Protein AF-0000000068978456 (afdb_homodimer)

Nearest PDB structures (foldseek):
  7ux2-assembly1_I  TM=9.824E-01  e=3.134E-48  Homo sapiens
  7t3c-assembly1_D  TM=9.641E-01  e=1.550E-40  Homo sapiens
  6ulg-assembly1_F  TM=7.900E-01  e=8.674E-38  Homo sapiens
  6wj3-assembly1_F  TM=8.159E-01  e=2.502E-35  Homo sapiens
  8dhb-assembly1_B  TM=8.372E-01  e=2.326E-34  Homo sapiens

Foldseek 3Di:
DPPLEAEEEEEFAWPLCRVVLCCVQAVLDANVRCVVDDFDDAWDWDWDAAFLRRIYTYTYGGRYPVNLVCCLPPVLLPRQARHQEYEYGAELPDPPVVVRVVSVLSSLVSNCVHPNPHAYEYEHEPLVVPDPVCSVVSQVVVVVVVQVSNPPHDYHYFYYYSNALRSLVRVLVVVLVSDPPLVVVQVLQVVLCVVLVFQKKWKAFDNRRRTNYMDGPDDDPDPCVSSRVSVVVSNVQSVCVVVVNHDAWDWDDDQQKIKIWHDQEPTMIMITMHRDPPRDPVVSVVSSNVCSVVVVVVRHVSPPPPPPDPD/DPPLEAEEEEEFAWPLCRVVLCCVQAVVDANVRCVVPDFDDAWDWDWDAAFLRRIYTYTYGGRYPVNLVCCLPPVLLVRQARHQEYEYGAELPDPPVVVRVVSVLSSLVSNCVHPNPHAYEYEHEPLVVPDPVCSVVSQVVVVVVVQVSNPPHDYHYFYYYSNALRSLVRVLVVVLVSDPPLVVVQVLLVVLCVVLVFQKKWKAFDNRRRTNYMDGPDDDPDPCVSSRVSVVVSNVQSVCVVVVNHDAWDWDDDQQKIWIWHDQEPTMIMITMHRDPPDDPVVSVVSSNVCSVVVVVVRHVSPDPPPPPVD

Solvent-accessible surface area (backbone atoms only — not comparable to full-atom values): 33122 Å² total; per-residue (Å²): 127,87,73,44,67,39,32,33,39,38,41,38,51,59,86,34,45,67,68,48,51,48,32,39,49,74,62,76,42,52,62,78,62,42,72,76,59,71,83,59,74,56,72,44,78,45,80,43,79,52,64,42,62,30,27,40,38,35,36,43,39,24,26,43,68,70,49,45,51,39,40,66,69,76,34,33,69,73,69,26,40,67,32,46,30,39,38,38,35,39,41,67,79,58,86,51,59,68,60,53,49,52,52,49,50,52,50,48,52,45,30,54,72,48,16,69,85,41,44,39,34,36,33,38,18,55,47,80,79,45,56,78,86,51,41,62,58,55,47,52,55,51,47,52,53,50,52,61,69,45,53,90,53,74,68,49,74,39,68,21,25,77,87,52,34,40,40,47,45,49,50,19,53,55,48,45,75,66,42,77,65,52,66,58,51,38,52,52,46,43,52,49,28,58,76,65,66,36,45,31,33,37,33,23,35,52,88,53,29,35,52,64,41,65,41,62,77,59,92,62,90,64,84,58,51,62,29,40,47,28,46,50,51,45,50,47,50,51,56,29,41,76,72,72,53,60,63,56,30,40,37,37,30,41,99,62,36,36,37,38,36,33,69,42,44,101,47,26,29,34,36,41,32,30,60,59,85,81,60,51,68,67,57,52,53,50,51,48,60,66,45,20,62,60,54,46,47,65,34,48,76,52,45,78,80,77,85,61,76,88,109,126,86,74,44,68,38,32,32,39,39,41,37,52,60,86,33,47,67,67,47,51,49,32,38,49,74,62,77,41,52,63,79,62,42,72,77,59,72,84,60,75,55,72,44,80,45,79,43,80,50,66,42,62,30,28,38,38,36,35,44,39,22,25,44,67,72,48,45,52,39,38,66,72,76,35,33,67,72,71,25,41,67,32,47,30,40,39,38,34,40,42,67,78,58,87,52,59,68,60,54,50,51,52,49,50,50,50,48,50,46,30,54,72,49,16,70,85,40,43,40,36,36,33,40,18,55,47,81,80,45,54,77,86,49,40,62,58,55,46,52,54,51,47,51,54,49,51,60,69,47,54,90,53,74,69,49,76,36,68,21,24,78,86,54,33,40,39,46,43,48,52,20,54,55,48,42,75,66,42,77,65,51,65,58,52,37,52,51,46,42,51,50,28,59,75,67,66,36,46,30,33,37,35,23,34,51,90,54,31,35,52,64,42,67,41,60,77,61,91,62,90,62,83,57,50,63,28,42,48,28,46,51,50,45,51,47,50,52,56,30,41,75,73,72,52,61,60,56,31,40,35,38,30,42,99,61,36,37,38,38,34,35,67,41,44,100,47,25,29,34,38,41,33,29,60,59,81,80,60,51,68,66,57,54,54,50,51,47,60,65,45,20,63,60,53,46,48,64,33,48,77,53,45,79,81,74,78,59,80,82,106

Structure (mmCIF, N/CA/C/O backbone):
data_AF-0000000068978456-model_v1
#
loop_
_entity.id
_entity.type
_entity.pdbx_description
1 polymer 'Small GTP-binding protein domain'
#
loop_
_atom_site.group_PDB
_atom_site.id
_atom_site.type_symbol
_atom_site.label_atom_id
_atom_site.label_alt_id
_atom_site.label_comp_id
_atom_site.label_asym_id
_atom_site.label_entity_id
_atom_site.label_seq_id
_atom_site.pdbx_PDB_ins_code
_atom_site.Cartn_x
_atom_site.Cartn_y
_atom_site.Cartn_z
_atom_site.occupancy
_atom_site.B_iso_or_equiv
_atom_site.auth_seq_id
_atom_site.auth_comp_id
_atom_site.auth_asym_id
_atom_site.auth_atom_id
_atom_site.pdbx_PDB_model_num
ATOM 1 N N . MET A 1 1 ? -9.422 35.125 22.172 1 39.12 1 MET A N 1
ATOM 2 C CA . MET A 1 1 ? -10.039 33.812 21.953 1 39.12 1 MET A CA 1
ATOM 3 C C . MET A 1 1 ? -9.398 33.094 20.766 1 39.12 1 MET A C 1
ATOM 5 O O . MET A 1 1 ? -9.312 33.656 19.672 1 39.12 1 MET A O 1
ATOM 9 N N . THR A 1 2 ? -8.516 32.188 21.094 1 55.5 2 THR A N 1
ATOM 10 C CA . THR A 1 2 ? -7.605 31.688 20.078 1 55.5 2 THR A CA 1
ATOM 11 C C . THR A 1 2 ? -8.383 31.125 18.891 1 55.5 2 THR A C 1
ATOM 13 O O . THR A 1 2 ? -9.32 30.344 19.062 1 55.5 2 THR A O 1
ATOM 16 N N . ASN A 1 3 ? -8.453 31.781 17.797 1 64.81 3 ASN A N 1
ATOM 17 C CA . ASN A 1 3 ? -9.094 31.406 16.531 1 64.81 3 ASN A CA 1
ATOM 18 C C . ASN A 1 3 ? -8.688 30 16.094 1 64.81 3 ASN A C 1
ATOM 20 O O . ASN A 1 3 ? -7.512 29.75 15.805 1 64.81 3 ASN A O 1
ATOM 24 N N . MET A 1 4 ? -9.773 29.125 16.281 1 81.56 4 MET A N 1
ATOM 25 C CA . MET A 1 4 ? -9.461 27.734 16 1 81.56 4 MET A CA 1
ATOM 26 C C . MET A 1 4 ? -9.688 27.406 14.523 1 81.56 4 MET A C 1
ATOM 28 O O . MET A 1 4 ? -9.477 26.266 14.102 1 81.56 4 MET A O 1
ATOM 32 N N . ARG A 1 5 ? -10.078 28.469 13.773 1 88.44 5 ARG A N 1
ATOM 33 C CA . ARG A 1 5 ? -10.172 28.312 12.328 1 88.44 5 ARG A CA 1
ATOM 34 C C . ARG A 1 5 ? -9 28.984 11.617 1 88.44 5 ARG A C 1
ATOM 36 O O . ARG A 1 5 ? -8.844 30.203 11.695 1 88.44 5 ARG A O 1
ATOM 43 N N . LYS A 1 6 ? -8.188 28.219 11 1 93.88 6 LYS A N 1
ATOM 44 C CA . LYS A 1 6 ? -6.965 28.719 10.383 1 93.88 6 LYS A CA 1
ATOM 45 C C . LYS A 1 6 ? -7.027 28.594 8.859 1 93.88 6 LYS A C 1
ATOM 47 O O . LYS A 1 6 ? -7.238 27.5 8.328 1 93.88 6 LYS A O 1
ATOM 52 N N . LYS A 1 7 ? -6.887 29.703 8.242 1 96.38 7 LYS A N 1
ATOM 53 C CA . LYS A 1 7 ? -6.855 29.719 6.781 1 96.38 7 LYS A CA 1
ATOM 54 C C . LYS A 1 7 ? -5.488 29.281 6.258 1 96.38 7 LYS A C 1
ATOM 56 O O . LYS A 1 7 ? -4.465 29.859 6.613 1 96.38 7 LYS A O 1
ATOM 61 N N . VAL A 1 8 ? -5.496 28.203 5.441 1 97.19 8 VAL A N 1
ATOM 62 C CA . VAL A 1 8 ? -4.289 27.688 4.816 1 97.19 8 VAL A CA 1
ATOM 63 C C . VAL A 1 8 ? -4.387 27.828 3.299 1 97.19 8 VAL A C 1
ATOM 65 O O . VAL A 1 8 ? -5.301 27.281 2.676 1 97.19 8 VAL A O 1
ATOM 68 N N . LEU A 1 9 ? -3.455 28.578 2.758 1 97.69 9 LEU A N 1
ATOM 69 C CA . LEU A 1 9 ? -3.441 28.812 1.318 1 97.69 9 LEU A CA 1
ATOM 70 C C . LEU A 1 9 ? -2.502 27.844 0.615 1 97.69 9 LEU A C 1
ATOM 72 O O . LEU A 1 9 ? -1.326 27.734 0.97 1 97.69 9 LEU A O 1
ATOM 76 N N . LEU A 1 10 ? -3.029 27.094 -0.324 1 97.62 10 LEU A N 1
ATOM 77 C CA . LEU A 1 10 ? -2.248 26.188 -1.162 1 97.62 10 LEU A CA 1
ATOM 78 C C . LEU A 1 10 ? -2.059 26.766 -2.559 1 97.62 10 LEU A C 1
ATOM 80 O O . LEU A 1 10 ? -3.004 26.812 -3.35 1 97.62 10 LEU A O 1
ATOM 84 N N . MET A 1 11 ? -0.801 27.188 -2.863 1 97.94 11 MET A N 1
ATOM 85 C CA . MET A 1 11 ? -0.515 27.906 -4.109 1 97.94 11 MET A CA 1
ATOM 86 C C . MET A 1 11 ? 0.637 27.234 -4.859 1 97.94 11 MET A C 1
ATOM 88 O O . MET A 1 11 ? 1.43 26.5 -4.266 1 97.94 11 MET A O 1
ATOM 92 N N . GLY A 1 12 ? 0.731 27.484 -6.055 1 97.12 12 GLY A N 1
ATOM 93 C CA . GLY A 1 12 ? 1.724 26.938 -6.973 1 97.12 12 GLY A CA 1
ATOM 94 C C . GLY A 1 12 ? 1.214 26.812 -8.398 1 97.12 12 GLY A C 1
ATOM 95 O O . GLY A 1 12 ? 0.013 26.953 -8.641 1 97.12 12 GLY A O 1
ATOM 96 N N . LYS A 1 13 ? 2.104 26.578 -9.227 1 96.25 13 LYS A N 1
ATOM 97 C CA . LYS A 1 13 ? 1.735 26.516 -10.641 1 96.25 13 LYS A CA 1
ATOM 98 C C . LYS A 1 13 ? 0.809 25.328 -10.914 1 96.25 13 LYS A C 1
ATOM 100 O O . LYS A 1 13 ? 0.756 24.391 -10.133 1 96.25 13 LYS A O 1
ATOM 105 N N . SER A 1 14 ? 0.11 25.422 -12.055 1 94.75 14 SER A N 1
ATOM 106 C CA . SER A 1 14 ? -0.749 24.312 -12.469 1 94.75 14 SER A CA 1
ATOM 107 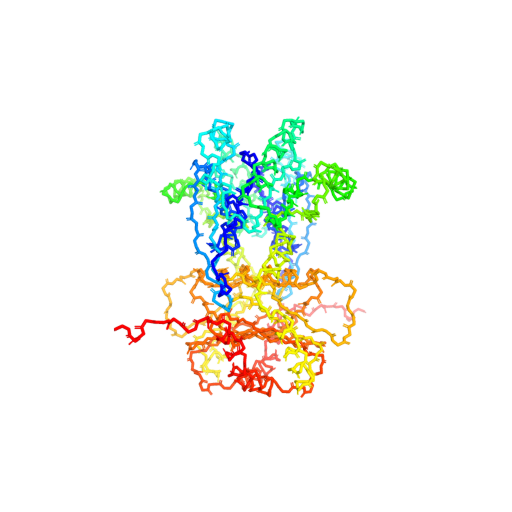C C . SER A 1 14 ? 0.052 23.031 -12.664 1 94.75 14 SER A C 1
ATOM 109 O O . SER A 1 14 ? 1.15 23.062 -13.219 1 94.75 14 SER A O 1
ATOM 111 N N . GLY A 1 15 ? -0.458 21.984 -12.117 1 94.44 15 GLY A N 1
ATOM 112 C CA . GLY A 1 15 ? 0.182 20.703 -12.297 1 94.44 15 GLY A CA 1
ATOM 113 C C . GLY A 1 15 ? 1.272 20.422 -11.281 1 94.44 15 GLY A C 1
ATOM 114 O O . GLY A 1 15 ? 1.943 19.391 -11.344 1 94.44 15 GLY A O 1
ATOM 115 N N . SER A 1 16 ? 1.42 21.328 -10.32 1 96.38 16 SER A N 1
ATOM 116 C CA . SER A 1 16 ? 2.496 21.156 -9.352 1 96.38 16 SER A CA 1
ATOM 117 C C . SER A 1 16 ? 2.164 20.047 -8.352 1 96.38 16 SER A C 1
ATOM 119 O O . SER A 1 16 ? 3.057 19.516 -7.691 1 96.38 16 SER A O 1
ATOM 121 N N . GLY A 1 17 ? 0.857 19.75 -8.102 1 96.88 17 GLY A N 1
ATOM 122 C CA . GLY A 1 17 ? 0.474 18.641 -7.238 1 96.88 17 GLY A CA 1
ATOM 123 C C . GLY A 1 17 ? -0.331 19.078 -6.027 1 96.88 17 GLY A C 1
ATOM 124 O O . GLY A 1 17 ? -0.547 18.297 -5.102 1 96.88 17 GLY A O 1
ATOM 125 N N . LYS A 1 18 ? -0.822 20.25 -5.98 1 97.62 18 LYS A N 1
ATOM 126 C CA . LYS A 1 18 ? -1.546 20.812 -4.844 1 97.62 18 LYS A CA 1
ATOM 127 C C . LYS A 1 18 ? -2.77 19.969 -4.5 1 97.62 18 LYS A C 1
ATOM 129 O O . LYS A 1 18 ? -2.9 19.484 -3.375 1 97.62 18 LYS A O 1
ATOM 134 N N . THR A 1 19 ? -3.549 19.766 -5.504 1 96.44 19 THR A N 1
ATOM 135 C CA . THR A 1 19 ? -4.793 19.031 -5.289 1 96.44 19 THR A CA 1
ATOM 136 C C . THR A 1 19 ? -4.508 17.578 -4.941 1 96.44 19 THR A C 1
ATOM 138 O O . THR A 1 19 ? -5.164 17 -4.07 1 96.44 19 THR A O 1
ATOM 141 N N . SER A 1 20 ? -3.521 16.969 -5.562 1 95.38 20 SER A N 1
ATOM 142 C CA . SER A 1 20 ? -3.158 15.578 -5.277 1 95.38 20 SER A CA 1
ATOM 143 C C . SER A 1 20 ? -2.711 15.406 -3.83 1 95.38 20 SER A C 1
ATOM 145 O O . SER A 1 20 ? -3.121 14.461 -3.154 1 95.38 20 SER A O 1
ATOM 147 N N . MET A 1 21 ? -1.926 16.312 -3.359 1 96.19 21 MET A N 1
ATOM 148 C CA . MET A 1 21 ? -1.409 16.203 -1.998 1 96.19 21 MET A CA 1
ATOM 149 C C . MET A 1 21 ? -2.531 16.359 -0.976 1 96.19 21 MET A C 1
ATOM 151 O O . MET A 1 21 ? -2.607 15.586 -0.013 1 96.19 21 MET A O 1
ATOM 155 N N . ARG A 1 22 ? -3.365 17.344 -1.229 1 94.69 22 ARG A N 1
ATOM 156 C CA . ARG A 1 22 ? -4.488 17.578 -0.324 1 94.69 22 ARG A CA 1
ATOM 157 C C . ARG A 1 22 ? -5.41 16.359 -0.278 1 94.69 22 ARG A C 1
ATOM 159 O O . ARG A 1 22 ? -5.848 15.945 0.798 1 94.69 22 ARG A O 1
ATOM 166 N N . SER A 1 23 ? -5.68 15.812 -1.4 1 94.56 23 SER A N 1
ATOM 167 C CA . SER A 1 23 ? -6.586 14.664 -1.476 1 94.56 23 SER A CA 1
ATOM 168 C C . SER A 1 23 ? -6 13.453 -0.769 1 94.56 23 SER A C 1
ATOM 170 O O . SER A 1 23 ? -6.727 12.695 -0.12 1 94.56 23 SER A O 1
ATOM 172 N N . MET A 1 24 ? -4.738 13.266 -0.906 1 93.12 24 MET A N 1
ATOM 173 C CA . MET A 1 24 ? -4.074 12.141 -0.251 1 93.12 24 MET A CA 1
ATOM 174 C C . MET A 1 24 ? -4.121 12.289 1.266 1 93.12 24 MET A C 1
ATOM 176 O O . MET A 1 24 ? -4.367 11.312 1.982 1 93.12 24 MET A O 1
ATOM 180 N N . ILE A 1 25 ? -3.879 13.492 1.724 1 93.75 25 ILE A N 1
ATOM 181 C CA . ILE A 1 25 ? -3.766 13.719 3.16 1 93.75 25 ILE A CA 1
ATOM 182 C C . ILE A 1 25 ? -5.16 13.773 3.783 1 93.75 25 ILE A C 1
ATOM 184 O O . ILE A 1 25 ? -5.395 13.172 4.84 1 93.75 25 ILE A O 1
ATOM 188 N N . PHE A 1 26 ? -6.152 14.383 3.059 1 93.38 26 PHE A N 1
ATOM 189 C CA . PHE A 1 26 ? -7.371 14.734 3.779 1 93.38 26 PHE A CA 1
ATOM 190 C C . PHE A 1 26 ? -8.586 14.047 3.162 1 93.38 26 PHE A C 1
ATOM 192 O O . PHE A 1 26 ? -9.672 14.078 3.732 1 93.38 26 PHE A O 1
ATOM 199 N N . ALA A 1 27 ? -8.445 13.422 1.996 1 91.62 27 ALA A N 1
ATOM 200 C CA . ALA A 1 27 ? -9.617 12.844 1.355 1 91.62 27 ALA A CA 1
ATOM 201 C C . ALA A 1 27 ? -9.406 11.359 1.058 1 91.62 27 ALA A C 1
ATOM 203 O O . ALA A 1 27 ? -10.062 10.797 0.181 1 91.62 27 ALA A O 1
ATOM 204 N N . ASN A 1 28 ? -8.367 10.695 1.602 1 89.31 28 ASN A N 1
ATOM 205 C CA . ASN A 1 28 ? -8.141 9.258 1.597 1 89.31 28 ASN A CA 1
ATOM 206 C C . ASN A 1 28 ? -7.887 8.734 0.186 1 89.31 28 ASN A C 1
ATOM 208 O O . ASN A 1 28 ? -8.289 7.617 -0.15 1 89.31 28 ASN A O 1
ATOM 212 N N . TYR A 1 29 ? -7.324 9.609 -0.648 1 88.75 29 TYR A N 1
ATOM 213 C CA . TYR A 1 29 ? -6.836 9.148 -1.94 1 88.75 29 TYR A CA 1
ATOM 214 C C . TYR A 1 29 ? -5.523 8.391 -1.787 1 88.75 29 TYR A C 1
ATOM 216 O O . TYR A 1 29 ? -4.688 8.742 -0.951 1 88.75 29 TYR A O 1
ATOM 224 N N . ILE A 1 30 ? -5.457 7.379 -2.619 1 84.62 30 ILE A N 1
ATOM 225 C CA . ILE A 1 30 ? -4.129 6.793 -2.768 1 84.62 30 ILE A CA 1
ATOM 226 C C . ILE A 1 30 ? -3.426 7.41 -3.973 1 84.62 30 ILE A C 1
ATOM 228 O O . ILE A 1 30 ? -4.07 7.996 -4.844 1 84.62 30 ILE A O 1
ATOM 232 N N . ALA A 1 31 ? -2.139 7.305 -4.004 1 84.25 31 ALA A N 1
ATOM 233 C CA . ALA A 1 31 ? -1.326 7.988 -5.008 1 84.25 31 ALA A CA 1
ATOM 234 C C . ALA A 1 31 ? -1.815 7.676 -6.418 1 84.25 31 ALA A C 1
ATOM 236 O O . ALA A 1 31 ? -2.012 8.586 -7.23 1 84.25 31 ALA A O 1
ATOM 237 N N . ARG A 1 32 ? -2.082 6.473 -6.723 1 79.69 32 ARG A N 1
ATOM 238 C CA . ARG A 1 32 ? -2.496 6.039 -8.055 1 79.69 32 ARG A CA 1
ATOM 239 C C . ARG A 1 32 ? -3.809 6.699 -8.461 1 79.69 32 ARG A C 1
ATOM 241 O O . ARG A 1 32 ? -3.998 7.047 -9.633 1 79.69 32 ARG A O 1
ATOM 248 N N . ASP A 1 33 ? -4.648 6.887 -7.539 1 84.81 33 ASP A N 1
ATOM 249 C CA . ASP A 1 33 ? -5.984 7.402 -7.816 1 84.81 33 ASP A CA 1
ATOM 250 C C . ASP A 1 33 ? -5.949 8.906 -8.086 1 84.81 33 ASP A C 1
ATOM 252 O O . ASP A 1 33 ? -6.898 9.469 -8.641 1 84.81 33 ASP A O 1
ATOM 256 N N . THR A 1 34 ? -4.895 9.547 -7.715 1 89.75 34 THR A N 1
ATOM 257 C CA . THR A 1 34 ? -4.816 10.992 -7.91 1 89.75 34 THR A CA 1
ATOM 258 C C . THR A 1 34 ? -4.641 11.328 -9.391 1 89.75 34 THR A C 1
ATOM 260 O O . THR A 1 34 ? -4.828 12.477 -9.789 1 89.75 34 THR A O 1
ATOM 263 N N . ARG A 1 35 ? -4.293 10.383 -10.18 1 83.19 35 ARG A N 1
ATOM 264 C CA . ARG A 1 35 ? -4.102 10.602 -11.609 1 83.19 35 ARG A CA 1
ATOM 265 C C . ARG A 1 35 ? -5.414 10.969 -12.289 1 83.19 35 ARG A C 1
ATOM 267 O O . ARG A 1 35 ? -5.418 11.539 -13.383 1 83.19 35 ARG A O 1
ATOM 274 N N . THR A 1 36 ? -6.465 10.625 -11.656 1 86 36 THR A N 1
ATOM 275 C CA . THR A 1 36 ? -7.777 10.891 -12.227 1 86 36 THR A CA 1
ATOM 276 C C . THR A 1 36 ? -8.211 12.328 -11.945 1 86 36 THR A C 1
ATOM 278 O O . THR A 1 36 ? -9.156 12.828 -12.547 1 86 36 THR A O 1
ATOM 281 N N . LEU A 1 37 ? -7.441 13 -11.086 1 89.44 37 LEU A N 1
ATOM 282 C CA . LEU A 1 37 ? -7.809 14.359 -10.695 1 89.44 37 LEU A CA 1
ATOM 283 C C . LEU A 1 37 ? -7.418 15.359 -11.773 1 89.44 37 LEU A C 1
ATOM 285 O O . LEU A 1 37 ? -6.297 15.328 -12.281 1 89.44 37 LEU A O 1
ATOM 289 N N . GLY A 1 38 ? -8.312 16.203 -12.117 1 87.81 38 GLY A N 1
ATOM 290 C CA . GLY A 1 38 ? -8.039 17.266 -13.078 1 87.81 38 GLY A CA 1
ATOM 291 C C . GLY A 1 38 ? -7.477 18.531 -12.445 1 87.81 38 GLY A C 1
ATOM 292 O O . GLY A 1 38 ? -7.414 18.625 -11.219 1 87.81 38 GLY A O 1
ATOM 293 N N . PRO A 1 39 ? -7.082 19.453 -13.289 1 90.31 39 PRO A N 1
ATOM 294 C CA . PRO A 1 39 ? -6.59 20.719 -12.766 1 90.31 39 PRO A CA 1
ATOM 295 C C . PRO A 1 39 ? -7.645 21.484 -11.961 1 90.31 39 PRO A C 1
ATOM 297 O O . PRO A 1 39 ? -8.836 21.391 -12.273 1 90.31 39 PRO A O 1
ATOM 300 N N . THR A 1 40 ? -7.227 22.047 -10.891 1 88.12 40 THR A N 1
ATOM 301 C CA . THR A 1 40 ? -8.117 22.859 -10.078 1 88.12 40 THR A CA 1
ATOM 302 C C . THR A 1 40 ? -8.453 24.172 -10.789 1 88.12 40 THR A C 1
ATOM 304 O O . THR A 1 40 ? -7.555 24.922 -11.188 1 88.12 40 THR A O 1
ATOM 307 N N . MET A 1 41 ? -9.742 24.234 -10.906 1 87.75 41 MET A N 1
ATOM 308 C CA . MET A 1 41 ? -10.211 25.469 -11.523 1 87.75 41 MET A CA 1
ATOM 309 C C . MET A 1 41 ? -10.609 26.484 -10.461 1 87.75 41 MET A C 1
ATOM 311 O O . MET A 1 41 ? -11.398 26.188 -9.562 1 87.75 41 MET A O 1
ATOM 315 N N . GLU A 1 42 ? -10.023 27.719 -10.469 1 88.44 42 GLU A N 1
ATOM 316 C CA . GLU A 1 42 ? -10.273 28.766 -9.492 1 88.44 42 GLU A CA 1
ATOM 317 C C . GLU A 1 42 ? -9.789 28.359 -8.102 1 88.44 42 GLU A C 1
ATOM 319 O O . GLU A 1 42 ? -8.625 27.969 -7.93 1 88.44 42 GLU A O 1
ATOM 324 N N . VAL A 1 43 ? -10.633 28.641 -7.051 1 93.38 43 VAL A N 1
ATOM 325 C CA . VAL A 1 43 ? -10.25 28.297 -5.684 1 93.38 43 VAL A CA 1
ATOM 326 C C . VAL A 1 43 ? -11.227 27.281 -5.117 1 93.38 43 VAL A C 1
ATOM 328 O O . VAL A 1 43 ? -12.438 27.484 -5.129 1 93.38 43 VAL A O 1
ATOM 331 N N . GLU A 1 44 ? -10.68 26.125 -4.684 1 94.25 44 GLU A N 1
ATOM 332 C CA . GLU A 1 44 ? -11.484 25.109 -4.008 1 94.25 44 GLU A CA 1
ATOM 333 C C . GLU A 1 44 ? -11.289 25.172 -2.496 1 94.25 44 GLU A C 1
ATOM 335 O O . GLU A 1 44 ? -10.156 25.188 -2.012 1 94.25 44 GLU A O 1
ATOM 340 N N . HIS A 1 45 ? -12.453 25.156 -1.767 1 92.88 45 HIS A N 1
ATOM 341 C CA . HIS A 1 45 ? -12.414 25.266 -0.313 1 92.88 45 HIS A CA 1
ATOM 342 C C . HIS A 1 45 ? -12.719 23.938 0.349 1 92.88 45 HIS A C 1
ATOM 344 O O . HIS A 1 45 ? -13.641 23.219 -0.068 1 92.88 45 HIS A O 1
ATOM 350 N N . THR A 1 46 ? -11.859 23.578 1.288 1 92.75 46 THR A N 1
ATOM 351 C CA . THR A 1 46 ? -12.102 22.391 2.094 1 92.75 46 THR A CA 1
ATOM 352 C C . THR A 1 46 ? -11.852 22.672 3.572 1 92.75 46 THR A C 1
ATOM 354 O O . THR A 1 46 ? -10.898 23.359 3.926 1 92.75 46 THR A O 1
ATOM 357 N N . HIS A 1 47 ? -12.789 22.203 4.406 1 92.88 47 HIS A N 1
ATOM 358 C CA . HIS A 1 47 ? -12.633 22.328 5.855 1 92.88 47 HIS A CA 1
ATOM 359 C C . HIS A 1 47 ? -12.234 20.984 6.473 1 92.88 47 HIS A C 1
ATOM 361 O O . HIS A 1 47 ? -12.883 19.969 6.23 1 92.88 47 HIS A O 1
ATOM 367 N N . VAL A 1 48 ? -11.172 21.078 7.211 1 91.19 48 VAL A N 1
ATOM 368 C CA . VAL A 1 48 ? -10.664 19.859 7.852 1 91.19 48 VAL A CA 1
ATOM 369 C C . VAL A 1 48 ? -10.617 20.062 9.359 1 91.19 48 VAL A C 1
ATOM 371 O O . VAL A 1 48 ? -9.961 20.984 9.852 1 91.19 48 VAL A O 1
ATOM 374 N N . ARG A 1 49 ? -11.312 19.219 10.031 1 88.38 49 ARG A N 1
ATOM 375 C CA . ARG A 1 49 ? -11.297 19.266 11.492 1 88.38 49 ARG A CA 1
ATOM 376 C C . ARG A 1 49 ? -10.195 18.375 12.055 1 88.38 49 ARG A C 1
ATOM 378 O O . ARG A 1 49 ? -10.086 17.203 11.672 1 88.38 49 ARG A O 1
ATOM 385 N N . LEU A 1 50 ? -9.43 18.969 12.836 1 86.25 50 LEU A N 1
ATOM 386 C CA . LEU A 1 50 ? -8.328 18.234 13.461 1 86.25 50 LEU A CA 1
ATOM 387 C C . LEU A 1 50 ? -8.469 18.234 14.977 1 86.25 50 LEU A C 1
ATOM 389 O O . LEU A 1 50 ? -9.531 18.578 15.5 1 86.25 50 LEU A O 1
ATOM 393 N N . LEU A 1 51 ? -7.516 17.844 15.648 1 80 51 LEU A N 1
ATOM 394 C CA . LEU A 1 51 ? -7.512 17.719 17.094 1 80 51 LEU A CA 1
ATOM 395 C C . LEU A 1 51 ? -7.582 19.094 17.766 1 80 51 LEU A C 1
ATOM 397 O O . LEU A 1 51 ? -7.113 20.078 17.203 1 80 51 LEU A O 1
ATOM 401 N N . GLY A 1 52 ? -8.211 19.188 18.953 1 73.44 52 GLY A N 1
ATOM 402 C CA . GLY A 1 52 ? -8.242 20.406 19.75 1 73.44 52 GLY A CA 1
ATOM 403 C C . GLY A 1 52 ? -9.18 21.453 19.203 1 73.44 52 GLY A C 1
ATOM 404 O O . GLY A 1 52 ? -8.977 22.656 19.422 1 73.44 52 GLY A O 1
ATOM 405 N N . GLY A 1 53 ? -10.016 21 18.312 1 78.62 53 GLY A N 1
ATOM 406 C CA . GLY A 1 53 ? -10.961 21.953 17.734 1 78.62 53 GLY A CA 1
ATOM 407 C C . GLY A 1 53 ? -10.383 22.719 16.562 1 78.62 53 GLY A C 1
ATOM 408 O O . GLY A 1 53 ? -11.062 23.578 15.984 1 78.62 53 GLY A O 1
ATOM 409 N N . LEU A 1 54 ? -9.211 22.391 16.281 1 85.94 54 LEU A N 1
ATOM 410 C CA . LEU A 1 54 ? -8.562 23.047 15.148 1 85.94 54 LEU A CA 1
ATOM 411 C C . LEU A 1 54 ? -9.273 22.719 13.844 1 85.94 54 LEU A C 1
ATOM 413 O O . LEU A 1 54 ? -9.562 21.547 13.57 1 85.94 54 LEU A O 1
ATOM 417 N N . VAL A 1 55 ? -9.609 23.766 13.156 1 91.94 55 VAL A N 1
ATOM 418 C CA . VAL A 1 55 ? -10.195 23.594 11.828 1 91.94 55 VAL A CA 1
ATOM 419 C C . VAL A 1 55 ? -9.312 24.281 10.781 1 91.94 55 VAL A C 1
ATOM 421 O O . VAL A 1 55 ? -9.062 25.484 10.867 1 91.94 55 VAL A O 1
ATOM 424 N N . LEU A 1 56 ? -8.898 23.5 9.859 1 93.38 56 LEU A N 1
ATOM 425 C CA . LEU A 1 56 ? -8.148 24.062 8.742 1 93.38 56 LEU A CA 1
ATOM 426 C C . LEU A 1 56 ? -9.07 24.391 7.574 1 93.38 56 LEU A C 1
ATOM 428 O O . LEU A 1 56 ? -9.797 23.516 7.082 1 93.38 56 LEU A O 1
ATOM 432 N N . ASN A 1 57 ? -9.023 25.656 7.281 1 95.88 57 ASN A N 1
ATOM 433 C CA . ASN A 1 57 ? -9.672 26.078 6.047 1 95.88 57 ASN A CA 1
ATOM 434 C C . ASN A 1 57 ? -8.695 26.094 4.875 1 95.88 57 ASN A C 1
ATOM 436 O O . ASN A 1 57 ? -7.961 27.062 4.676 1 95.88 57 ASN A O 1
ATOM 440 N N . LEU A 1 58 ? -8.789 25.062 4.074 1 96.12 58 LEU A N 1
ATOM 441 C CA . LEU A 1 58 ? -7.836 24.906 2.982 1 96.12 58 LEU A CA 1
ATOM 442 C C . LEU A 1 58 ? -8.352 25.578 1.711 1 96.12 58 LEU A C 1
ATOM 444 O O . LEU A 1 58 ? -9.445 25.266 1.243 1 96.12 58 LEU A O 1
ATOM 448 N N . TRP A 1 59 ? -7.531 26.484 1.272 1 97.12 59 TRP A N 1
ATOM 449 C CA . TRP A 1 59 ? -7.801 27.125 -0.011 1 97.12 59 TRP A CA 1
ATOM 450 C C . TRP A 1 59 ? -6.895 26.562 -1.101 1 97.12 59 TRP A C 1
ATOM 452 O O . TRP A 1 59 ? -5.727 26.938 -1.207 1 97.12 59 TRP A O 1
ATOM 462 N N . ASP A 1 60 ? -7.406 25.672 -1.858 1 96.81 60 ASP A N 1
ATOM 463 C CA . ASP A 1 60 ? -6.676 25.094 -2.988 1 96.81 60 ASP A CA 1
ATOM 464 C C . ASP A 1 60 ? -6.828 25.969 -4.234 1 96.81 60 ASP A C 1
ATOM 466 O O . ASP A 1 60 ? -7.844 25.891 -4.93 1 96.81 60 ASP A O 1
ATOM 470 N N . CYS A 1 61 ? -5.816 26.703 -4.562 1 96.19 61 CYS A N 1
ATOM 471 C CA . CYS A 1 61 ? -5.906 27.719 -5.613 1 96.19 61 CYS A CA 1
ATOM 472 C C . CYS A 1 61 ? -5.402 27.156 -6.941 1 96.19 61 CYS A C 1
ATOM 474 O O . CYS A 1 61 ? -4.297 26.625 -7.016 1 96.19 61 CYS A O 1
ATOM 476 N N . GLY A 1 62 ? -6.195 27.359 -7.934 1 93.81 62 GLY A N 1
ATOM 477 C CA . GLY A 1 62 ? -5.727 26.984 -9.258 1 93.81 62 GLY A CA 1
ATOM 478 C C . GLY A 1 62 ? -4.441 27.688 -9.656 1 93.81 62 GLY A C 1
ATOM 479 O O . GLY A 1 62 ? -4.242 28.859 -9.328 1 93.81 62 GLY A O 1
ATOM 480 N N . GLY A 1 63 ? -3.609 27.016 -10.383 1 92.19 63 GLY A N 1
ATOM 481 C CA . GLY A 1 63 ? -2.285 27.531 -10.672 1 92.19 63 GLY A CA 1
ATOM 482 C C . GLY A 1 63 ? -2.123 27.984 -12.117 1 92.19 63 GLY A C 1
ATOM 483 O O . GLY A 1 63 ? -1.012 28.281 -12.555 1 92.19 63 GLY A O 1
ATOM 484 N N . GLN A 1 64 ? -3.229 27.953 -12.836 1 90.56 64 GLN A N 1
ATOM 485 C CA . GLN A 1 64 ? -3.152 28.438 -14.211 1 90.56 64 GLN A CA 1
ATOM 486 C C . GLN A 1 64 ? -2.859 29.938 -14.25 1 90.56 64 GLN A C 1
ATOM 488 O O . GLN A 1 64 ? -3.342 30.688 -13.406 1 90.56 64 GLN A O 1
ATOM 493 N N . GLU A 1 65 ? -2.221 30.312 -15.25 1 90.12 65 GLU A N 1
ATOM 494 C CA . GLU A 1 65 ? -1.716 31.688 -15.336 1 90.12 65 GLU A CA 1
ATOM 495 C C . GLU A 1 65 ? -2.852 32.688 -15.227 1 90.12 65 GLU A C 1
ATOM 497 O O . GLU A 1 65 ? -2.742 33.688 -14.5 1 90.12 65 GLU A O 1
ATOM 502 N N . GLY A 1 66 ? -3.875 32.438 -15.898 1 88.31 66 GLY A N 1
ATOM 503 C CA . GLY A 1 66 ? -5.008 33.344 -15.844 1 88.31 66 GLY A CA 1
ATOM 504 C C . GLY A 1 66 ? -5.586 33.5 -14.453 1 88.31 66 GLY A C 1
ATOM 505 O O . GLY A 1 66 ? -5.918 34.625 -14.031 1 88.31 66 GLY A O 1
ATOM 506 N N . PHE A 1 67 ? -5.688 32.469 -13.789 1 87.25 67 PHE A N 1
ATOM 507 C CA . PHE A 1 67 ? -6.207 32.531 -12.43 1 87.25 67 PHE A CA 1
ATOM 508 C C . PHE A 1 67 ? -5.215 33.219 -11.492 1 87.25 67 PHE A C 1
ATOM 510 O O . PHE A 1 67 ? -5.605 34.062 -10.672 1 87.25 67 PHE A O 1
ATOM 517 N N . MET A 1 68 ? -4.023 32.906 -11.609 1 89.88 68 MET A N 1
ATOM 518 C CA . MET A 1 68 ? -3 33.531 -10.758 1 89.88 68 MET A CA 1
ATOM 519 C C . MET A 1 68 ? -2.998 35.031 -10.891 1 89.88 68 MET A C 1
ATOM 521 O O . MET A 1 68 ? -2.949 35.75 -9.883 1 89.88 68 MET A O 1
ATOM 525 N N . GLU A 1 69 ? -3.129 35.406 -12.109 1 89.88 69 GLU A N 1
ATOM 526 C CA . GLU A 1 69 ? -3.191 36.875 -12.344 1 89.88 69 GLU A CA 1
ATOM 527 C C . GLU A 1 69 ? -4.434 37.469 -11.703 1 89.88 69 GLU A C 1
ATOM 529 O O . GLU A 1 69 ? -4.363 38.562 -11.117 1 89.88 69 GLU A O 1
ATOM 534 N N . SER A 1 70 ? -5.426 36.781 -11.844 1 91.25 70 SER A N 1
ATOM 535 C CA . SER A 1 70 ? -6.676 37.281 -11.258 1 91.25 70 SER A CA 1
ATOM 536 C C . SER A 1 70 ? -6.586 37.344 -9.742 1 91.25 70 SER A C 1
ATOM 538 O O . SER A 1 70 ? -7.152 38.25 -9.125 1 91.25 70 SER A O 1
ATOM 540 N N . TYR A 1 71 ? -5.918 36.406 -9.109 1 91.75 71 TYR A N 1
ATOM 541 C CA . TYR A 1 71 ? -5.738 36.406 -7.66 1 91.75 71 TYR A CA 1
ATOM 542 C C . TYR A 1 71 ? -5.012 37.656 -7.207 1 91.75 71 TYR A C 1
ATOM 544 O O . TYR A 1 71 ? -5.406 38.281 -6.223 1 91.75 71 TYR A O 1
ATOM 552 N N . PHE A 1 72 ? -4.066 38.094 -7.945 1 90.44 72 PHE A N 1
ATOM 553 C CA . PHE A 1 72 ? -3.176 39.156 -7.531 1 90.44 72 PHE A CA 1
ATOM 554 C C . PHE A 1 72 ? -3.779 40.531 -7.859 1 90.44 72 PHE A C 1
ATOM 556 O O . PHE A 1 72 ? -3.488 41.5 -7.188 1 90.44 72 PHE A O 1
ATOM 563 N N . VAL A 1 73 ? -4.617 40.5 -8.859 1 89.94 73 VAL A N 1
ATOM 564 C CA . VAL A 1 73 ? -5.102 41.781 -9.344 1 89.94 73 VAL A CA 1
ATOM 565 C C . VAL A 1 73 ? -6.52 42.031 -8.828 1 89.94 73 VAL A C 1
ATOM 567 O O . VAL A 1 73 ? -6.793 43.062 -8.227 1 89.94 73 VAL A O 1
ATOM 570 N N . ASN A 1 74 ? -7.379 41.062 -8.992 1 90.44 74 ASN A N 1
ATOM 571 C CA . ASN A 1 74 ? -8.797 41.281 -8.75 1 90.44 74 ASN A CA 1
ATOM 572 C C . ASN A 1 74 ? -9.227 40.75 -7.391 1 90.44 74 ASN A C 1
ATOM 574 O O . ASN A 1 74 ? -10.18 41.25 -6.785 1 90.44 74 ASN A O 1
ATOM 578 N N . GLN A 1 75 ? -8.547 39.719 -6.906 1 91.31 75 GLN A N 1
ATOM 579 C CA . GLN A 1 75 ? -9.039 39.031 -5.719 1 91.31 75 GLN A CA 1
ATOM 580 C C . GLN A 1 75 ? -7.992 39.062 -4.605 1 91.31 75 GLN A C 1
ATOM 582 O O . GLN A 1 75 ? -8.031 38.219 -3.705 1 91.31 75 GLN A O 1
ATOM 587 N N . ARG A 1 76 ? -7.121 39.938 -4.68 1 91.69 76 ARG A N 1
ATOM 588 C CA . ARG A 1 76 ? -5.941 39.938 -3.818 1 91.69 76 ARG A CA 1
ATOM 589 C C . ARG A 1 76 ? -6.34 40 -2.348 1 91.69 76 ARG A C 1
ATOM 591 O O . ARG A 1 76 ? -5.895 39.188 -1.542 1 91.69 76 ARG A O 1
ATOM 598 N N . GLU A 1 77 ? -7.156 40.938 -2.01 1 90.44 77 GLU A N 1
ATOM 599 C CA . GLU A 1 77 ? -7.547 41.094 -0.612 1 90.44 77 GLU A CA 1
ATOM 600 C C . GLU A 1 77 ? -8.32 39.875 -0.106 1 90.44 77 GLU A C 1
ATOM 602 O O . GLU A 1 77 ? -8.094 39.406 1.015 1 90.44 77 GLU A O 1
ATOM 607 N N . SER A 1 78 ? -9.148 39.406 -0.923 1 93.06 78 SER A N 1
ATOM 608 C CA . SER A 1 78 ? -9.977 38.25 -0.524 1 93.06 78 SER A CA 1
ATOM 609 C C . SER A 1 78 ? -9.133 37 -0.322 1 93.06 78 SER A C 1
ATOM 611 O O . SER A 1 78 ? -9.273 36.312 0.688 1 93.06 78 SER A O 1
ATOM 613 N N . ILE A 1 79 ? -8.266 36.719 -1.175 1 95.44 79 ILE A N 1
ATOM 614 C CA . ILE A 1 79 ? -7.496 35.469 -1.187 1 95.44 79 ILE A CA 1
ATOM 615 C C . ILE A 1 79 ? -6.438 35.531 -0.086 1 95.44 79 ILE A C 1
ATOM 617 O O . ILE A 1 79 ? -6.25 34.562 0.643 1 95.44 79 ILE A O 1
ATOM 621 N N . PHE A 1 80 ? -5.824 36.656 0.114 1 97.38 80 PHE A N 1
ATOM 622 C CA . PHE A 1 80 ? -4.613 36.688 0.929 1 97.38 80 PHE A CA 1
ATOM 623 C C . PHE A 1 80 ? -4.898 37.312 2.297 1 97.38 80 PHE A C 1
ATOM 625 O O . PHE A 1 80 ? -3.977 37.5 3.09 1 97.38 80 PHE A O 1
ATOM 632 N N . ARG A 1 81 ? -6.164 37.531 2.6 1 95.81 81 ARG A N 1
ATOM 633 C CA . ARG A 1 81 ? -6.527 38.062 3.916 1 95.81 81 ARG A CA 1
ATOM 634 C C . ARG A 1 81 ? -6.637 36.938 4.938 1 95.81 81 ARG A C 1
ATOM 636 O O . ARG A 1 81 ? -7.137 35.844 4.621 1 95.81 81 ARG A O 1
ATOM 643 N N . ASN A 1 82 ? -6.133 37.188 6.152 1 95.5 82 ASN A N 1
ATOM 644 C CA . ASN A 1 82 ? -6.246 36.312 7.312 1 95.5 82 ASN A CA 1
ATOM 645 C C . ASN A 1 82 ? -5.617 34.938 7.043 1 95.5 82 ASN A C 1
ATOM 647 O O . ASN A 1 82 ? -6.152 33.906 7.461 1 95.5 82 ASN A O 1
ATOM 651 N N . VAL A 1 83 ? -4.594 34.969 6.273 1 97.06 83 VAL A N 1
ATOM 652 C CA . VAL A 1 83 ? -3.859 33.719 6 1 97.06 83 VAL A CA 1
ATOM 653 C C . VAL A 1 83 ? -2.963 33.375 7.191 1 97.06 83 VAL A C 1
ATOM 655 O O . VAL A 1 83 ? -2.166 34.219 7.633 1 97.06 83 VAL A O 1
ATOM 658 N N . GLU A 1 84 ? -3.15 32.188 7.715 1 96.25 84 GLU A N 1
ATOM 659 C CA . GLU A 1 84 ? -2.285 31.703 8.789 1 96.25 84 GLU A CA 1
ATOM 660 C C . GLU A 1 84 ? -1.048 31 8.242 1 96.25 84 GLU A C 1
ATOM 662 O O . GLU A 1 84 ? 0.039 31.109 8.812 1 96.25 84 GLU A O 1
ATOM 667 N N . VAL A 1 85 ? -1.262 30.25 7.211 1 97.31 85 VAL A N 1
ATOM 668 C CA . VAL A 1 85 ? -0.175 29.484 6.609 1 97.31 85 VAL A CA 1
ATOM 669 C C . VAL A 1 85 ? -0.261 29.562 5.09 1 97.31 85 VAL A C 1
ATOM 671 O O . VAL A 1 85 ? -1.34 29.406 4.512 1 97.31 85 VAL A O 1
ATOM 674 N N . LEU A 1 86 ? 0.817 29.875 4.492 1 98.38 86 LEU A N 1
ATOM 675 C CA . LEU A 1 86 ? 0.977 29.719 3.051 1 98.38 86 LEU A CA 1
ATOM 676 C C . LEU A 1 86 ? 1.821 28.5 2.723 1 98.38 86 LEU A C 1
ATOM 678 O O . LEU A 1 86 ? 2.953 28.375 3.195 1 98.38 86 LEU A O 1
ATOM 682 N N . ILE A 1 87 ? 1.248 27.578 2.008 1 98.5 87 ILE A N 1
ATOM 683 C CA . ILE A 1 87 ? 1.997 26.469 1.438 1 98.5 87 ILE A CA 1
ATOM 684 C C . ILE A 1 87 ? 2.168 26.672 -0.066 1 98.5 87 ILE A C 1
ATOM 686 O O . ILE A 1 87 ? 1.193 26.625 -0.82 1 98.5 87 ILE A O 1
ATOM 690 N N . TYR A 1 88 ? 3.371 26.984 -0.481 1 98.75 88 TYR A N 1
ATOM 691 C CA . TYR A 1 88 ? 3.645 27.141 -1.904 1 98.75 88 TYR A CA 1
ATOM 692 C C . TYR A 1 88 ? 4.34 25.906 -2.471 1 98.75 88 TYR A C 1
ATOM 694 O O . TYR A 1 88 ? 5.359 25.469 -1.936 1 98.75 88 TYR A O 1
ATOM 702 N N . VAL A 1 89 ? 3.828 25.359 -3.531 1 98.62 89 VAL A N 1
ATOM 703 C CA . VAL A 1 89 ? 4.32 24.109 -4.09 1 98.62 89 VAL A CA 1
ATOM 704 C C . VAL A 1 89 ? 5.098 24.375 -5.375 1 98.62 89 VAL A C 1
ATOM 706 O O . VAL A 1 89 ? 4.547 24.922 -6.336 1 98.62 89 VAL A O 1
ATOM 709 N N . PHE A 1 90 ? 6.355 24.047 -5.379 1 98.44 90 PHE A 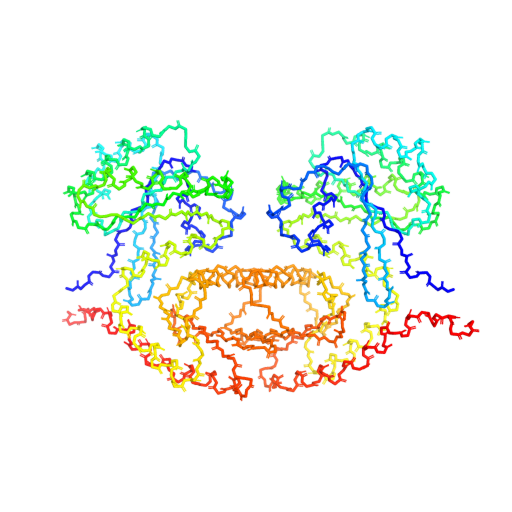N 1
ATOM 710 C CA . PHE A 1 90 ? 7.211 24.094 -6.559 1 98.44 90 PHE A CA 1
ATOM 711 C C . PHE A 1 90 ? 7.312 22.719 -7.219 1 98.44 90 PHE A C 1
ATOM 713 O O . PHE A 1 90 ? 7.453 21.703 -6.531 1 98.44 90 PHE A O 1
ATOM 720 N N . ASP A 1 91 ? 7.215 22.719 -8.492 1 97.62 91 ASP A N 1
ATOM 721 C CA . ASP A 1 91 ? 7.465 21.516 -9.266 1 97.62 91 ASP A CA 1
ATOM 722 C C . ASP A 1 91 ? 8.961 21.344 -9.547 1 97.62 91 ASP A C 1
ATOM 724 O O . ASP A 1 91 ? 9.57 22.172 -10.219 1 97.62 91 ASP A O 1
ATOM 728 N N . ILE A 1 92 ? 9.445 20.266 -9.094 1 96.88 92 ILE A N 1
ATOM 729 C CA . ILE A 1 92 ? 10.891 20.094 -9.18 1 96.88 92 ILE A CA 1
ATOM 730 C C . ILE A 1 92 ? 11.312 19.969 -10.641 1 96.88 92 ILE A C 1
ATOM 732 O O . ILE A 1 92 ? 12.469 20.219 -10.984 1 96.88 92 ILE A O 1
ATOM 736 N N . GLU A 1 93 ? 10.375 19.594 -11.469 1 93.75 93 GLU A N 1
ATOM 737 C CA . GLU A 1 93 ? 10.672 19.375 -12.883 1 93.75 93 GLU A CA 1
ATOM 738 C C . GLU A 1 93 ? 10.398 20.641 -13.703 1 93.75 93 GLU A C 1
ATOM 740 O O . GLU A 1 93 ? 10.523 20.641 -14.93 1 93.75 93 GLU A O 1
ATOM 745 N N . SER A 1 94 ? 10.016 21.688 -13.047 1 93.75 94 SER A N 1
ATOM 746 C CA . SER A 1 94 ? 9.656 22.906 -13.773 1 93.75 94 SER A CA 1
ATOM 747 C C . SER A 1 94 ? 10.797 23.359 -14.68 1 93.75 94 SER A C 1
ATOM 749 O O . SER A 1 94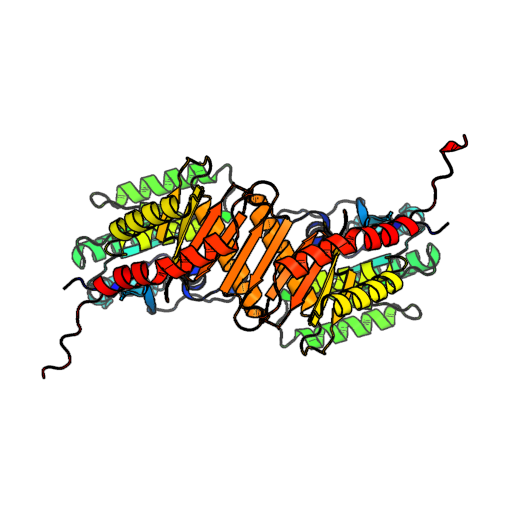 ? 11.961 23.328 -14.281 1 93.75 94 SER A O 1
ATOM 751 N N . ARG A 1 95 ? 10.469 23.781 -15.867 1 92.38 95 ARG A N 1
ATOM 752 C CA . ARG A 1 95 ? 11.422 24.312 -16.828 1 92.38 95 ARG A CA 1
ATOM 753 C C . ARG A 1 95 ? 11.344 25.828 -16.906 1 92.38 95 ARG A C 1
ATOM 755 O O . ARG A 1 95 ? 12.117 26.469 -17.625 1 92.38 95 ARG A O 1
ATOM 762 N N . GLU A 1 96 ? 10.469 26.391 -16.219 1 93.88 96 GLU A N 1
ATOM 763 C CA . GLU A 1 96 ? 10.281 27.828 -16.172 1 93.88 96 GLU A CA 1
ATOM 764 C C . GLU A 1 96 ? 10.523 28.375 -14.773 1 93.88 96 GLU A C 1
ATOM 766 O O . GLU A 1 96 ? 9.672 29.062 -14.211 1 93.88 96 GLU A O 1
ATOM 771 N N . ILE A 1 97 ? 11.68 28.297 -14.32 1 93.88 97 ILE A N 1
ATOM 772 C CA . ILE A 1 97 ? 12.031 28.562 -12.93 1 93.88 97 ILE A CA 1
ATOM 773 C C . ILE A 1 97 ? 11.852 30.047 -12.617 1 93.88 97 ILE A C 1
ATOM 775 O O . ILE A 1 97 ? 11.305 30.406 -11.578 1 93.88 97 ILE A O 1
ATOM 779 N N . GLU A 1 98 ? 12.266 30.844 -13.516 1 94.38 98 GLU A N 1
ATOM 780 C CA . GLU A 1 98 ? 12.164 32.281 -13.297 1 94.38 98 GLU A CA 1
ATOM 781 C C . GLU A 1 98 ? 10.703 32.719 -13.156 1 94.38 98 GLU A C 1
ATOM 783 O O . GLU A 1 98 ? 10.375 33.531 -12.281 1 94.38 98 GLU A O 1
ATOM 788 N N . LYS A 1 99 ? 9.938 32.219 -14 1 94.25 99 LYS A N 1
ATOM 789 C CA . LYS A 1 99 ? 8.516 32.5 -13.93 1 94.25 99 LYS A CA 1
ATOM 790 C C . LYS A 1 99 ? 7.895 31.984 -12.641 1 94.25 99 LYS A C 1
ATOM 792 O O . LYS A 1 99 ? 7.066 32.656 -12.023 1 94.25 99 LYS A O 1
ATOM 797 N N . ASP A 1 100 ? 8.258 30.828 -12.266 1 95.25 100 ASP A N 1
ATOM 798 C CA . ASP A 1 100 ? 7.773 30.234 -11.023 1 95.25 100 ASP A CA 1
ATOM 799 C C . ASP A 1 100 ? 8.117 31.125 -9.828 1 95.25 100 ASP A C 1
ATOM 801 O O . ASP A 1 100 ? 7.277 31.359 -8.953 1 95.25 100 ASP A O 1
ATOM 805 N N . PHE A 1 101 ? 9.305 31.641 -9.836 1 96.81 101 PHE A N 1
ATOM 806 C CA . PHE A 1 101 ? 9.734 32.438 -8.703 1 96.81 101 PHE A CA 1
ATOM 807 C C . PHE A 1 101 ? 9.07 33.812 -8.734 1 96.81 101 PHE A C 1
ATOM 809 O O . PHE A 1 101 ? 8.805 34.406 -7.688 1 96.81 101 PHE A O 1
ATOM 816 N N . ALA A 1 102 ? 8.789 34.281 -9.922 1 95.44 102 ALA A N 1
ATOM 817 C CA . ALA A 1 102 ? 8.062 35.562 -10.016 1 95.44 102 ALA A CA 1
ATOM 818 C C . ALA A 1 102 ? 6.688 35.438 -9.375 1 95.44 102 ALA A C 1
ATOM 820 O O . ALA A 1 102 ? 6.266 36.344 -8.633 1 95.44 102 ALA A O 1
ATOM 821 N N . TYR A 1 103 ? 6.027 34.375 -9.664 1 95.38 103 TYR A N 1
ATOM 822 C CA . TYR A 1 103 ? 4.719 34.156 -9.055 1 95.38 103 TYR A CA 1
ATOM 823 C C . TYR A 1 103 ? 4.844 33.969 -7.543 1 95.38 103 TYR A C 1
ATOM 825 O O . TYR A 1 103 ? 4.023 34.5 -6.789 1 95.38 103 TYR A O 1
ATOM 833 N N . TYR A 1 104 ? 5.844 33.281 -7.125 1 97.81 104 TYR A N 1
ATOM 834 C CA . TYR A 1 104 ? 6.098 33.062 -5.703 1 97.81 104 TYR A CA 1
ATOM 835 C C . TYR A 1 104 ? 6.32 34.406 -4.996 1 97.81 104 TYR A C 1
ATOM 837 O O . TYR A 1 104 ? 5.742 34.656 -3.939 1 97.81 104 TYR A O 1
ATOM 845 N N . GLU A 1 105 ? 7.062 35.25 -5.605 1 97.06 105 GLU A N 1
ATOM 846 C CA . GLU A 1 105 ? 7.336 36.562 -5.035 1 97.06 105 GLU A CA 1
ATOM 847 C C . GLU A 1 105 ? 6.062 37.375 -4.926 1 97.06 105 GLU A C 1
ATOM 849 O O . GLU A 1 105 ? 5.855 38.094 -3.934 1 97.06 105 GLU A O 1
ATOM 854 N N . SER A 1 106 ? 5.281 37.281 -5.957 1 95.44 106 SER A N 1
ATOM 855 C CA . SER A 1 106 ? 4.004 38 -5.922 1 95.44 106 SER A CA 1
ATOM 856 C C . SER A 1 106 ? 3.125 37.5 -4.785 1 95.44 106 SER A C 1
ATOM 858 O O . SER A 1 106 ? 2.459 38.281 -4.113 1 95.44 106 SER A O 1
ATOM 860 N N . CYS A 1 107 ? 3.158 36.188 -4.602 1 96.38 107 CYS A N 1
ATOM 861 C CA . CYS A 1 107 ? 2.402 35.562 -3.51 1 96.38 107 CYS A CA 1
ATOM 862 C C . CYS A 1 107 ? 2.9 36.062 -2.16 1 96.38 107 CYS A C 1
ATOM 864 O O . CYS A 1 107 ? 2.102 36.438 -1.291 1 96.38 107 CYS A O 1
ATOM 866 N N . LEU A 1 108 ? 4.172 36.094 -2.014 1 97.31 108 LEU A N 1
ATOM 867 C CA . LEU A 1 108 ? 4.781 36.562 -0.77 1 97.31 108 LEU A CA 1
ATOM 868 C C . LEU A 1 108 ? 4.41 38 -0.474 1 97.31 108 LEU A C 1
ATOM 870 O O . LEU A 1 108 ? 4.074 38.344 0.663 1 97.31 108 LEU A O 1
ATOM 874 N N . GLU A 1 109 ? 4.48 38.781 -1.491 1 95.94 109 GLU A N 1
ATOM 875 C CA . GLU A 1 109 ? 4.129 40.188 -1.332 1 95.94 109 GLU A CA 1
ATOM 876 C C . GLU A 1 109 ? 2.682 40.344 -0.878 1 95.94 109 GLU A C 1
ATOM 878 O O . GLU A 1 109 ? 2.393 41.125 0.028 1 95.94 109 GLU A O 1
ATOM 883 N N . ALA A 1 110 ? 1.843 39.656 -1.509 1 96.38 110 ALA A N 1
ATOM 884 C CA . ALA A 1 110 ? 0.422 39.719 -1.182 1 96.38 110 ALA A CA 1
ATOM 885 C C . ALA A 1 110 ? 0.16 39.25 0.242 1 96.38 110 ALA A C 1
ATOM 887 O O . ALA A 1 110 ? -0.595 39.875 0.989 1 96.38 110 ALA A O 1
ATOM 888 N N . VAL A 1 111 ? 0.786 38.156 0.667 1 96.81 111 VAL A N 1
ATOM 889 C CA . VAL A 1 111 ? 0.602 37.594 2 1 96.81 111 VAL A CA 1
ATOM 890 C C . VAL A 1 111 ? 1.176 38.531 3.047 1 96.81 111 VAL A C 1
ATOM 892 O O . VAL A 1 111 ? 0.554 38.781 4.086 1 96.81 111 VAL A O 1
ATOM 895 N N . ASN A 1 112 ? 2.359 39.062 2.732 1 95.38 112 ASN A N 1
ATOM 896 C CA . ASN A 1 112 ? 2.994 40 3.674 1 95.38 112 ASN A CA 1
ATOM 897 C C . ASN A 1 112 ? 2.152 41.25 3.883 1 95.38 112 ASN A C 1
ATOM 899 O O . ASN A 1 112 ? 2.115 41.812 4.984 1 95.38 112 ASN A O 1
ATOM 903 N N . GLN A 1 113 ? 1.503 41.656 2.871 1 95.25 113 GLN A N 1
ATOM 904 C CA . GLN A 1 113 ? 0.686 42.875 2.916 1 95.25 113 GLN A CA 1
ATOM 905 C C . GLN A 1 113 ? -0.63 42.625 3.646 1 95.25 113 GLN A C 1
ATOM 907 O O . GLN A 1 113 ? -1.092 43.469 4.418 1 95.25 113 GLN A O 1
ATOM 912 N N . ASN A 1 114 ? -1.214 41.5 3.42 1 96.44 114 ASN A N 1
ATOM 913 C CA . ASN A 1 114 ? -2.588 41.281 3.865 1 96.44 114 ASN A CA 1
ATOM 914 C C . ASN A 1 114 ? -2.652 40.375 5.09 1 96.44 114 ASN A C 1
ATOM 916 O O . ASN A 1 114 ? -3.666 40.344 5.789 1 96.44 114 ASN A O 1
ATOM 920 N N . SER A 1 115 ? -1.635 39.594 5.465 1 96.56 115 SER A N 1
ATOM 921 C CA . SER A 1 115 ? -1.563 38.656 6.59 1 96.56 115 SER A CA 1
ATOM 922 C C . SER A 1 115 ? -0.151 38.594 7.16 1 96.56 115 SER A C 1
ATOM 924 O O . SER A 1 115 ? 0.482 37.531 7.137 1 96.56 115 SER A O 1
ATOM 926 N N . PRO A 1 116 ? 0.208 39.75 7.707 1 94.69 116 PRO A N 1
ATOM 927 C CA . PRO A 1 116 ? 1.557 39.719 8.281 1 94.69 116 PRO A CA 1
ATOM 928 C C . PRO A 1 116 ? 1.714 38.688 9.391 1 94.69 116 PRO A C 1
ATOM 930 O O . PRO A 1 116 ? 0.818 38.531 10.219 1 94.69 116 PRO A O 1
ATOM 933 N N . GLY A 1 117 ? 2.758 37.906 9.391 1 94.38 117 GLY A N 1
ATOM 934 C CA . GLY A 1 117 ? 3.012 36.906 10.414 1 94.38 117 GLY A CA 1
ATOM 935 C C . GLY A 1 117 ? 2.674 35.5 9.961 1 94.38 117 GLY A C 1
ATOM 936 O O . GLY A 1 117 ? 2.918 34.531 10.68 1 94.38 117 GLY A O 1
ATOM 937 N N . ALA A 1 118 ? 2.039 35.406 8.734 1 96.56 118 ALA A N 1
ATOM 938 C CA . ALA A 1 118 ? 1.726 34.094 8.188 1 96.56 118 ALA A CA 1
ATOM 939 C C . ALA A 1 118 ? 2.977 33.219 8.109 1 96.56 118 ALA A C 1
ATOM 941 O O . ALA A 1 118 ? 4.059 33.688 7.766 1 96.56 118 ALA A O 1
ATOM 942 N N . LYS A 1 119 ? 2.814 31.984 8.469 1 97.19 119 LYS A N 1
ATOM 943 C CA . LYS A 1 119 ? 3.914 31.031 8.312 1 97.19 119 LYS A CA 1
ATOM 944 C C . LYS A 1 119 ? 4.031 30.578 6.859 1 97.19 119 LYS A C 1
ATOM 946 O O . LYS A 1 119 ? 3.023 30.344 6.195 1 97.19 119 LYS A O 1
ATOM 951 N N . ILE A 1 120 ? 5.27 30.484 6.406 1 98.38 120 ILE A N 1
ATOM 952 C CA . ILE A 1 120 ? 5.496 30.172 5.004 1 98.38 120 ILE A CA 1
ATOM 953 C C . ILE A 1 120 ? 6.168 28.812 4.883 1 98.38 120 ILE A C 1
ATOM 955 O O . ILE A 1 120 ? 7.234 28.578 5.461 1 98.38 120 ILE A O 1
ATOM 959 N N . PHE A 1 121 ? 5.551 27.906 4.188 1 98.56 121 PHE A N 1
ATOM 960 C CA . PHE A 1 121 ? 6.105 26.594 3.855 1 98.56 121 PHE A CA 1
ATOM 961 C C . PHE A 1 121 ? 6.215 26.422 2.346 1 98.56 121 PHE A C 1
ATOM 963 O O . PHE A 1 121 ? 5.301 26.797 1.604 1 98.56 121 PHE A O 1
ATOM 970 N N . CYS A 1 122 ? 7.336 25.922 1.912 1 98.75 122 CYS A N 1
ATOM 971 C CA . CYS A 1 122 ? 7.543 25.625 0.497 1 98.75 122 CYS A CA 1
ATOM 972 C C . CYS A 1 122 ? 7.801 24.141 0.272 1 98.75 122 CYS A C 1
ATOM 974 O O . CYS A 1 122 ? 8.688 23.562 0.897 1 98.75 122 CYS A O 1
ATOM 976 N N . LEU A 1 123 ? 6.977 23.562 -0.532 1 98.75 123 LEU A N 1
ATOM 977 C CA . LEU A 1 123 ? 7.148 22.156 -0.891 1 98.75 123 LEU A CA 1
ATOM 978 C C . LEU A 1 123 ? 7.719 22.031 -2.299 1 98.75 123 LEU A C 1
ATOM 980 O O . LEU A 1 123 ? 7.082 22.438 -3.273 1 98.75 123 LEU A O 1
ATOM 984 N N . ILE A 1 124 ? 8.93 21.562 -2.365 1 98.69 124 ILE A N 1
ATOM 985 C CA . ILE A 1 124 ? 9.484 21.141 -3.65 1 98.69 124 ILE A CA 1
ATOM 986 C C . ILE A 1 124 ? 9.008 19.734 -3.979 1 98.69 124 ILE A C 1
ATOM 988 O O . ILE A 1 124 ? 9.516 18.75 -3.418 1 98.69 124 ILE A O 1
ATOM 992 N N . HIS A 1 125 ? 8.117 19.625 -4.898 1 98.19 125 HIS A N 1
ATOM 993 C CA . HIS A 1 125 ? 7.281 18.438 -5.031 1 98.19 125 HIS A CA 1
ATOM 994 C C . HIS A 1 125 ? 7.672 17.625 -6.258 1 98.19 125 HIS A C 1
ATOM 996 O O . HIS A 1 125 ? 8.43 18.094 -7.109 1 98.19 125 HIS A O 1
ATOM 1002 N N . LYS A 1 126 ? 7.273 16.359 -6.305 1 96.81 126 LYS A N 1
ATOM 1003 C CA . LYS A 1 126 ? 7.496 15.367 -7.359 1 96.81 126 LYS A CA 1
ATOM 1004 C C . LYS A 1 126 ? 8.961 14.938 -7.406 1 96.81 126 LYS A C 1
ATOM 1006 O O . LYS A 1 126 ? 9.539 14.812 -8.484 1 96.81 126 LYS A O 1
ATOM 1011 N N . THR A 1 127 ? 9.5 14.805 -6.273 1 96.62 127 THR A N 1
ATOM 1012 C CA . THR A 1 127 ? 10.922 14.477 -6.176 1 96.62 127 THR A CA 1
ATOM 1013 C C . THR A 1 127 ? 11.18 13.062 -6.668 1 96.62 127 THR A C 1
ATOM 1015 O O . THR A 1 127 ? 12.328 12.695 -6.938 1 96.62 127 THR A O 1
ATOM 1018 N N . ASP A 1 128 ? 10.156 12.281 -6.75 1 90.62 128 ASP A N 1
ATOM 1019 C CA . ASP A 1 128 ? 10.289 10.922 -7.25 1 90.62 128 ASP A CA 1
ATOM 1020 C C . ASP A 1 128 ? 10.75 10.914 -8.703 1 90.62 128 ASP A C 1
ATOM 1022 O O . ASP A 1 128 ? 11.219 9.883 -9.211 1 90.62 128 ASP A O 1
ATOM 1026 N N . LEU A 1 129 ? 10.641 12.031 -9.336 1 92.38 129 LEU A N 1
ATOM 1027 C CA . LEU A 1 129 ? 10.977 12.109 -10.75 1 92.38 129 LEU A CA 1
ATOM 1028 C C . LEU A 1 129 ? 12.461 12.422 -10.945 1 92.38 129 LEU A C 1
ATOM 1030 O O . LEU A 1 129 ? 12.953 12.453 -12.07 1 92.38 129 LEU A O 1
ATOM 1034 N N . VAL A 1 130 ? 13.133 12.664 -9.852 1 93.56 130 VAL A N 1
ATOM 1035 C CA . VAL A 1 130 ? 14.562 12.969 -9.898 1 93.56 130 VAL A CA 1
ATOM 1036 C C . VAL A 1 130 ? 15.352 11.812 -9.297 1 93.56 130 VAL A C 1
ATOM 1038 O O . VAL A 1 130 ? 14.938 11.219 -8.297 1 93.56 130 VAL A O 1
ATOM 1041 N N . SER A 1 131 ? 16.5 11.508 -9.859 1 91 131 SER A N 1
ATOM 1042 C CA . SER A 1 131 ? 17.328 10.438 -9.328 1 91 131 SER A CA 1
ATOM 1043 C C . SER A 1 131 ? 17.828 10.758 -7.922 1 91 131 SER A C 1
ATOM 1045 O O . SER A 1 131 ? 18.047 11.93 -7.59 1 91 131 SER A O 1
ATOM 1047 N N . GLU A 1 132 ? 18.062 9.742 -7.148 1 87.38 132 GLU A N 1
ATOM 1048 C CA . GLU A 1 132 ? 18.5 9.906 -5.77 1 87.38 132 GLU A CA 1
ATOM 1049 C C . GLU A 1 132 ? 19.844 10.641 -5.707 1 87.38 132 GLU A C 1
ATOM 1051 O O . GLU A 1 132 ? 20.062 11.445 -4.805 1 87.38 132 GLU A O 1
ATOM 1056 N N . LYS A 1 133 ? 20.641 10.336 -6.68 1 90.81 133 LYS A N 1
ATOM 1057 C CA . LYS A 1 133 ? 21.984 10.93 -6.707 1 90.81 133 LYS A CA 1
ATOM 1058 C C . LYS A 1 133 ? 21.906 12.438 -6.887 1 90.81 133 LYS A C 1
ATOM 1060 O O . LYS A 1 133 ? 22.688 13.18 -6.281 1 90.81 133 LYS A O 1
ATOM 1065 N N . ASP A 1 134 ? 20.906 12.883 -7.609 1 94.69 134 ASP A N 1
ATOM 1066 C CA . ASP A 1 134 ? 20.812 14.297 -7.961 1 94.69 134 ASP A CA 1
ATOM 1067 C C . ASP A 1 134 ? 19.875 15.039 -7.004 1 94.69 134 ASP A C 1
ATOM 1069 O O . ASP A 1 134 ? 19.906 16.266 -6.934 1 94.69 134 ASP A O 1
ATOM 1073 N N . LEU A 1 135 ? 19.078 14.312 -6.32 1 95.62 135 LEU A N 1
ATOM 1074 C CA . LEU A 1 135 ? 18 14.914 -5.547 1 95.62 135 LEU A CA 1
ATOM 1075 C C . LEU A 1 135 ? 18.547 15.859 -4.484 1 95.62 135 LEU A C 1
ATOM 1077 O O . LEU A 1 135 ? 18.031 16.969 -4.324 1 95.62 135 LEU A O 1
ATOM 1081 N N . VAL A 1 136 ? 19.594 15.492 -3.777 1 94.75 136 VAL A N 1
ATOM 1082 C CA . VAL A 1 136 ? 20.141 16.297 -2.691 1 94.75 136 VAL A CA 1
ATOM 1083 C C . VAL A 1 136 ? 20.641 17.625 -3.238 1 94.75 136 VAL A C 1
ATOM 1085 O O . VAL A 1 136 ? 20.312 18.688 -2.699 1 94.75 136 VAL A O 1
ATOM 1088 N N . ARG A 1 137 ? 21.312 17.531 -4.324 1 96.25 137 ARG A N 1
ATOM 1089 C CA . ARG A 1 137 ? 21.875 18.734 -4.934 1 96.25 137 ARG A CA 1
ATOM 1090 C C . ARG A 1 137 ? 20.781 19.656 -5.434 1 96.25 137 ARG A C 1
ATOM 1092 O O . ARG A 1 137 ? 20.781 20.859 -5.133 1 96.25 137 ARG A O 1
ATOM 1099 N N . ILE A 1 138 ? 19.891 19.141 -6.176 1 96.56 138 ILE A N 1
ATOM 1100 C CA . ILE A 1 138 ? 18.828 19.938 -6.777 1 96.56 138 ILE A CA 1
ATOM 1101 C C . ILE A 1 138 ? 17.969 20.562 -5.68 1 96.56 138 ILE A C 1
ATOM 1103 O O . ILE A 1 138 ? 17.609 21.734 -5.758 1 96.56 138 ILE A O 1
ATOM 1107 N N . PHE A 1 139 ? 17.703 19.812 -4.66 1 97.38 139 PHE A N 1
ATOM 1108 C CA . PHE A 1 139 ? 16.906 20.312 -3.549 1 97.38 139 PHE A CA 1
ATOM 1109 C C . PHE A 1 139 ? 17.609 21.469 -2.844 1 97.38 139 PHE A C 1
ATOM 1111 O O . PHE A 1 139 ? 17 22.5 -2.574 1 97.38 139 PHE A O 1
ATOM 1118 N N . GLU A 1 140 ? 18.812 21.312 -2.551 1 97.44 140 GLU A N 1
ATOM 1119 C CA . GLU A 1 140 ? 19.547 22.344 -1.83 1 97.44 140 GLU A CA 1
ATOM 1120 C C . GLU A 1 140 ? 19.641 23.641 -2.643 1 97.44 140 GLU A C 1
ATOM 1122 O O . GLU A 1 140 ? 19.5 24.734 -2.092 1 97.44 140 GLU A O 1
ATOM 1127 N N . GLU A 1 141 ? 19.844 23.469 -3.885 1 96.94 141 GLU A N 1
ATOM 1128 C CA . GLU A 1 141 ? 19.891 24.625 -4.766 1 96.94 141 GLU A CA 1
ATOM 1129 C C . GLU A 1 141 ? 18.547 25.375 -4.754 1 96.94 141 GLU A C 1
ATOM 1131 O O . GLU A 1 141 ? 18.531 26.609 -4.633 1 96.94 141 GLU A O 1
ATOM 1136 N N . ARG A 1 142 ? 17.484 24.641 -4.871 1 97.19 142 ARG A N 1
ATOM 1137 C CA . ARG A 1 142 ? 16.156 25.234 -4.879 1 97.19 142 ARG A CA 1
ATOM 1138 C C . ARG A 1 142 ? 15.828 25.859 -3.523 1 97.19 142 ARG A C 1
ATOM 1140 O O . ARG A 1 142 ? 15.297 26.969 -3.455 1 97.19 142 ARG A O 1
ATOM 1147 N N . ARG A 1 143 ? 16.125 25.125 -2.48 1 97.81 143 ARG A N 1
ATOM 1148 C CA . ARG A 1 143 ? 15.883 25.609 -1.124 1 97.81 143 ARG A CA 1
ATOM 1149 C C . ARG A 1 143 ? 16.609 26.938 -0.871 1 97.81 143 ARG A C 1
ATOM 1151 O O . ARG A 1 143 ? 16.016 27.875 -0.336 1 97.81 143 ARG A O 1
ATOM 1158 N N . GLU A 1 144 ? 17.828 27.031 -1.252 1 97.88 144 GLU A N 1
ATOM 1159 C CA . GLU A 1 144 ? 18.609 28.25 -1.058 1 97.88 144 GLU A CA 1
ATOM 1160 C C . GLU A 1 144 ? 17.984 29.422 -1.803 1 97.88 144 GLU A C 1
ATOM 1162 O O . GLU A 1 144 ? 17.906 30.531 -1.272 1 97.88 144 GLU A O 1
ATOM 1167 N N . HIS A 1 145 ? 17.641 29.156 -3.02 1 97.5 145 HIS A N 1
ATOM 1168 C CA . HIS A 1 145 ? 16.984 30.203 -3.811 1 97.5 145 HIS A CA 1
ATOM 1169 C C . HIS A 1 145 ? 15.688 30.672 -3.16 1 97.5 145 HIS A C 1
ATOM 1171 O O . HIS A 1 145 ? 15.438 31.875 -3.055 1 97.5 145 HIS A O 1
ATOM 1177 N N . ILE A 1 146 ? 14.898 29.75 -2.686 1 98.38 146 ILE A N 1
ATOM 1178 C CA . ILE A 1 146 ? 13.625 30.031 -2.045 1 98.38 146 ILE A CA 1
ATOM 1179 C C . ILE A 1 146 ? 13.859 30.859 -0.782 1 98.38 146 ILE A C 1
ATOM 1181 O O . ILE A 1 146 ? 13.188 31.875 -0.558 1 98.38 146 ILE A O 1
ATOM 1185 N N . GLU A 1 147 ? 14.766 30.438 -0.024 1 98.12 147 GLU A N 1
ATOM 1186 C CA . GLU A 1 147 ? 15.062 31.125 1.229 1 98.12 147 GLU A CA 1
ATOM 1187 C C . GLU A 1 147 ? 15.547 32.562 0.974 1 98.12 147 GLU A C 1
ATOM 1189 O O . GLU A 1 147 ? 15.18 33.469 1.702 1 98.12 147 GLU A O 1
ATOM 1194 N N . ARG A 1 148 ? 16.344 32.719 -0.054 1 97.25 148 ARG A N 1
ATOM 1195 C CA . ARG A 1 148 ? 16.844 34.031 -0.408 1 97.25 148 ARG A CA 1
ATOM 1196 C C . ARG A 1 148 ? 15.695 34.969 -0.796 1 97.25 148 ARG A C 1
ATOM 1198 O O . ARG A 1 148 ? 15.641 36.125 -0.345 1 97.25 148 ARG A O 1
ATOM 1205 N N . VAL A 1 149 ? 14.812 34.469 -1.55 1 97.12 149 VAL A N 1
ATOM 1206 C CA . VAL A 1 149 ? 13.695 35.25 -2.047 1 97.12 149 VAL A CA 1
ATOM 1207 C C . VAL A 1 149 ? 12.727 35.562 -0.904 1 97.12 149 VAL A C 1
ATOM 1209 O O . VAL A 1 149 ? 12.086 36.594 -0.893 1 97.12 149 VAL A O 1
ATOM 1212 N N . THR A 1 150 ? 12.609 34.688 0.08 1 97.81 150 THR A N 1
ATOM 1213 C CA . THR A 1 150 ? 11.625 34.781 1.152 1 97.81 150 THR A CA 1
ATOM 1214 C C . THR A 1 150 ? 12.102 35.719 2.244 1 97.81 150 THR A C 1
ATOM 1216 O O . THR A 1 150 ? 11.297 36.25 3.016 1 97.81 150 THR A O 1
ATOM 1219 N N . ARG A 1 151 ? 13.383 36.031 2.316 1 94.81 151 ARG A N 1
ATOM 1220 C CA . ARG A 1 151 ? 13.938 36.906 3.324 1 94.81 151 ARG A CA 1
ATOM 1221 C C . ARG A 1 151 ? 13.266 38.281 3.266 1 94.81 151 ARG A C 1
ATOM 1223 O O . ARG A 1 151 ? 12.922 38.781 2.184 1 94.81 151 ARG A O 1
ATOM 1230 N N . PRO A 1 152 ? 12.953 38.781 4.48 1 93.88 152 PRO A N 1
ATOM 1231 C CA . PRO A 1 152 ? 13.453 38.438 5.82 1 93.88 152 PRO A CA 1
ATOM 1232 C C . PRO A 1 152 ? 12.555 37.469 6.566 1 93.88 152 PRO A C 1
ATOM 1234 O O . PRO A 1 152 ? 12.867 37.062 7.688 1 93.88 152 PRO A O 1
ATOM 1237 N N . VAL A 1 153 ? 11.461 37.188 5.969 1 93.75 153 VAL A N 1
ATOM 1238 C CA . VAL A 1 153 ? 10.57 36.188 6.59 1 93.75 153 VAL A CA 1
ATOM 1239 C C . VAL A 1 153 ? 11.195 34.812 6.52 1 93.75 153 VAL A C 1
ATOM 1241 O O . VAL A 1 153 ? 11.867 34.469 5.543 1 93.75 153 VAL A O 1
ATOM 1244 N N . ALA A 1 154 ? 10.992 34.062 7.57 1 94.19 154 ALA A N 1
ATOM 1245 C CA . ALA A 1 154 ? 11.492 32.688 7.57 1 94.19 154 ALA A CA 1
ATOM 1246 C C . ALA A 1 154 ? 10.516 31.75 6.859 1 94.19 154 ALA A C 1
ATOM 1248 O O . ALA A 1 154 ? 9.305 31.969 6.883 1 94.19 154 ALA A O 1
ATOM 1249 N N . CYS A 1 155 ? 11.094 30.781 6.164 1 96.69 155 CYS A N 1
ATOM 1250 C CA . CYS A 1 155 ? 10.258 29.75 5.547 1 96.69 155 CYS A CA 1
ATOM 1251 C C . CYS A 1 155 ? 10.852 28.359 5.773 1 96.69 155 CYS A C 1
ATOM 1253 O O . CYS A 1 155 ? 12.031 28.234 6.109 1 96.69 155 CYS A O 1
ATOM 1255 N N . SER A 1 156 ? 10.055 27.344 5.754 1 97.56 156 SER A N 1
ATOM 1256 C CA . SER A 1 156 ? 10.477 25.953 5.812 1 97.56 156 SER A CA 1
ATOM 1257 C C . SER A 1 156 ? 10.281 25.266 4.469 1 97.56 156 SER A C 1
ATOM 1259 O O . SER A 1 156 ? 9.211 25.359 3.861 1 97.56 156 SER A O 1
ATOM 1261 N N . CYS A 1 157 ? 11.328 24.578 4.035 1 98.19 157 CYS A N 1
ATOM 1262 C CA . CYS A 1 157 ? 11.281 23.906 2.74 1 98.19 157 CYS A CA 1
ATOM 1263 C C . CYS A 1 157 ? 11.312 22.391 2.908 1 98.19 157 CYS A C 1
ATOM 1265 O O . CYS A 1 157 ? 12.047 21.875 3.742 1 98.19 157 CYS A O 1
ATOM 1267 N N . PHE A 1 158 ? 10.508 21.703 2.115 1 97.94 158 PHE A N 1
ATOM 1268 C CA . PHE A 1 158 ? 10.445 20.25 2.154 1 97.94 158 PHE A CA 1
ATOM 1269 C C . PHE A 1 158 ? 10.508 19.672 0.748 1 97.94 158 PHE A C 1
ATOM 1271 O O . PHE A 1 158 ? 9.938 20.234 -0.189 1 97.94 158 PHE A O 1
ATOM 1278 N N . ALA A 1 159 ? 11.242 18.609 0.646 1 97.81 159 ALA A N 1
ATOM 1279 C CA . ALA A 1 159 ? 11.125 17.766 -0.542 1 97.81 159 ALA A CA 1
ATOM 1280 C C . ALA A 1 159 ? 9.984 16.766 -0.395 1 97.81 159 ALA A C 1
ATOM 1282 O O . ALA A 1 159 ? 9.938 16 0.579 1 97.81 159 ALA A O 1
ATOM 1283 N N . THR A 1 160 ? 9.055 16.734 -1.368 1 97.75 160 THR A N 1
ATOM 1284 C CA . THR A 1 160 ? 7.891 15.883 -1.148 1 97.75 160 THR A CA 1
ATOM 1285 C C . THR A 1 160 ? 7.543 15.102 -2.414 1 97.75 160 THR A C 1
ATOM 1287 O O . THR A 1 160 ? 7.895 15.516 -3.52 1 97.75 160 THR A O 1
ATOM 1290 N N . SER A 1 161 ? 6.918 14.023 -2.209 1 95.75 161 SER A N 1
ATOM 1291 C CA . SER A 1 161 ? 6.316 13.188 -3.246 1 95.75 161 SER A CA 1
ATOM 1292 C C . SER A 1 161 ? 5.086 12.453 -2.723 1 95.75 161 SER A C 1
ATOM 1294 O O . SER A 1 161 ? 5.047 12.047 -1.561 1 95.75 161 SER A O 1
ATOM 1296 N N . ILE A 1 162 ? 4.117 12.242 -3.561 1 93.44 162 ILE A N 1
ATOM 1297 C CA . ILE A 1 162 ? 2.918 11.531 -3.127 1 93.44 162 ILE A CA 1
ATOM 1298 C C . ILE A 1 162 ? 3.197 10.031 -3.088 1 93.44 162 ILE A C 1
ATOM 1300 O O . ILE A 1 162 ? 2.379 9.25 -2.588 1 93.44 162 ILE A O 1
ATOM 1304 N N . TRP A 1 163 ? 4.348 9.656 -3.537 1 88.25 163 TRP A N 1
ATOM 1305 C CA . TRP A 1 163 ? 4.637 8.227 -3.672 1 88.25 163 TRP A CA 1
ATOM 1306 C C . TRP A 1 163 ? 5.395 7.707 -2.455 1 88.25 163 TRP A C 1
ATOM 1308 O O . TRP A 1 163 ? 5.641 6.508 -2.336 1 88.25 163 TRP A O 1
ATOM 1318 N N . ASP A 1 164 ? 5.801 8.68 -1.584 1 88.44 164 ASP A N 1
ATOM 1319 C CA . ASP A 1 164 ? 6.527 8.211 -0.41 1 88.44 164 ASP A CA 1
ATOM 1320 C C . ASP A 1 164 ? 6.137 9 0.835 1 88.44 164 ASP A C 1
ATOM 1322 O O . ASP A 1 164 ? 5.117 9.695 0.84 1 88.44 164 ASP A O 1
ATOM 1326 N N . GLU A 1 165 ? 6.895 8.812 1.944 1 90.75 165 GLU A N 1
ATOM 1327 C CA . GLU A 1 165 ? 6.52 9.32 3.26 1 90.75 165 GLU A CA 1
ATOM 1328 C C . GLU A 1 165 ? 6.844 10.805 3.385 1 90.75 165 GLU A C 1
ATOM 1330 O O . GLU A 1 165 ? 6.457 11.453 4.363 1 90.75 165 GLU A O 1
ATOM 1335 N N . SER A 1 166 ? 7.512 11.359 2.443 1 94.19 166 SER A N 1
ATOM 1336 C CA . SER A 1 166 ? 7.98 12.734 2.557 1 94.19 166 SER A CA 1
ATOM 1337 C C . SER A 1 166 ? 6.812 13.703 2.67 1 94.19 166 SER A C 1
ATOM 1339 O O . SER A 1 166 ? 6.91 14.719 3.361 1 94.19 166 SER A O 1
ATOM 1341 N N . LEU A 1 167 ? 5.754 13.367 1.976 1 95.88 167 LEU A N 1
ATOM 1342 C CA . LEU A 1 167 ? 4.57 14.211 2.057 1 95.88 167 LEU A CA 1
ATOM 1343 C C . LEU A 1 167 ? 4.016 14.242 3.479 1 95.88 167 LEU A C 1
ATOM 1345 O O . LEU A 1 167 ? 3.648 15.305 3.984 1 95.88 167 LEU A O 1
ATOM 1349 N N . PHE A 1 168 ? 3.979 13.141 4.113 1 94 168 PHE A N 1
ATOM 1350 C CA . PHE A 1 168 ? 3.477 13.031 5.477 1 94 168 PHE A CA 1
ATOM 1351 C C . PHE A 1 168 ? 4.387 13.781 6.445 1 94 168 PHE A C 1
ATOM 1353 O O . PHE A 1 168 ? 3.912 14.414 7.391 1 94 168 PHE A O 1
ATOM 1360 N N . LYS A 1 169 ? 5.629 13.703 6.184 1 94.5 169 LYS A N 1
ATOM 1361 C CA . LYS A 1 169 ? 6.578 14.453 7 1 94.5 169 LYS A CA 1
ATOM 1362 C C . LYS A 1 169 ? 6.297 15.953 6.934 1 94.5 169 LYS A C 1
ATOM 1364 O O . LYS A 1 169 ? 6.215 16.625 7.965 1 94.5 169 LYS A O 1
ATOM 1369 N N . ALA A 1 170 ? 6.129 16.422 5.777 1 96.88 170 ALA A N 1
ATOM 1370 C CA . ALA A 1 170 ? 5.898 17.844 5.578 1 96.88 170 ALA A CA 1
ATOM 1371 C C . ALA A 1 170 ? 4.598 18.281 6.246 1 96.88 170 ALA A C 1
ATOM 1373 O O . ALA A 1 170 ? 4.586 19.266 7.008 1 96.88 170 ALA A O 1
ATOM 1374 N N . TRP A 1 171 ? 3.568 17.594 6.035 1 95.75 171 TRP A N 1
ATOM 1375 C CA . TRP A 1 171 ? 2.262 17.984 6.551 1 95.75 171 TRP A CA 1
ATOM 1376 C C . TRP A 1 171 ? 2.195 17.812 8.062 1 95.75 171 TRP A C 1
ATOM 1378 O O . TRP A 1 171 ? 1.519 18.562 8.758 1 95.75 171 TRP A O 1
ATOM 1388 N N . SER A 1 172 ? 2.844 16.797 8.57 1 93.75 172 SER A N 1
ATOM 1389 C CA . SER A 1 172 ? 2.916 16.641 10.023 1 93.75 172 SER A CA 1
ATOM 1390 C C . SER A 1 172 ? 3.576 17.859 10.672 1 93.75 172 SER A C 1
ATOM 1392 O O . SER A 1 172 ? 3.115 18.344 11.711 1 93.75 172 SER A O 1
ATOM 1394 N N . LYS A 1 173 ? 4.609 18.328 10.055 1 93.56 173 LYS A N 1
ATOM 1395 C CA . LYS A 1 173 ? 5.305 19.5 10.578 1 93.56 173 LYS A CA 1
ATOM 1396 C C . LYS A 1 173 ? 4.422 20.75 10.492 1 93.56 173 LYS A C 1
ATOM 1398 O O . LYS A 1 173 ? 4.402 21.578 11.414 1 93.56 173 LYS A O 1
ATOM 1403 N N . ILE A 1 174 ? 3.754 20.891 9.461 1 94.31 174 ILE A N 1
ATOM 1404 C CA . ILE A 1 174 ? 2.873 22.031 9.266 1 94.31 174 ILE A CA 1
ATOM 1405 C C . ILE A 1 174 ? 1.757 22.016 10.305 1 94.31 174 ILE A C 1
ATOM 1407 O O . ILE A 1 174 ? 1.513 23.016 10.984 1 94.31 174 ILE A O 1
ATOM 1411 N N . VAL A 1 175 ? 1.139 20.891 10.461 1 91.56 175 VAL A N 1
ATOM 1412 C CA . VAL A 1 175 ? 0.026 20.766 11.398 1 91.56 175 VAL A CA 1
ATOM 1413 C C . VAL A 1 175 ? 0.533 20.906 12.828 1 91.56 175 VAL A C 1
ATOM 1415 O O . VAL A 1 175 ? -0.14 21.5 13.68 1 91.56 175 VAL A O 1
ATOM 1418 N N . TYR A 1 176 ? 1.715 20.391 13.031 1 89.44 176 TYR A N 1
ATOM 1419 C CA . TYR A 1 176 ? 2.332 20.5 14.352 1 89.44 176 TYR A CA 1
ATOM 1420 C C . TYR A 1 176 ? 2.41 21.953 14.789 1 89.44 176 TYR A C 1
ATOM 1422 O O . TYR A 1 176 ? 2.131 22.281 15.945 1 89.44 176 TYR A O 1
ATOM 1430 N N . GLU A 1 177 ? 2.719 22.812 13.875 1 90.31 177 GLU A N 1
ATOM 1431 C CA . GLU A 1 177 ? 2.889 24.234 14.18 1 90.31 177 GLU A CA 1
ATOM 1432 C C . GLU A 1 177 ? 1.542 24.906 14.414 1 90.31 177 GLU A C 1
ATOM 1434 O O . GLU A 1 177 ? 1.485 26.016 14.961 1 90.31 177 GLU A O 1
ATOM 1439 N N . LEU A 1 178 ? 0.488 24.281 14.016 1 89.38 178 LEU A N 1
ATOM 1440 C CA . LEU A 1 178 ? -0.826 24.906 14.094 1 89.38 178 LEU A CA 1
ATOM 1441 C C . LEU A 1 178 ? -1.611 24.375 15.289 1 89.38 178 LEU A C 1
ATOM 1443 O O . LEU A 1 178 ? -2.598 24.984 15.711 1 89.38 178 LEU A O 1
ATOM 1447 N N . ILE A 1 179 ? -1.254 23.203 15.742 1 85.56 179 ILE A N 1
ATOM 1448 C CA . ILE A 1 179 ? -1.968 22.594 16.859 1 85.56 179 ILE A CA 1
ATOM 1449 C C . ILE A 1 179 ? -1.634 23.328 18.156 1 85.56 179 ILE A C 1
ATOM 1451 O O . ILE A 1 179 ? -0.468 23.406 18.547 1 85.56 179 ILE A O 1
ATOM 1455 N N . PRO A 1 180 ? -2.699 23.75 18.766 1 80.88 180 PRO A N 1
ATOM 1456 C CA . PRO A 1 180 ? -2.449 24.422 20.047 1 80.88 180 PRO A CA 1
ATOM 1457 C C . PRO A 1 180 ? -2.002 23.453 21.141 1 80.88 180 PRO A C 1
ATOM 1459 O O . PRO A 1 180 ? -2.404 22.297 21.156 1 80.88 180 PRO A O 1
ATOM 1462 N N . ASN A 1 181 ? -1.176 23.75 22.047 1 80.81 181 ASN A N 1
ATOM 1463 C CA . ASN A 1 181 ? -0.802 23.031 23.25 1 80.81 181 ASN A CA 1
ATOM 1464 C C . ASN A 1 181 ? -0.108 21.719 22.922 1 80.81 181 ASN A C 1
ATOM 1466 O O . ASN A 1 181 ? -0.306 20.719 23.625 1 80.81 181 ASN A O 1
ATOM 1470 N N . VAL A 1 182 ? 0.52 21.609 21.781 1 87.19 182 VAL A N 1
ATOM 1471 C CA . VAL A 1 182 ? 1.2 20.391 21.359 1 87.19 182 VAL A CA 1
ATOM 1472 C C . VAL A 1 182 ? 2.232 19.984 22.406 1 87.19 182 VAL A C 1
ATOM 1474 O O . VAL A 1 182 ? 2.465 18.797 22.625 1 87.19 182 VAL A O 1
ATOM 1477 N N . LYS A 1 183 ? 2.727 20.938 23.156 1 90.06 183 LYS A N 1
ATOM 1478 C CA . LYS A 1 183 ? 3.727 20.641 24.172 1 90.06 183 LYS A CA 1
ATOM 1479 C C . LYS A 1 183 ? 3.107 19.891 25.359 1 90.06 183 LYS A C 1
ATOM 1481 O O . LYS A 1 183 ? 3.746 19.016 25.938 1 90.06 183 LYS A O 1
ATOM 1486 N N . VAL A 1 184 ? 1.923 20.266 25.656 1 90.69 184 VAL A N 1
ATOM 1487 C CA . VAL A 1 184 ? 1.216 19.578 26.719 1 90.69 184 VAL A CA 1
ATOM 1488 C C . VAL A 1 184 ? 0.943 18.141 26.328 1 90.69 184 VAL A C 1
ATOM 1490 O O . VAL A 1 184 ? 1.09 17.219 27.141 1 90.69 184 VAL A O 1
ATOM 1493 N N . LEU A 1 185 ? 0.573 17.922 25.078 1 90.12 185 LEU A N 1
ATOM 1494 C CA . LEU A 1 185 ? 0.343 16.578 24.578 1 90.12 185 LEU A CA 1
ATOM 1495 C C . LEU A 1 185 ? 1.622 15.75 24.625 1 90.12 185 LEU A C 1
ATOM 1497 O O . LEU A 1 185 ? 1.593 14.586 25.016 1 90.12 185 LEU A O 1
ATOM 1501 N N . GLU A 1 186 ? 2.686 16.375 24.312 1 92.81 186 GLU A N 1
ATOM 1502 C CA . GLU A 1 186 ? 3.98 15.711 24.312 1 92.81 186 GLU A CA 1
ATOM 1503 C C . GLU A 1 186 ? 4.371 15.281 25.719 1 92.81 186 GLU A C 1
ATOM 1505 O O . GLU A 1 186 ? 4.883 14.172 25.922 1 92.81 186 GLU A O 1
ATOM 1510 N N . ARG A 1 187 ? 4.133 16.109 26.641 1 94.88 187 ARG A N 1
ATOM 1511 C CA . ARG A 1 187 ? 4.449 15.789 28.016 1 94.88 187 ARG A CA 1
ATOM 1512 C C . ARG A 1 187 ? 3.59 14.633 28.516 1 94.88 187 ARG A C 1
ATOM 1514 O O . ARG A 1 187 ? 4.09 13.734 29.203 1 94.88 187 ARG A O 1
ATOM 1521 N N . SER A 1 188 ? 2.322 14.711 28.188 1 94.5 188 SER A N 1
ATOM 1522 C CA . SER A 1 188 ? 1.419 13.633 28.578 1 94.5 188 SER A CA 1
ATOM 1523 C C . SER A 1 188 ? 1.812 12.312 27.922 1 94.5 188 SER A C 1
ATOM 1525 O O . SER A 1 188 ? 1.708 11.25 28.531 1 94.5 188 SER A O 1
ATOM 1527 N N . LEU A 1 189 ? 2.24 12.391 26.719 1 95 189 LEU A N 1
ATOM 1528 C CA . LEU A 1 189 ? 2.668 11.203 26 1 95 189 LEU A CA 1
ATOM 1529 C C . LEU A 1 189 ? 3.914 10.602 26.625 1 95 189 LEU A C 1
ATOM 1531 O O . LEU A 1 189 ? 4.047 9.375 26.703 1 95 189 LEU A O 1
ATOM 1535 N N . LYS A 1 190 ? 4.781 11.484 27.016 1 95.88 190 LYS A N 1
ATOM 1536 C CA . LYS A 1 190 ? 5.98 11.023 27.703 1 95.88 190 LYS A CA 1
ATOM 1537 C C . LYS A 1 190 ? 5.621 10.289 29 1 95.88 190 LYS A C 1
ATOM 1539 O O . LYS A 1 190 ? 6.172 9.219 29.281 1 95.88 190 LYS A O 1
ATOM 1544 N N . GLN A 1 191 ? 4.73 10.812 29.75 1 95.88 191 GLN A N 1
ATOM 1545 C CA . GLN A 1 191 ? 4.273 10.18 30.984 1 95.88 191 GLN A CA 1
ATOM 1546 C C . GLN A 1 191 ? 3.633 8.82 30.688 1 95.88 191 GLN A C 1
ATOM 1548 O O . GLN A 1 191 ? 3.881 7.848 31.406 1 95.88 191 GLN A O 1
ATOM 1553 N N . LEU A 1 192 ? 2.857 8.812 29.688 1 95.44 192 LEU A N 1
ATOM 1554 C CA . LEU A 1 192 ? 2.211 7.559 29.312 1 95.44 192 LEU A CA 1
ATOM 1555 C C . LEU A 1 192 ? 3.244 6.516 28.906 1 95.44 192 LEU A C 1
ATOM 1557 O O . LEU A 1 192 ? 3.125 5.34 29.281 1 95.44 192 LEU A O 1
ATOM 1561 N N . CYS A 1 193 ? 4.219 6.914 28.172 1 95.75 193 CYS A N 1
ATOM 1562 C CA . CYS A 1 193 ? 5.293 6.02 27.75 1 95.75 193 CYS A CA 1
ATOM 1563 C C . CYS A 1 193 ? 5.992 5.398 28.953 1 95.75 193 CYS A C 1
ATOM 1565 O O . CYS A 1 193 ? 6.305 4.207 28.938 1 95.75 193 CYS A O 1
ATOM 1567 N N . GLU A 1 194 ? 6.16 6.168 29.953 1 94.44 194 GLU A N 1
ATOM 1568 C CA . GLU A 1 194 ? 6.805 5.703 31.172 1 94.44 194 GLU A CA 1
ATOM 1569 C C . GLU A 1 194 ? 5.91 4.73 31.938 1 94.44 194 GLU A C 1
ATOM 1571 O O . GLU A 1 194 ? 6.367 3.682 32.406 1 94.44 194 GLU A O 1
ATOM 1576 N N . VAL A 1 195 ? 4.68 5.039 32.031 1 92.69 195 VAL A N 1
ATOM 1577 C CA . VAL A 1 195 ? 3.717 4.207 32.75 1 92.69 195 VAL A CA 1
ATOM 1578 C C . VAL A 1 195 ? 3.602 2.848 32.062 1 92.69 195 VAL A C 1
ATOM 1580 O O . VAL A 1 195 ? 3.492 1.815 32.719 1 92.69 195 VAL A O 1
ATOM 1583 N N . LEU A 1 196 ? 3.674 2.885 30.75 1 92.31 196 LEU A N 1
ATOM 1584 C CA . LEU A 1 196 ? 3.529 1.661 29.969 1 92.31 196 LEU A CA 1
ATOM 1585 C C . LEU A 1 196 ? 4.844 0.888 29.922 1 92.31 196 LEU A C 1
ATOM 1587 O O . LEU A 1 196 ? 4.871 -0.268 29.484 1 92.31 196 LEU A O 1
ATOM 1591 N N . GLU A 1 197 ? 5.902 1.487 30.281 1 92.25 197 GLU A N 1
ATOM 1592 C CA . GLU A 1 197 ? 7.246 0.95 30.109 1 92.25 197 GLU A CA 1
ATOM 1593 C C . GLU A 1 197 ? 7.508 0.594 28.641 1 92.25 197 GLU A C 1
ATOM 1595 O O . GLU A 1 197 ? 8.078 -0.459 28.344 1 92.25 197 GLU A O 1
ATOM 1600 N N . ALA A 1 198 ? 6.957 1.457 27.812 1 94.62 198 ALA A N 1
ATOM 1601 C CA . ALA A 1 198 ? 7.125 1.267 26.375 1 94.62 198 ALA A CA 1
ATOM 1602 C C . ALA A 1 198 ? 8.422 1.902 25.891 1 94.62 198 ALA A C 1
ATOM 1604 O O . ALA A 1 198 ? 9.008 2.74 26.578 1 94.62 198 ALA A O 1
ATOM 1605 N N . ASP A 1 199 ? 8.891 1.457 24.75 1 94.12 199 ASP A N 1
ATOM 1606 C CA . ASP A 1 199 ? 10.078 2.053 24.141 1 94.12 199 ASP A CA 1
ATOM 1607 C C . ASP A 1 199 ? 9.734 3.359 23.438 1 94.12 199 ASP A C 1
ATOM 1609 O O . ASP A 1 199 ? 10.508 4.312 23.469 1 94.12 199 ASP A O 1
ATOM 1613 N N . GLU A 1 200 ? 8.531 3.33 22.766 1 93.75 200 GLU A N 1
ATOM 1614 C CA . GLU A 1 200 ? 8.109 4.492 21.984 1 93.75 200 GLU A CA 1
ATOM 1615 C C . GLU A 1 200 ? 6.59 4.609 21.953 1 93.75 200 GLU A C 1
ATOM 1617 O O . GLU A 1 200 ? 5.883 3.6 21.984 1 93.75 200 GLU A O 1
ATOM 1622 N N . VAL A 1 201 ? 6.164 5.832 21.938 1 95.56 201 VAL A N 1
ATOM 1623 C CA . VAL A 1 201 ? 4.75 6.125 21.734 1 95.56 201 VAL A CA 1
ATOM 1624 C C . VAL A 1 201 ? 4.59 7.238 20.703 1 95.56 201 VAL A C 1
ATOM 1626 O O . VAL A 1 201 ? 5.387 8.18 20.672 1 95.56 201 VAL A O 1
ATOM 1629 N N . ILE A 1 202 ? 3.602 7.062 19.875 1 95.19 202 ILE A N 1
ATOM 1630 C CA . ILE A 1 202 ? 3.336 8.047 18.828 1 95.19 202 ILE A CA 1
ATOM 1631 C C . ILE A 1 202 ? 1.842 8.359 18.781 1 95.19 202 ILE A C 1
ATOM 1633 O O . ILE A 1 202 ? 1.01 7.453 18.828 1 95.19 202 ILE A O 1
ATOM 1637 N N . LEU A 1 203 ? 1.566 9.609 18.703 1 94.88 203 LEU A N 1
ATOM 1638 C CA . LEU A 1 203 ? 0.192 10.086 18.578 1 94.88 203 LEU A CA 1
ATOM 1639 C C . LEU A 1 203 ? -0.111 10.539 17.156 1 94.88 203 LEU A C 1
ATOM 1641 O O . LEU A 1 203 ? 0.606 11.367 16.594 1 94.88 203 LEU A O 1
ATOM 1645 N N . PHE A 1 204 ? -1.159 9.93 16.594 1 94.44 204 PHE A N 1
ATOM 1646 C CA . PHE A 1 204 ? -1.561 10.266 15.234 1 94.44 204 PHE A CA 1
ATOM 1647 C C . PHE A 1 204 ? -2.936 10.922 15.219 1 94.44 204 PHE A C 1
ATOM 1649 O O . PHE A 1 204 ? -3.801 10.578 16.031 1 94.44 204 PHE A O 1
ATOM 1656 N N . GLU A 1 205 ? -3.123 11.836 14.297 1 92.81 205 GLU A N 1
ATOM 1657 C CA . GLU A 1 205 ? -4.477 12.305 14 1 92.81 205 GLU A CA 1
ATOM 1658 C C . GLU A 1 205 ? -5.309 11.203 13.352 1 92.81 205 GLU A C 1
ATOM 1660 O O . GLU A 1 205 ? -4.84 10.508 12.445 1 92.81 205 GLU A O 1
ATOM 1665 N N . ARG A 1 206 ? -6.473 11.031 13.766 1 92.06 206 ARG A N 1
ATOM 1666 C CA . ARG A 1 206 ? -7.262 9.844 13.469 1 92.06 206 ARG A CA 1
ATOM 1667 C C . ARG A 1 206 ? -7.531 9.719 11.977 1 92.06 206 ARG A C 1
ATOM 1669 O O . ARG A 1 206 ? -7.312 8.656 11.383 1 92.06 206 ARG A O 1
ATOM 1676 N N . ASP A 1 207 ? -7.941 10.727 11.328 1 90 207 ASP A N 1
ATOM 1677 C CA . ASP A 1 207 ? -8.43 10.617 9.961 1 90 207 ASP A CA 1
ATOM 1678 C C . ASP A 1 207 ? -7.281 10.695 8.961 1 90 207 ASP A C 1
ATOM 1680 O O . ASP A 1 207 ? -7.312 10.023 7.922 1 90 207 ASP A O 1
ATOM 1684 N N . THR A 1 208 ? -6.25 11.422 9.281 1 91.31 208 THR A N 1
ATOM 1685 C CA . THR A 1 208 ? -5.168 11.664 8.336 1 91.31 208 THR A CA 1
ATOM 1686 C C . THR A 1 208 ? -3.961 10.789 8.656 1 91.31 208 THR A C 1
ATOM 1688 O O . THR A 1 208 ? -3.076 10.609 7.816 1 91.31 208 THR A O 1
ATOM 1691 N N . PHE A 1 209 ? -3.842 10.375 9.938 1 92.62 209 PHE A N 1
ATOM 1692 C CA . PHE A 1 209 ? -2.709 9.641 10.484 1 92.62 209 PHE A CA 1
ATOM 1693 C C . PHE A 1 209 ? -1.438 10.477 10.43 1 92.62 209 PHE A C 1
ATOM 1695 O O . PHE A 1 209 ? -0.332 9.938 10.352 1 92.62 209 PHE A O 1
ATOM 1702 N N . LEU A 1 210 ? -1.612 11.758 10.328 1 93.44 210 LEU A N 1
ATOM 1703 C CA . LEU A 1 210 ? -0.453 12.625 10.531 1 93.44 210 LEU A CA 1
ATOM 1704 C C . LEU A 1 210 ? 0.075 12.5 11.953 1 93.44 210 LEU A C 1
ATOM 1706 O O . LEU A 1 210 ? -0.705 12.422 12.906 1 93.44 210 LEU A O 1
ATOM 1710 N N . GLU A 1 211 ? 1.362 12.477 12.078 1 93.62 211 GLU A N 1
ATOM 1711 C CA . GLU A 1 211 ? 1.979 12.43 13.398 1 93.62 211 GLU A CA 1
ATOM 1712 C C . GLU A 1 211 ? 1.805 13.75 14.141 1 93.62 211 GLU A C 1
ATOM 1714 O O . GLU A 1 211 ? 2.158 14.812 13.617 1 93.62 211 GLU A O 1
ATOM 1719 N N . ILE A 1 212 ? 1.288 13.68 15.305 1 91.38 212 ILE A N 1
ATOM 1720 C CA . ILE A 1 212 ? 1.069 14.875 16.109 1 91.38 212 ILE A CA 1
ATOM 1721 C C . ILE A 1 212 ? 2.217 15.047 17.109 1 91.38 212 ILE A C 1
ATOM 1723 O O . ILE A 1 212 ? 2.775 16.141 17.234 1 91.38 212 ILE A O 1
ATOM 1727 N N . ALA A 1 213 ? 2.484 13.984 17.766 1 91.81 213 ALA A N 1
ATOM 1728 C CA . ALA A 1 213 ? 3.535 13.984 18.781 1 91.81 213 ALA A CA 1
ATOM 1729 C C . ALA A 1 213 ? 4.102 12.578 18.969 1 91.81 213 ALA A C 1
ATOM 1731 O O . ALA A 1 213 ? 3.449 11.586 18.656 1 91.81 213 ALA A O 1
ATOM 1732 N N . CYS A 1 214 ? 5.34 12.562 19.453 1 92.25 214 CYS A N 1
ATOM 1733 C CA . CYS A 1 214 ? 5.957 11.266 19.719 1 92.25 214 CYS A CA 1
ATOM 1734 C C . CYS A 1 214 ? 6.973 11.359 20.844 1 92.25 214 CYS A C 1
ATOM 1736 O O . CYS A 1 214 ? 7.391 12.453 21.219 1 92.25 214 CYS A O 1
ATOM 1738 N N . HIS A 1 215 ? 7.227 10.297 21.484 1 93.12 215 HIS A N 1
ATOM 1739 C CA . HIS A 1 215 ? 8.273 10.164 22.484 1 93.12 215 HIS A CA 1
ATOM 1740 C C . HIS A 1 215 ? 8.977 8.82 22.359 1 93.12 215 HIS A C 1
ATOM 1742 O O . HIS A 1 215 ? 8.328 7.785 22.219 1 93.12 215 HIS A O 1
ATOM 1748 N N . SER A 1 216 ? 10.281 8.883 22.328 1 92.62 216 SER A N 1
ATOM 1749 C CA . SER A 1 216 ? 11.117 7.688 22.312 1 92.62 216 SER A CA 1
ATOM 1750 C C . SER A 1 216 ? 12.086 7.672 23.484 1 92.62 216 SER A C 1
ATOM 1752 O O . SER A 1 216 ? 12.75 8.672 23.766 1 92.62 216 SER A O 1
ATOM 1754 N N . ARG A 1 217 ? 12.18 6.543 24.125 1 90.88 217 ARG A N 1
ATOM 1755 C CA . ARG A 1 217 ? 13.078 6.43 25.266 1 90.88 217 ARG A CA 1
ATOM 1756 C C . ARG A 1 217 ? 14.539 6.41 24.812 1 90.88 217 ARG A C 1
ATOM 1758 O O . ARG A 1 217 ? 15.414 6.918 25.516 1 90.88 217 ARG A O 1
ATOM 1765 N N . SER A 1 218 ? 14.711 5.758 23.688 1 86.44 218 SER A N 1
ATOM 1766 C CA . SER A 1 218 ? 16.062 5.699 23.109 1 86.44 218 SER A CA 1
ATOM 1767 C C . SER A 1 218 ? 16.078 6.25 21.688 1 86.44 218 SER A C 1
ATOM 1769 O O . SER A 1 218 ? 15.094 6.137 20.953 1 86.44 218 SER A O 1
ATOM 1771 N N . PRO A 1 219 ? 17.188 6.809 21.406 1 82.5 219 PRO A N 1
ATOM 1772 C CA . PRO A 1 219 ? 17.281 7.344 20.047 1 82.5 219 PRO A CA 1
ATOM 1773 C C . PRO A 1 219 ? 17.312 6.246 18.984 1 82.5 219 PRO A C 1
ATOM 1775 O O . PRO A 1 219 ? 17.781 5.137 19.25 1 82.5 219 PRO A O 1
ATOM 1778 N N . TYR A 1 220 ? 16.688 6.539 17.906 1 79.44 220 TYR A N 1
ATOM 1779 C CA . TYR A 1 220 ? 16.734 5.668 16.734 1 79.44 220 TYR A CA 1
ATOM 1780 C C . TYR A 1 220 ? 17.438 6.355 15.57 1 79.44 220 TYR A C 1
ATOM 1782 O O . TYR A 1 220 ? 17.312 7.566 15.391 1 79.44 220 TYR A O 1
ATOM 1790 N N . PRO A 1 221 ? 18.156 5.543 14.844 1 76.94 221 PRO A N 1
ATOM 1791 C CA . PRO A 1 221 ? 18.953 6.141 13.766 1 76.94 221 PRO A CA 1
ATOM 1792 C C . PRO A 1 221 ? 18.078 6.816 12.703 1 76.94 221 PRO A C 1
ATOM 1794 O O . PRO A 1 221 ? 18.422 7.902 12.227 1 76.94 221 PRO A O 1
ATOM 1797 N N . ASP A 1 222 ? 17.031 6.211 12.344 1 80.12 222 ASP A N 1
ATOM 1798 C CA . ASP A 1 222 ? 16.172 6.797 11.32 1 80.12 222 ASP A CA 1
ATOM 1799 C C . ASP A 1 222 ? 15.164 7.773 11.93 1 80.12 222 ASP A C 1
ATOM 1801 O O . ASP A 1 222 ? 14.141 7.359 12.484 1 80.12 222 ASP A O 1
ATOM 1805 N N . GLU A 1 223 ? 15.406 9.031 11.672 1 76.62 223 GLU A N 1
ATOM 1806 C CA . GLU A 1 223 ? 14.57 10.07 12.266 1 76.62 223 GLU A CA 1
ATOM 1807 C C . GLU A 1 223 ? 13.234 10.188 11.531 1 76.62 223 GLU A C 1
ATOM 1809 O O . GLU A 1 223 ? 12.289 10.789 12.047 1 76.62 223 GLU A O 1
ATOM 1814 N N . HIS A 1 224 ? 13.164 9.555 10.406 1 78.31 224 HIS A N 1
ATOM 1815 C CA . HIS A 1 224 ? 11.953 9.68 9.609 1 78.31 224 HIS A CA 1
ATOM 1816 C C . HIS A 1 224 ? 11.078 8.438 9.719 1 78.31 224 HIS A C 1
ATOM 1818 O O . HIS A 1 224 ? 10.109 8.281 8.977 1 78.31 224 HIS A O 1
ATOM 1824 N N . ARG A 1 225 ? 11.398 7.633 10.633 1 82.75 225 ARG A N 1
ATOM 1825 C CA . ARG A 1 225 ? 10.734 6.336 10.742 1 82.75 225 ARG A CA 1
ATOM 1826 C C . ARG A 1 225 ? 9.242 6.5 11.008 1 82.75 225 ARG A C 1
ATOM 1828 O O . ARG A 1 225 ? 8.43 5.734 10.492 1 82.75 225 ARG A O 1
ATOM 1835 N N . PHE A 1 226 ? 8.883 7.578 11.695 1 80.75 226 PHE A N 1
ATOM 1836 C CA . PHE A 1 226 ? 7.48 7.699 12.062 1 80.75 226 PHE A CA 1
ATOM 1837 C C . PHE A 1 226 ? 6.656 8.234 10.898 1 80.75 226 PHE A C 1
ATOM 1839 O O . PHE A 1 226 ? 5.473 7.918 10.773 1 80.75 226 PHE A O 1
ATOM 1846 N N . ASP A 1 227 ? 7.301 8.961 10.062 1 86.69 227 ASP A N 1
ATOM 1847 C CA . ASP A 1 227 ? 6.625 9.391 8.836 1 86.69 227 ASP A CA 1
ATOM 1848 C C . ASP A 1 227 ? 6.336 8.195 7.926 1 86.69 227 ASP A C 1
ATOM 1850 O O . ASP A 1 227 ? 5.281 8.141 7.289 1 86.69 227 ASP A O 1
ATOM 1854 N N . LYS A 1 228 ? 7.281 7.387 7.977 1 87.75 228 LYS A N 1
ATOM 1855 C CA . LYS A 1 228 ? 7.105 6.16 7.207 1 87.75 228 LYS A CA 1
ATOM 1856 C C . LYS A 1 228 ? 5.961 5.32 7.762 1 87.75 228 LYS A C 1
ATOM 1858 O O . LYS A 1 228 ? 5.117 4.832 7.004 1 87.75 228 LYS A O 1
ATOM 1863 N N . ILE A 1 229 ? 5.918 5.242 9.016 1 86 229 ILE A N 1
ATOM 1864 C CA . ILE A 1 229 ? 4.875 4.469 9.68 1 86 229 ILE A CA 1
ATOM 1865 C C . ILE A 1 229 ? 3.508 5.082 9.391 1 86 229 ILE A C 1
ATOM 1867 O O . ILE A 1 229 ? 2.549 4.367 9.086 1 86 229 ILE A O 1
ATOM 1871 N N . SER A 1 230 ? 3.445 6.363 9.398 1 88 230 SER A N 1
ATOM 1872 C CA . SER A 1 230 ? 2.209 7.07 9.078 1 88 230 SER A CA 1
ATOM 1873 C C . SER A 1 230 ? 1.709 6.703 7.684 1 88 230 SER A C 1
ATOM 1875 O O . SER A 1 230 ? 0.546 6.336 7.512 1 88 230 SER A O 1
ATOM 1877 N N . ASN A 1 231 ? 2.578 6.805 6.828 1 88.31 231 ASN A N 1
ATOM 1878 C CA . ASN A 1 231 ? 2.248 6.496 5.438 1 88.31 231 ASN A CA 1
ATOM 1879 C C . ASN A 1 231 ? 1.807 5.047 5.277 1 88.31 231 ASN A C 1
ATOM 1881 O O . ASN A 1 231 ? 0.786 4.77 4.641 1 88.31 231 ASN A O 1
ATOM 1885 N N . ILE A 1 232 ? 2.502 4.152 5.863 1 90.12 232 ILE A N 1
ATOM 1886 C CA . ILE A 1 232 ? 2.264 2.717 5.734 1 90.12 232 ILE A CA 1
ATOM 1887 C C . ILE A 1 232 ? 0.924 2.357 6.375 1 90.12 232 ILE A C 1
ATOM 1889 O O . ILE A 1 232 ? 0.098 1.678 5.758 1 90.12 232 ILE A O 1
ATOM 1893 N N . ILE A 1 233 ? 0.674 2.814 7.535 1 90.69 233 ILE A N 1
ATOM 1894 C CA . ILE A 1 233 ? -0.532 2.453 8.273 1 90.69 233 ILE A CA 1
ATOM 1895 C C . ILE A 1 233 ? -1.752 3.092 7.609 1 90.69 233 ILE A C 1
ATOM 1897 O O . ILE A 1 233 ? -2.809 2.465 7.504 1 90.69 233 ILE A O 1
ATOM 1901 N N . LYS A 1 234 ? -1.595 4.305 7.242 1 90.31 234 LYS A N 1
ATOM 1902 C CA . LYS A 1 234 ? -2.701 4.961 6.551 1 90.31 234 LYS A CA 1
ATOM 1903 C C . LYS A 1 234 ? -3.107 4.184 5.301 1 90.31 234 LYS A C 1
ATOM 1905 O O . LYS A 1 234 ? -4.293 3.91 5.094 1 90.31 234 LYS A O 1
ATOM 1910 N N . HIS A 1 235 ? -2.121 3.871 4.539 1 88.81 235 HIS A N 1
ATOM 1911 C CA . HIS A 1 235 ? -2.398 3.129 3.316 1 88.81 235 HIS A CA 1
ATOM 1912 C C . HIS A 1 235 ? -3.012 1.768 3.623 1 88.81 235 HIS A C 1
ATOM 1914 O O . HIS A 1 235 ? -3.93 1.324 2.928 1 88.81 235 HIS A O 1
ATOM 1920 N N . PHE A 1 236 ? -2.496 1.119 4.621 1 92.19 236 PHE A N 1
ATOM 1921 C CA . PHE A 1 236 ? -3.035 -0.173 5.027 1 92.19 236 PHE A CA 1
ATOM 1922 C C . PHE A 1 236 ? -4.484 -0.037 5.477 1 92.19 236 PHE A C 1
ATOM 1924 O O . PHE A 1 236 ? -5.344 -0.82 5.066 1 92.19 236 PHE A O 1
ATOM 1931 N N . LYS A 1 237 ? -4.746 0.917 6.227 1 90.69 237 LYS A N 1
ATOM 1932 C CA . LYS A 1 237 ? -6.102 1.158 6.719 1 90.69 237 LYS A CA 1
ATOM 1933 C C . LYS A 1 237 ? -7.059 1.448 5.57 1 90.69 237 LYS A C 1
ATOM 1935 O O . LYS A 1 237 ? -8.172 0.916 5.531 1 90.69 237 LYS A O 1
ATOM 1940 N N . LEU A 1 238 ? -6.594 2.238 4.703 1 88.88 238 LEU A N 1
ATOM 1941 C CA . LEU A 1 238 ? -7.422 2.594 3.557 1 88.88 238 LEU A CA 1
ATOM 1942 C C . LEU A 1 238 ? -7.703 1.373 2.689 1 88.88 238 LEU A C 1
ATOM 1944 O O . LEU A 1 238 ? -8.836 1.175 2.236 1 88.88 238 LEU A O 1
ATOM 1948 N N . SER A 1 239 ? -6.723 0.563 2.463 1 87.44 239 SER A N 1
ATOM 1949 C CA . SER A 1 239 ? -6.887 -0.645 1.663 1 87.44 239 SER A CA 1
ATOM 1950 C C . SER A 1 239 ? -7.863 -1.615 2.322 1 87.44 239 SER A C 1
ATOM 1952 O O . SER A 1 239 ? -8.695 -2.225 1.645 1 87.44 239 SER A O 1
ATOM 1954 N N . CYS A 1 240 ? -7.742 -1.734 3.588 1 88.81 240 CYS A N 1
ATOM 1955 C CA . CYS A 1 240 ? -8.641 -2.615 4.328 1 88.81 240 CYS A CA 1
ATOM 1956 C C . CYS A 1 240 ? -10.07 -2.096 4.285 1 88.81 240 CYS A C 1
ATOM 1958 O O . CYS A 1 240 ? -11.016 -2.873 4.125 1 88.81 240 CYS A O 1
ATOM 1960 N N . ALA A 1 241 ? -10.18 -0.848 4.426 1 86.5 241 ALA A N 1
ATOM 1961 C CA . ALA A 1 241 ? -11.516 -0.243 4.402 1 86.5 241 ALA A CA 1
ATOM 1962 C C . ALA A 1 241 ? -12.203 -0.482 3.062 1 86.5 241 ALA A C 1
ATOM 1964 O O . ALA A 1 241 ? -13.406 -0.728 3.014 1 86.5 241 ALA A O 1
ATOM 1965 N N . LYS A 1 242 ? -11.523 -0.451 2.049 1 82.31 242 LYS A N 1
ATOM 1966 C CA . LYS A 1 242 ? -12.062 -0.607 0.7 1 82.31 242 LYS A CA 1
ATOM 1967 C C . LYS A 1 242 ? -12.656 -1.998 0.504 1 82.31 242 LYS A C 1
ATOM 1969 O O . LYS A 1 242 ? -13.547 -2.184 -0.326 1 82.31 242 LYS A O 1
ATOM 1974 N N . VAL A 1 243 ? -12.188 -2.947 1.336 1 81.62 243 VAL A N 1
ATOM 1975 C CA . VAL A 1 243 ? -12.688 -4.309 1.155 1 81.62 243 VAL A CA 1
ATOM 1976 C C . VAL A 1 243 ? -13.594 -4.688 2.322 1 81.62 243 VAL A C 1
ATOM 1978 O O . VAL A 1 243 ? -13.852 -5.871 2.559 1 81.62 243 VAL A O 1
ATOM 1981 N N . GLY A 1 244 ? -13.977 -3.68 3.109 1 79.44 244 GLY A N 1
ATOM 1982 C CA . GLY A 1 244 ? -14.922 -3.889 4.195 1 79.44 244 GLY A CA 1
ATOM 1983 C C . GLY A 1 244 ? -14.273 -4.445 5.449 1 79.44 244 GLY A C 1
ATOM 1984 O O . GLY A 1 244 ? -14.953 -5.02 6.301 1 79.44 244 GLY A O 1
ATOM 1985 N N . ALA A 1 245 ? -12.969 -4.363 5.512 1 81.81 245 ALA A N 1
ATOM 1986 C CA . ALA A 1 245 ? -12.234 -4.875 6.668 1 81.81 245 ALA A CA 1
ATOM 1987 C C . ALA A 1 245 ? -11.688 -3.734 7.52 1 81.81 245 ALA A C 1
ATOM 1989 O O . ALA A 1 245 ? -10.508 -3.73 7.883 1 81.81 245 ALA A O 1
ATOM 1990 N N . ASN A 1 246 ? -12.609 -2.861 7.871 1 86.94 246 ASN A N 1
ATOM 1991 C CA . ASN A 1 246 ? -12.195 -1.763 8.742 1 86.94 246 ASN A CA 1
ATOM 1992 C C . ASN A 1 246 ? -11.773 -2.266 10.117 1 86.94 246 ASN A C 1
ATOM 1994 O O . ASN A 1 246 ? -12.422 -3.135 10.695 1 86.94 246 ASN A O 1
ATOM 1998 N N . PHE A 1 247 ? -10.656 -1.754 10.57 1 88.31 247 PHE A N 1
ATOM 1999 C CA . PHE A 1 247 ? -10.219 -2.148 11.898 1 88.31 247 PHE A CA 1
ATOM 2000 C C . PHE A 1 247 ? -9.977 -0.923 12.773 1 88.31 247 PHE A C 1
ATOM 2002 O O . PHE A 1 247 ? -9.758 0.178 12.266 1 88.31 247 PHE A O 1
ATOM 2009 N N . THR A 1 248 ? -10.008 -1.131 14.102 1 90.25 248 THR A N 1
ATOM 2010 C CA . THR A 1 248 ? -9.742 -0.071 15.062 1 90.25 248 THR A CA 1
ATOM 2011 C C . THR A 1 248 ? -8.43 -0.329 15.805 1 90.25 248 THR A C 1
ATOM 2013 O O . THR A 1 248 ? -7.805 0.603 16.312 1 90.25 248 THR A O 1
ATOM 2016 N N . LYS A 1 249 ? -8.117 -1.583 15.852 1 92.44 249 LYS A N 1
ATOM 2017 C CA . LYS A 1 249 ? -6.902 -1.979 16.547 1 92.44 249 LYS A CA 1
ATOM 2018 C C . LYS A 1 249 ? -6.059 -2.924 15.703 1 92.44 249 LYS A C 1
ATOM 2020 O O . LYS A 1 249 ? -6.594 -3.807 15.031 1 92.44 249 LYS A O 1
ATOM 2025 N N . ILE A 1 250 ? -4.824 -2.686 15.758 1 93.88 250 ILE A N 1
ATOM 2026 C CA . ILE A 1 250 ? -3.889 -3.584 15.094 1 93.88 250 ILE A CA 1
ATOM 2027 C C . ILE A 1 250 ? -2.721 -3.896 16.031 1 93.88 250 ILE A C 1
ATOM 2029 O O . ILE A 1 250 ? -2.244 -3.018 16.75 1 93.88 250 ILE A O 1
ATOM 2033 N N . GLU A 1 251 ? -2.369 -5.117 16.062 1 93.19 251 GLU A N 1
ATOM 2034 C CA . GLU A 1 251 ? -1.188 -5.57 16.781 1 93.19 251 GLU A CA 1
ATOM 2035 C C . GLU A 1 251 ? -0.203 -6.273 15.859 1 93.19 251 GLU A C 1
ATOM 2037 O O . GLU A 1 251 ? -0.593 -7.137 15.07 1 93.19 251 GLU A O 1
ATOM 2042 N N . LEU A 1 252 ? 0.987 -5.844 15.969 1 92.88 252 LEU A N 1
ATOM 2043 C CA . LEU A 1 252 ? 2.072 -6.477 15.227 1 92.88 252 LEU A CA 1
ATOM 2044 C C . LEU A 1 252 ? 3.105 -7.074 16.172 1 92.88 252 LEU A C 1
ATOM 2046 O O . LEU A 1 252 ? 3.477 -6.449 17.172 1 92.88 252 LEU A O 1
ATOM 2050 N N . HIS A 1 253 ? 3.506 -8.281 15.844 1 91.38 253 HIS A N 1
ATOM 2051 C CA . HIS A 1 253 ? 4.477 -8.945 16.703 1 91.38 253 HIS A CA 1
ATOM 2052 C C . HIS A 1 253 ? 5.59 -9.594 15.891 1 91.38 253 HIS A C 1
ATOM 2054 O O . HIS A 1 253 ? 5.344 -10.117 14.805 1 91.38 253 HIS A O 1
ATOM 2060 N N . ASN A 1 254 ? 6.75 -9.453 16.312 1 87.44 254 ASN A N 1
ATOM 2061 C CA . ASN A 1 254 ? 7.852 -10.336 15.945 1 87.44 254 ASN A CA 1
ATOM 2062 C C . ASN A 1 254 ? 8.672 -10.758 17.156 1 87.44 254 ASN A C 1
ATOM 2064 O O . ASN A 1 254 ? 8.242 -10.562 18.297 1 87.44 254 ASN A O 1
ATOM 2068 N N . GLN A 1 255 ? 9.797 -11.414 16.938 1 85.06 255 GLN A N 1
ATOM 2069 C CA . GLN A 1 255 ? 10.594 -11.922 18.047 1 85.06 255 GLN A CA 1
ATOM 2070 C C . GLN A 1 255 ? 11.242 -10.789 18.828 1 85.06 255 GLN A C 1
ATOM 2072 O O . GLN A 1 255 ? 11.594 -10.953 20 1 85.06 255 GLN A O 1
ATOM 2077 N N . HIS A 1 256 ? 11.242 -9.547 18.266 1 87.06 256 HIS A N 1
ATOM 2078 C CA . HIS A 1 256 ? 12.047 -8.484 18.859 1 87.06 256 HIS A CA 1
ATOM 2079 C C . HIS A 1 256 ? 11.172 -7.371 19.406 1 87.06 256 HIS A C 1
ATOM 2081 O O . HIS A 1 256 ? 11.602 -6.605 20.266 1 87.06 256 HIS A O 1
ATOM 2087 N N . PHE A 1 257 ? 9.953 -7.277 18.891 1 89.31 257 PHE A N 1
ATOM 2088 C CA . PHE A 1 257 ? 9.133 -6.168 19.359 1 89.31 257 PHE A CA 1
ATOM 2089 C C . PHE A 1 257 ? 7.656 -6.461 19.141 1 89.31 257 PHE A C 1
ATOM 2091 O O . PHE A 1 257 ? 7.301 -7.398 18.422 1 89.31 257 PHE A O 1
ATOM 2098 N N . SER A 1 258 ? 6.848 -5.711 19.859 1 93 258 SER A N 1
ATOM 2099 C CA . SER A 1 258 ? 5.406 -5.625 19.641 1 93 258 SER A CA 1
ATOM 2100 C C . SER A 1 258 ? 4.965 -4.18 19.438 1 93 258 SER A C 1
ATOM 2102 O O . SER A 1 258 ? 5.484 -3.264 20.062 1 93 258 SER A O 1
ATOM 2104 N N . ALA A 1 259 ? 4.121 -4.02 18.5 1 93.5 259 ALA A N 1
ATOM 2105 C CA . ALA A 1 259 ? 3.545 -2.705 18.234 1 93.5 259 ALA A CA 1
ATOM 2106 C C . ALA A 1 259 ? 2.021 -2.748 18.312 1 93.5 259 ALA A C 1
ATOM 2108 O O . ALA A 1 259 ? 1.395 -3.688 17.812 1 93.5 259 ALA A O 1
ATOM 2109 N N . PHE A 1 260 ? 1.497 -1.802 18.984 1 94.62 260 PHE A N 1
ATOM 2110 C CA . PHE A 1 260 ? 0.055 -1.692 19.172 1 94.62 260 PHE A CA 1
ATOM 2111 C C . PHE A 1 260 ? -0.463 -0.368 18.625 1 94.62 260 PHE A C 1
ATOM 2113 O O . PHE A 1 260 ? 0.068 0.695 18.953 1 94.62 260 PHE A O 1
ATOM 2120 N N . ILE A 1 261 ? -1.386 -0.415 17.812 1 94.88 261 ILE A N 1
ATOM 2121 C CA . ILE A 1 261 ? -2.076 0.785 17.344 1 94.88 261 ILE A CA 1
ATOM 2122 C C . ILE A 1 261 ? -3.557 0.7 17.703 1 94.88 261 ILE A C 1
ATOM 2124 O O . ILE A 1 261 ? -4.227 -0.283 17.391 1 94.88 261 ILE A O 1
ATOM 2128 N N . ASP A 1 262 ? -4.027 1.705 18.391 1 95.38 262 ASP A N 1
ATOM 2129 C CA . ASP A 1 262 ? -5.402 1.719 18.875 1 95.38 262 ASP A CA 1
ATOM 2130 C C . ASP A 1 262 ? -5.953 3.143 18.922 1 95.38 262 ASP A C 1
ATOM 2132 O O . ASP A 1 262 ? -5.188 4.109 18.891 1 95.38 262 ASP A O 1
ATOM 2136 N N . LEU A 1 263 ? -7.254 3.17 18.953 1 93.88 263 LEU A N 1
ATOM 2137 C CA . LEU A 1 263 ? -7.91 4.457 19.156 1 93.88 263 LEU A CA 1
ATOM 2138 C C . LEU A 1 263 ? -7.652 4.98 20.562 1 93.88 263 LEU A C 1
ATOM 2140 O O . LEU A 1 263 ? -7.844 4.258 21.547 1 93.88 263 LEU A O 1
ATOM 2144 N N . LEU A 1 264 ? -7.164 6.188 20.672 1 94.94 264 LEU A N 1
ATOM 2145 C CA . LEU A 1 264 ? -6.949 6.793 21.969 1 94.94 264 LEU A CA 1
ATOM 2146 C C . LEU A 1 264 ? -8.094 7.734 22.328 1 94.94 264 LEU A C 1
ATOM 2148 O O . LEU A 1 264 ? -8.664 7.637 23.422 1 94.94 264 LEU A O 1
ATOM 2152 N N . THR A 1 265 ? -8.367 8.633 21.438 1 93.38 265 THR A N 1
ATOM 2153 C CA . THR A 1 265 ? -9.523 9.516 21.594 1 93.38 265 THR A CA 1
ATOM 2154 C C . THR A 1 265 ? -10.391 9.484 20.328 1 93.38 265 THR A C 1
ATOM 2156 O O . THR A 1 265 ? -10.148 8.695 19.422 1 93.38 265 THR A O 1
ATOM 2159 N N . SER A 1 266 ? -11.406 10.375 20.266 1 90.5 266 SER A N 1
ATOM 2160 C CA . SER A 1 266 ? -12.281 10.438 19.094 1 90.5 266 SER A CA 1
ATOM 2161 C C . SER A 1 266 ? -11.547 11.008 17.891 1 90.5 266 SER A C 1
ATOM 2163 O O . SER A 1 266 ? -12 10.867 16.75 1 90.5 266 SER A O 1
ATOM 2165 N N . LYS A 1 267 ? -10.336 11.547 18.125 1 91.5 267 LYS A N 1
ATOM 2166 C CA . LYS A 1 267 ? -9.664 12.219 17.016 1 91.5 267 LYS A CA 1
ATOM 2167 C C . LYS A 1 267 ? -8.211 11.75 16.891 1 91.5 267 LYS A C 1
ATOM 2169 O O . LYS A 1 267 ? -7.473 12.234 16.031 1 91.5 267 LYS A O 1
ATOM 2174 N N . THR A 1 268 ? -7.848 10.773 17.781 1 94.25 268 THR A N 1
ATOM 2175 C CA . THR A 1 268 ? -6.441 10.391 17.719 1 94.25 268 THR A CA 1
ATOM 2176 C C . THR A 1 268 ? -6.289 8.875 17.828 1 94.25 268 THR A C 1
ATOM 2178 O O . THR A 1 268 ? -7.109 8.211 18.453 1 94.25 268 THR A O 1
ATOM 2181 N N . TYR A 1 269 ? -5.297 8.391 17.172 1 95.38 269 TYR A N 1
ATOM 2182 C CA . TYR A 1 269 ? -4.75 7.055 17.359 1 95.38 269 TYR A CA 1
ATOM 2183 C C . TYR A 1 269 ? -3.424 7.113 18.109 1 95.38 269 TYR A C 1
ATOM 2185 O O . TYR A 1 269 ? -2.713 8.117 18.062 1 95.38 269 TYR A O 1
ATOM 2193 N N . ILE A 1 270 ? -3.139 6.074 18.828 1 96.88 270 ILE A N 1
ATOM 2194 C CA . ILE A 1 270 ? -1.837 5.953 19.469 1 96.88 270 ILE A CA 1
ATOM 2195 C C . ILE A 1 270 ? -1.153 4.664 19.031 1 96.88 270 ILE A C 1
ATOM 2197 O O . ILE A 1 270 ? -1.812 3.637 18.844 1 96.88 270 ILE A O 1
ATOM 2201 N N . MET A 1 271 ? 0.098 4.73 18.797 1 96.12 271 MET A N 1
ATOM 2202 C CA . MET A 1 271 ? 0.936 3.561 18.562 1 96.12 271 MET A CA 1
ATOM 2203 C C . MET A 1 271 ? 1.93 3.359 19.703 1 96.12 271 MET A C 1
ATOM 2205 O O . MET A 1 271 ? 2.617 4.301 20.094 1 96.12 271 MET A O 1
ATOM 2209 N N . VAL A 1 272 ? 1.994 2.229 20.234 1 95.81 272 VAL A N 1
ATOM 2210 C CA . VAL A 1 272 ? 2.908 1.871 21.312 1 95.81 272 VAL A CA 1
ATOM 2211 C C . VAL A 1 272 ? 3.842 0.754 20.859 1 95.81 272 VAL A C 1
ATOM 2213 O O . VAL A 1 272 ? 3.387 -0.272 20.344 1 95.81 272 VAL A O 1
ATOM 2216 N N . ILE A 1 273 ? 5.074 0.932 21 1 93.44 273 ILE A N 1
ATOM 2217 C CA . ILE A 1 273 ? 6.074 -0.061 20.609 1 93.44 273 ILE A CA 1
ATOM 2218 C C . ILE A 1 273 ? 6.809 -0.556 21.859 1 93.44 273 ILE A C 1
ATOM 2220 O O . ILE A 1 273 ? 7.305 0.245 22.656 1 93.44 273 ILE A O 1
ATOM 2224 N N . CYS A 1 274 ? 6.867 -1.835 22 1 94.06 274 CYS A N 1
ATOM 2225 C CA . CYS A 1 274 ? 7.516 -2.469 23.141 1 94.06 274 CYS A CA 1
ATOM 2226 C C . CYS A 1 274 ? 8.492 -3.545 22.688 1 94.06 274 CYS A C 1
ATOM 2228 O O . CYS A 1 274 ? 8.156 -4.379 21.844 1 94.06 274 CYS A O 1
ATOM 2230 N N . SER A 1 275 ? 9.656 -3.574 23.203 1 89.75 275 SER A N 1
ATOM 2231 C CA . SER A 1 275 ? 10.648 -4.598 22.891 1 89.75 275 SER A CA 1
ATOM 2232 C C . SER A 1 275 ? 10.656 -5.703 23.953 1 89.75 275 SER A C 1
ATOM 2234 O O . SER A 1 275 ? 11.242 -6.766 23.734 1 89.75 275 SER A O 1
ATOM 2236 N N . ASP A 1 276 ? 9.969 -5.52 25.016 1 83.81 276 ASP A N 1
ATOM 2237 C CA . ASP A 1 276 ? 9.914 -6.504 26.094 1 83.81 276 ASP A CA 1
ATOM 2238 C C . ASP A 1 276 ? 8.844 -7.559 25.828 1 83.81 276 ASP A C 1
ATOM 2240 O O . ASP A 1 276 ? 7.648 -7.262 25.875 1 83.81 276 ASP A O 1
ATOM 2244 N N . PRO A 1 277 ? 9.258 -8.727 25.516 1 75.25 277 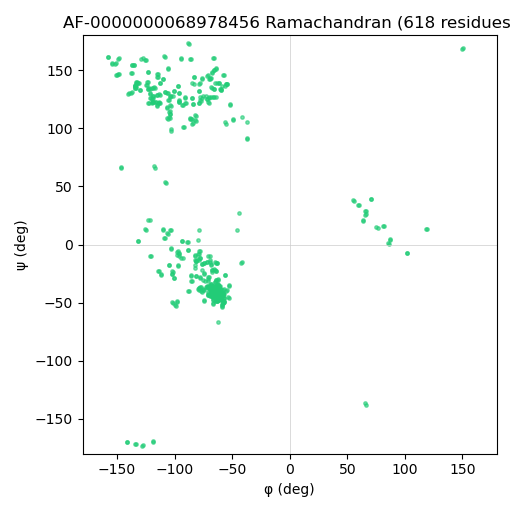PRO A N 1
ATOM 2245 C CA . PRO A 1 277 ? 8.297 -9.781 25.188 1 75.25 277 PRO A CA 1
ATOM 2246 C C . PRO A 1 277 ? 7.422 -10.172 26.375 1 75.25 277 PRO A C 1
ATOM 2248 O O . PRO A 1 277 ? 6.387 -10.82 26.203 1 75.25 277 PRO A O 1
ATOM 2251 N N . SER A 1 278 ? 7.816 -9.789 27.5 1 75.56 278 SER A N 1
ATOM 2252 C CA . SER A 1 278 ? 7.098 -10.18 28.719 1 75.56 278 SER A CA 1
ATOM 2253 C C . SER A 1 278 ? 5.859 -9.312 28.922 1 75.56 278 SER A C 1
ATOM 2255 O O . SER A 1 278 ? 4.977 -9.664 29.703 1 75.56 278 SER A O 1
ATOM 2257 N N . MET A 1 279 ? 5.816 -8.312 28.188 1 78.81 279 MET A N 1
ATOM 2258 C CA . MET A 1 279 ? 4.68 -7.41 28.375 1 78.81 279 MET A CA 1
ATOM 2259 C C . MET A 1 279 ? 3.412 -8.016 27.766 1 78.81 279 MET A C 1
ATOM 2261 O O . MET A 1 279 ? 3.416 -8.477 26.625 1 78.81 279 MET A O 1
ATOM 2265 N N . ALA A 1 280 ? 2.441 -8.023 28.641 1 79.25 280 ALA A N 1
ATOM 2266 C CA . ALA A 1 280 ? 1.159 -8.562 28.188 1 79.25 280 ALA A CA 1
ATOM 2267 C C . ALA A 1 280 ? 0.414 -7.547 27.328 1 79.25 280 ALA A C 1
ATOM 2269 O O . ALA A 1 280 ? 0.201 -6.406 27.734 1 79.25 280 ALA A O 1
ATOM 2270 N N . SER A 1 281 ? 0.04 -7.988 26.188 1 83.62 281 SER A N 1
ATOM 2271 C CA . SER A 1 281 ? -0.73 -7.145 25.281 1 83.62 281 SER A CA 1
ATOM 2272 C C . SER A 1 281 ? -1.956 -6.559 25.969 1 83.62 281 SER A C 1
ATOM 2274 O O . SER A 1 281 ? -2.281 -5.387 25.781 1 83.62 281 SER A O 1
ATOM 2276 N N . SER A 1 282 ? -2.508 -7.348 26.844 1 84.06 282 SER A N 1
ATOM 2277 C CA . SER A 1 282 ? -3.721 -6.926 27.531 1 84.06 282 SER A CA 1
ATOM 2278 C C . SER A 1 282 ? -3.439 -5.766 28.484 1 84.06 282 SER A C 1
ATOM 2280 O O . SER A 1 282 ? -4.27 -4.863 28.625 1 84.06 282 SER A O 1
ATOM 2282 N N . ALA A 1 283 ? -2.285 -5.805 29.031 1 87.31 283 ALA A N 1
ATOM 2283 C CA . ALA A 1 283 ? -1.905 -4.734 29.938 1 87.31 283 ALA A CA 1
ATOM 2284 C C . ALA A 1 283 ? -1.714 -3.416 29.188 1 87.31 283 ALA A C 1
ATOM 2286 O O . ALA A 1 283 ? -2.148 -2.361 29.656 1 87.31 283 ALA A O 1
ATOM 2287 N N . ILE A 1 284 ? -1.119 -3.479 28.078 1 90.31 284 ILE A N 1
ATOM 2288 C CA . ILE A 1 284 ? -0.872 -2.295 27.266 1 90.31 284 ILE A CA 1
ATOM 2289 C C . ILE A 1 284 ? -2.201 -1.7 26.812 1 90.31 284 ILE A C 1
ATOM 2291 O O . ILE A 1 284 ? -2.434 -0.499 26.953 1 90.31 284 ILE A O 1
ATOM 2295 N N . LEU A 1 285 ? -3.066 -2.549 26.391 1 88.75 285 LEU A N 1
ATOM 2296 C CA . LEU A 1 285 ? -4.352 -2.102 25.875 1 88.75 285 LEU A CA 1
ATOM 2297 C C . LEU A 1 285 ? -5.219 -1.511 26.969 1 88.75 285 LEU A C 1
ATOM 2299 O O . LEU A 1 285 ? -5.902 -0.507 26.766 1 88.75 285 LEU A O 1
ATOM 2303 N N . LEU A 1 286 ? -5.141 -2.135 28.109 1 89.75 286 LEU A N 1
ATOM 2304 C CA . LEU A 1 286 ? -5.883 -1.618 29.25 1 89.75 286 LEU A CA 1
ATOM 2305 C C . LEU A 1 286 ? -5.375 -0.239 29.656 1 89.75 286 LEU A C 1
ATOM 2307 O O . LEU A 1 286 ? -6.164 0.654 29.969 1 89.75 286 LEU A O 1
ATOM 2311 N N . ASN A 1 287 ? -4.074 -0.06 29.641 1 90.62 287 ASN A N 1
ATOM 2312 C CA . ASN A 1 287 ? -3.484 1.222 30.016 1 90.62 287 ASN A CA 1
ATOM 2313 C C . ASN A 1 287 ? -3.811 2.305 28.984 1 90.62 287 ASN A C 1
ATOM 2315 O O . ASN A 1 287 ? -3.992 3.471 29.344 1 90.62 287 ASN A O 1
ATOM 2319 N N . ILE A 1 288 ? -3.889 1.927 27.75 1 92.62 288 ILE A N 1
ATOM 2320 C CA . ILE A 1 288 ? -4.293 2.871 26.719 1 92.62 288 ILE A CA 1
ATOM 2321 C C . ILE A 1 288 ? -5.727 3.332 26.969 1 92.62 288 ILE A C 1
ATOM 2323 O O . ILE A 1 288 ? -6.02 4.527 26.906 1 92.62 288 ILE A O 1
ATOM 2327 N N . ARG A 1 289 ? -6.555 2.406 27.312 1 92.44 289 ARG A N 1
ATOM 2328 C CA . ARG A 1 289 ? -7.949 2.729 27.594 1 92.44 289 ARG A CA 1
ATOM 2329 C C . ARG A 1 289 ? -8.062 3.656 28.797 1 92.44 289 ARG A C 1
ATOM 2331 O O . ARG A 1 289 ? -8.859 4.594 28.797 1 92.44 289 ARG A O 1
ATOM 2338 N N . ASN A 1 290 ? -7.207 3.383 29.75 1 92.69 290 ASN A N 1
ATOM 2339 C CA . ASN A 1 290 ? -7.23 4.184 30.969 1 92.69 290 ASN A CA 1
ATOM 2340 C C . ASN A 1 290 ? -6.738 5.605 30.719 1 92.69 290 ASN A C 1
ATOM 2342 O O . ASN A 1 290 ? -7.129 6.535 31.422 1 92.69 290 ASN A O 1
ATOM 2346 N N . ALA A 1 291 ? -5.918 5.75 29.766 1 94.06 291 ALA A N 1
ATOM 2347 C CA . ALA A 1 291 ? -5.336 7.055 29.469 1 94.06 291 ALA A CA 1
ATOM 2348 C C . ALA A 1 291 ? -6.281 7.898 28.625 1 94.06 291 ALA A C 1
ATOM 2350 O O . ALA A 1 291 ? -6.102 9.109 28.5 1 94.06 291 ALA A O 1
ATOM 2351 N N . ARG A 1 292 ? -7.277 7.336 28.078 1 93.56 292 ARG A N 1
ATOM 2352 C CA . ARG A 1 292 ? -8.18 7.965 27.125 1 93.56 292 ARG A CA 1
ATOM 2353 C C . ARG A 1 292 ? -8.828 9.211 27.719 1 93.56 292 ARG A C 1
ATOM 2355 O O . ARG A 1 292 ? -8.828 10.273 27.094 1 93.56 292 ARG A O 1
ATOM 2362 N N . LYS A 1 293 ? -9.328 9.078 28.875 1 91.81 293 LYS A N 1
ATOM 2363 C CA . LYS A 1 293 ? -10.031 10.188 29.5 1 91.81 293 LYS A CA 1
ATOM 2364 C C . LYS A 1 293 ? -9.109 11.391 29.688 1 91.81 293 LYS A C 1
ATOM 2366 O O . LYS A 1 293 ? -9.516 12.531 29.453 1 91.81 293 LYS A O 1
ATOM 2371 N N . HIS A 1 294 ? -7.957 11.078 30.094 1 92.06 294 HIS A N 1
ATOM 2372 C CA . HIS A 1 294 ? -6.977 12.141 30.281 1 92.06 294 HIS A CA 1
ATOM 2373 C C . HIS A 1 294 ? -6.699 12.875 28.984 1 92.06 294 HIS A C 1
ATOM 2375 O O . HIS A 1 294 ? -6.723 14.109 28.938 1 92.06 294 HIS A O 1
ATOM 2381 N N . PHE A 1 295 ? -6.578 12.227 27.922 1 92.12 295 PHE A N 1
ATOM 2382 C CA . PHE A 1 295 ? -6.234 12.836 26.641 1 92.12 295 PHE A CA 1
ATOM 2383 C C . PHE A 1 295 ? -7.449 13.516 26.016 1 92.12 295 PHE A C 1
ATOM 2385 O O . PHE A 1 295 ? -7.312 14.516 25.312 1 92.12 295 PHE A O 1
ATOM 2392 N N . GLU A 1 296 ? -8.617 13.016 26.344 1 90.06 296 GLU A N 1
ATOM 2393 C CA . GLU A 1 296 ? -9.836 13.68 25.891 1 90.06 296 GLU A CA 1
ATOM 2394 C C . GLU A 1 296 ? -9.984 15.055 26.547 1 90.06 296 GLU A C 1
ATOM 2396 O O . GLU A 1 296 ? -10.422 16 25.891 1 90.06 296 GLU A O 1
ATOM 2401 N N . ARG A 1 297 ? -9.57 15.125 27.766 1 87.12 297 ARG A N 1
ATOM 2402 C CA . ARG A 1 297 ? -9.617 16.406 28.469 1 87.12 297 ARG A CA 1
ATOM 2403 C C . ARG A 1 297 ? -8.602 17.391 27.891 1 87.12 297 ARG A C 1
ATOM 2405 O O . ARG A 1 297 ? -8.891 18.578 27.766 1 87.12 297 ARG A O 1
ATOM 2412 N N . LEU A 1 298 ? -7.484 16.875 27.547 1 84.69 298 LEU A N 1
ATOM 2413 C CA . LEU A 1 298 ? -6.449 17.719 26.984 1 84.69 298 LEU A CA 1
ATOM 2414 C C . LEU A 1 298 ? -6.906 18.312 25.641 1 84.69 298 LEU A C 1
ATOM 2416 O O . LEU A 1 298 ? -6.551 19.438 25.312 1 84.69 298 LEU A O 1
ATOM 2420 N N . GLU A 1 299 ? -7.727 17.562 24.969 1 81.12 299 GLU A N 1
ATOM 2421 C CA . GLU A 1 299 ? -8.211 18 23.656 1 81.12 299 GLU A CA 1
ATOM 2422 C C . GLU A 1 299 ? -9.297 19.062 23.797 1 81.12 299 GLU A C 1
ATOM 2424 O O . GLU A 1 299 ? -9.438 19.938 22.938 1 81.12 299 GLU A O 1
ATOM 2429 N N . LYS A 1 300 ? -10.258 19 24.859 1 72.12 300 LYS A N 1
ATOM 2430 C CA . LYS A 1 300 ? -11.359 19.922 25.109 1 72.12 300 LYS A CA 1
ATOM 2431 C C . LYS A 1 300 ? -10.852 21.25 25.688 1 72.12 300 LYS A C 1
ATOM 2433 O O . LYS A 1 300 ? -11.445 22.297 25.453 1 72.12 300 LYS A O 1
ATOM 2438 N N . LEU A 1 301 ? -10.023 21.203 26.688 1 58.62 301 LEU A N 1
ATOM 2439 C CA . LEU A 1 301 ? -9.492 22.453 27.234 1 58.62 301 LEU A CA 1
ATOM 2440 C C . LEU A 1 301 ? -9.125 23.422 26.125 1 58.62 301 LEU A C 1
ATOM 2442 O O . LEU A 1 301 ? -9.102 24.641 26.344 1 58.62 301 LEU A O 1
ATOM 2446 N N . GLU A 1 302 ? -9.047 22.922 24.984 1 54.25 302 GLU A N 1
ATOM 2447 C CA . GLU A 1 302 ? -8.633 23.797 23.906 1 54.25 302 GLU A CA 1
ATOM 2448 C C . GLU A 1 302 ? -9.844 24.391 23.188 1 54.25 302 GLU A C 1
ATOM 2450 O O . GLU A 1 302 ? -9.695 25.281 22.344 1 54.25 302 GLU A O 1
ATOM 2455 N N . GLN A 1 303 ? -11.109 23.844 23.484 1 52.22 303 GLN A N 1
ATOM 2456 C CA . GLN A 1 303 ? -12.281 24.391 22.828 1 52.22 303 GLN A CA 1
ATOM 2457 C C . GLN A 1 303 ? -12.758 25.672 23.516 1 52.22 303 GLN A C 1
ATOM 2459 O O . GLN A 1 303 ? -12.945 25.672 24.734 1 52.22 303 GLN A O 1
ATOM 2464 N N . PRO A 1 304 ? -12.664 26.859 22.984 1 44.28 304 PRO A N 1
ATOM 2465 C CA . PRO A 1 304 ? -13.328 28 23.641 1 44.28 304 PRO A CA 1
ATOM 2466 C C . PRO A 1 304 ? -14.797 27.734 23.938 1 44.28 304 PRO A C 1
ATOM 2468 O O . PRO A 1 304 ? -15.461 27 23.188 1 44.28 304 PRO A O 1
ATOM 2471 N N . HIS A 1 305 ? -15.391 27.766 25.234 1 38.78 305 HIS A N 1
ATOM 2472 C CA . HIS A 1 305 ? -16.797 27.75 25.609 1 38.78 305 HIS A CA 1
ATOM 2473 C C . HIS A 1 305 ? -17.641 28.562 24.641 1 38.78 305 HIS A C 1
ATOM 2475 O O . HIS A 1 305 ? -17.375 29.734 24.422 1 38.78 305 HIS A O 1
ATOM 2481 N N . SER A 1 306 ? -18.188 28.078 23.609 1 39.06 306 SER A N 1
ATOM 2482 C CA . SER A 1 306 ? -19.234 28.797 22.875 1 39.06 306 SER A CA 1
ATOM 2483 C C . SER A 1 306 ? -20.156 29.547 23.828 1 39.06 306 SER A C 1
ATOM 2485 O O . SER A 1 306 ? -20.672 28.969 24.781 1 39.06 306 SER A O 1
ATOM 2487 N N . ALA A 1 307 ? -20.125 30.922 24 1 36.53 307 ALA A N 1
ATOM 2488 C CA . ALA A 1 307 ? -21.094 31.891 24.547 1 36.53 307 ALA A CA 1
ATOM 2489 C C . ALA A 1 307 ? -22.5 31.609 24.031 1 36.53 307 ALA A C 1
ATOM 2491 O O . ALA A 1 307 ? -23.125 32.469 23.422 1 36.53 307 ALA A O 1
ATOM 2492 N N . ILE A 1 308 ? -23.016 30.453 23.641 1 36.28 308 ILE A N 1
ATOM 2493 C CA . ILE A 1 308 ? -24.406 30.453 23.172 1 36.28 308 ILE A CA 1
ATOM 2494 C C . ILE A 1 308 ? -25.328 30.891 24.312 1 36.28 308 ILE A C 1
ATOM 2496 O O . ILE A 1 308 ? -26.25 31.672 24.109 1 36.28 308 ILE A O 1
ATOM 2500 N N . ALA A 1 309 ? -25.531 30.141 25.469 1 35.47 309 ALA A N 1
ATOM 2501 C CA . ALA A 1 309 ? -26.906 30.047 25.953 1 35.47 309 ALA A CA 1
ATOM 2502 C C . ALA A 1 309 ? -27.344 31.344 26.641 1 35.47 309 ALA A C 1
ATOM 2504 O O . ALA A 1 309 ? -28.453 31.422 27.141 1 35.47 309 ALA A O 1
ATOM 2505 N N . ARG A 1 310 ? -26.453 32.188 27.125 1 32.56 310 ARG A N 1
ATOM 2506 C CA . ARG A 1 310 ? -27.203 33.094 28 1 32.56 310 ARG A CA 1
ATOM 2507 C C . ARG A 1 310 ? -27.938 34.156 27.188 1 32.56 310 ARG A C 1
ATOM 2509 O O . ARG A 1 310 ? -28.469 35.125 27.75 1 32.56 310 ARG A O 1
ATOM 2516 N N . ARG A 1 311 ? -28.016 33.969 25.797 1 26.84 311 ARG A N 1
ATOM 2517 C CA . ARG A 1 311 ? -29.031 34.906 25.375 1 26.84 311 ARG A CA 1
ATOM 2518 C C . ARG A 1 311 ? -30.422 34.312 25.453 1 26.84 311 ARG A C 1
ATOM 2520 O O . ARG A 1 311 ? -30.594 33.125 25.156 1 26.84 311 ARG A O 1
ATOM 2527 N N . MET B 1 1 ? 7.492 -41.031 -9.82 1 39.31 1 MET B N 1
ATOM 2528 C CA . MET B 1 1 ? 8 -40.062 -8.836 1 39.31 1 MET B CA 1
ATOM 2529 C C . MET B 1 1 ? 7.617 -38.625 -9.203 1 39.31 1 MET B C 1
ATOM 2531 O O . MET B 1 1 ? 7.891 -38.188 -10.312 1 39.31 1 MET B O 1
ATOM 2535 N N . THR B 1 2 ? 6.578 -38.156 -8.57 1 56.03 2 THR B N 1
ATOM 2536 C CA . THR B 1 2 ? 5.914 -36.938 -9.055 1 56.03 2 THR B CA 1
ATOM 2537 C C . THR B 1 2 ? 6.902 -35.781 -9.164 1 56.03 2 THR B C 1
ATOM 2539 O O . THR B 1 2 ? 7.66 -35.531 -8.227 1 56.03 2 THR B O 1
ATOM 2542 N N . ASN B 1 3 ? 7.336 -35.438 -10.312 1 64.94 3 ASN B N 1
ATOM 2543 C CA . ASN B 1 3 ? 8.242 -34.344 -10.641 1 64.94 3 ASN B CA 1
ATOM 2544 C C . ASN B 1 3 ? 7.801 -33.031 -9.984 1 64.94 3 ASN B C 1
ATOM 2546 O O . ASN B 1 3 ? 6.719 -32.5 -10.273 1 64.94 3 ASN B O 1
ATOM 2550 N N . MET B 1 4 ? 8.688 -32.719 -8.945 1 81.38 4 MET B N 1
ATOM 2551 C CA . MET B 1 4 ? 8.289 -31.547 -8.164 1 81.38 4 MET B CA 1
ATOM 2552 C C . MET B 1 4 ? 8.867 -30.266 -8.766 1 81.38 4 MET B C 1
ATOM 2554 O O . MET B 1 4 ? 8.641 -29.172 -8.242 1 81.38 4 MET B O 1
ATOM 2558 N N . ARG B 1 5 ? 9.586 -30.453 -9.898 1 88.38 5 ARG B N 1
ATOM 2559 C CA . ARG B 1 5 ? 10.047 -29.281 -10.641 1 88.38 5 ARG B CA 1
ATOM 2560 C C . ARG B 1 5 ? 9.203 -29.062 -11.891 1 88.38 5 ARG B C 1
ATOM 2562 O O . ARG B 1 5 ? 9.18 -29.906 -12.797 1 88.38 5 ARG B O 1
ATOM 2569 N N . LYS B 1 6 ? 8.5 -27.984 -11.914 1 93.69 6 LYS B N 1
ATOM 2570 C CA . LYS B 1 6 ? 7.555 -27.703 -12.992 1 93.69 6 LYS B CA 1
ATOM 2571 C C . LYS B 1 6 ? 8.016 -26.516 -13.82 1 93.69 6 LYS B C 1
ATOM 2573 O O . LYS B 1 6 ? 8.234 -25.422 -13.281 1 93.69 6 LYS B O 1
ATOM 2578 N N . LYS B 1 7 ? 8.18 -26.766 -15.07 1 96.25 7 LYS B N 1
ATOM 2579 C CA . LYS B 1 7 ? 8.547 -25.688 -15.984 1 96.25 7 LYS B CA 1
ATOM 2580 C C . LYS B 1 7 ? 7.332 -24.844 -16.344 1 96.25 7 LYS B C 1
ATOM 2582 O O . LYS B 1 7 ? 6.328 -25.359 -16.844 1 96.25 7 LYS B O 1
ATOM 2587 N N . VAL B 1 8 ? 7.434 -23.531 -16.047 1 97.06 8 VAL B N 1
ATOM 2588 C CA . VAL B 1 8 ? 6.387 -22.578 -16.375 1 97.06 8 VAL B CA 1
ATOM 2589 C C . VAL B 1 8 ? 6.91 -21.562 -17.391 1 97.06 8 VAL B C 1
ATOM 2591 O O . VAL B 1 8 ? 7.879 -20.844 -17.125 1 97.06 8 VAL B O 1
ATOM 2594 N N . LEU B 1 9 ? 6.262 -21.531 -18.531 1 97.62 9 LEU B N 1
ATOM 2595 C CA . LEU B 1 9 ? 6.664 -20.625 -19.594 1 97.62 9 LEU B CA 1
ATOM 2596 C C . LEU B 1 9 ? 5.84 -19.344 -19.562 1 97.62 9 LEU B C 1
ATOM 2598 O O . LEU B 1 9 ? 4.609 -19.391 -19.578 1 97.62 9 LEU B O 1
ATOM 2602 N N . LEU B 1 10 ? 6.5 -18.219 -19.453 1 97.5 10 LEU B N 1
ATOM 2603 C CA . LEU B 1 10 ? 5.871 -16.906 -19.5 1 97.5 10 LEU B CA 1
ATOM 2604 C C . LEU B 1 10 ? 6.145 -16.234 -20.844 1 97.5 10 LEU B C 1
ATOM 2606 O O . LEU B 1 10 ? 7.266 -15.789 -21.109 1 97.5 10 LEU B O 1
ATOM 2610 N N . MET B 1 11 ? 5.074 -16.109 -21.688 1 97.88 11 MET B N 1
ATOM 2611 C CA . MET B 1 11 ? 5.234 -15.625 -23.062 1 97.88 11 MET B CA 1
ATOM 2612 C C . MET B 1 11 ? 4.246 -14.492 -23.344 1 97.88 11 MET B C 1
ATOM 2614 O O . MET B 1 11 ? 3.23 -14.367 -22.656 1 97.88 11 MET B O 1
ATOM 2618 N N . GLY B 1 12 ? 4.516 -13.766 -24.281 1 97.06 12 GLY B N 1
ATOM 2619 C CA . GLY B 1 12 ? 3.748 -12.609 -24.719 1 97.06 12 GLY B CA 1
ATOM 2620 C C . GLY B 1 12 ? 4.605 -11.531 -25.375 1 97.06 12 GLY B C 1
ATOM 2621 O O . GLY B 1 12 ? 5.832 -11.586 -25.297 1 97.06 12 GLY B O 1
ATOM 2622 N N . LYS B 1 13 ? 3.961 -10.641 -25.938 1 96.06 13 LYS B N 1
ATOM 2623 C CA . LYS B 1 13 ? 4.684 -9.602 -26.672 1 96.06 13 LYS B CA 1
ATOM 2624 C C . LYS B 1 13 ? 5.504 -8.734 -25.719 1 96.06 13 LYS B C 1
ATOM 2626 O O . LYS B 1 13 ? 5.234 -8.703 -24.516 1 96.06 13 LYS B O 1
ATOM 2631 N N . SER B 1 14 ? 6.48 -8.047 -26.297 1 94.56 14 SER B N 1
ATOM 2632 C CA . SER B 1 14 ? 7.281 -7.113 -25.5 1 94.56 14 SER B CA 1
ATOM 2633 C C . SER B 1 14 ? 6.41 -6.023 -24.891 1 94.56 14 SER B C 1
ATOM 2635 O O . SER B 1 14 ? 5.516 -5.488 -25.547 1 94.56 14 SER B O 1
ATOM 2637 N N . GLY B 1 15 ? 6.625 -5.801 -23.641 1 94.31 15 GLY B N 1
ATOM 2638 C CA . GLY B 1 15 ? 5.906 -4.73 -22.969 1 94.31 15 GLY B CA 1
ATOM 2639 C C . GLY B 1 15 ? 4.559 -5.168 -22.422 1 94.31 15 GLY B C 1
ATOM 2640 O O . GLY B 1 15 ? 3.811 -4.352 -21.875 1 94.31 15 GLY B O 1
ATOM 2641 N N . SER B 1 16 ? 4.266 -6.453 -22.547 1 96.25 16 SER B N 1
ATOM 2642 C CA . SER B 1 16 ? 2.955 -6.918 -22.109 1 96.25 16 SER B CA 1
ATOM 2643 C C . SER B 1 16 ? 2.867 -6.977 -20.578 1 96.25 16 SER B C 1
ATOM 2645 O O . SER B 1 16 ? 1.771 -6.996 -20.016 1 96.25 16 SER B O 1
ATOM 2647 N N . GLY B 1 17 ? 4.02 -7.117 -19.859 1 96.81 17 GLY B N 1
ATOM 2648 C CA . GLY B 1 17 ? 4.016 -7.078 -18.391 1 96.81 17 GLY B CA 1
ATOM 2649 C C . GLY B 1 17 ? 4.512 -8.367 -17.766 1 96.81 17 GLY B C 1
ATOM 2650 O O . GLY B 1 17 ? 4.371 -8.562 -16.562 1 96.81 17 GLY B O 1
ATOM 2651 N N . LYS B 1 18 ? 5.109 -9.234 -18.469 1 97.56 18 LYS B N 1
ATOM 2652 C CA . LYS B 1 18 ? 5.562 -10.531 -17.984 1 97.56 18 LYS B CA 1
ATOM 2653 C C . LYS B 1 18 ? 6.535 -10.383 -16.828 1 97.56 18 LYS B C 1
ATOM 2655 O O . LYS B 1 18 ? 6.297 -10.914 -15.742 1 97.56 18 LYS B O 1
ATOM 2660 N N . THR B 1 19 ? 7.531 -9.602 -17.078 1 96.25 19 THR B N 1
ATOM 2661 C CA . THR B 1 19 ? 8.57 -9.43 -16.062 1 96.25 19 THR B CA 1
ATOM 2662 C C . THR B 1 19 ? 8.023 -8.695 -14.852 1 96.25 19 THR B C 1
ATOM 2664 O O . THR B 1 19 ? 8.344 -9.047 -13.711 1 96.25 19 THR B O 1
ATOM 2667 N N . SER B 1 20 ? 7.176 -7.715 -15.047 1 95.31 20 SER B N 1
ATOM 2668 C CA . SER B 1 20 ? 6.586 -6.961 -13.938 1 95.31 20 SER B CA 1
ATOM 2669 C C . SER B 1 20 ? 5.746 -7.867 -13.047 1 95.31 20 SER B C 1
ATOM 2671 O O . SER B 1 20 ? 5.84 -7.793 -11.82 1 95.31 20 SER B O 1
ATOM 2673 N N . MET B 1 21 ? 4.98 -8.719 -13.641 1 96.06 21 MET B N 1
ATOM 2674 C CA . MET B 1 21 ? 4.102 -9.586 -12.859 1 96.06 21 MET B CA 1
ATOM 2675 C C . MET B 1 21 ? 4.914 -10.586 -12.047 1 96.06 21 MET B C 1
ATOM 2677 O O . MET B 1 21 ? 4.633 -10.812 -10.867 1 96.06 21 MET B O 1
ATOM 2681 N N . ARG B 1 22 ? 5.898 -11.156 -12.703 1 94.56 22 ARG B N 1
ATOM 2682 C CA . ARG B 1 22 ? 6.754 -12.117 -12.016 1 94.56 22 ARG B CA 1
ATOM 2683 C C . ARG B 1 22 ? 7.473 -11.461 -10.844 1 94.56 22 ARG B C 1
ATOM 2685 O O . ARG B 1 22 ? 7.555 -12.039 -9.758 1 94.56 22 ARG B O 1
ATOM 2692 N N . SER B 1 23 ? 7.977 -10.305 -11.055 1 94.44 23 SER B N 1
ATOM 2693 C CA . SER B 1 23 ? 8.719 -9.602 -10.016 1 94.44 23 SER B CA 1
ATOM 2694 C C . SER B 1 23 ? 7.82 -9.25 -8.836 1 94.44 23 SER B C 1
ATOM 2696 O O . SER B 1 23 ? 8.242 -9.328 -7.676 1 94.44 23 SER B O 1
ATOM 2698 N N . MET B 1 24 ? 6.625 -8.875 -9.117 1 93.06 24 MET B N 1
ATOM 2699 C CA . MET B 1 24 ? 5.676 -8.531 -8.062 1 93.06 24 MET B CA 1
ATOM 2700 C C . MET B 1 24 ? 5.324 -9.758 -7.223 1 93.06 24 MET B C 1
ATOM 2702 O O . MET B 1 24 ? 5.242 -9.672 -5.996 1 93.06 24 MET B O 1
ATOM 2706 N N . ILE B 1 25 ? 5.121 -10.852 -7.902 1 93.62 25 ILE B N 1
ATOM 2707 C CA . ILE B 1 25 ? 4.648 -12.055 -7.219 1 93.62 25 ILE B CA 1
ATOM 2708 C C . ILE B 1 25 ? 5.812 -12.727 -6.496 1 93.62 25 ILE B C 1
ATOM 2710 O O . ILE B 1 25 ? 5.68 -13.148 -5.348 1 93.62 25 ILE B O 1
ATOM 2714 N N . PHE B 1 26 ? 7.035 -12.719 -7.125 1 93.31 26 PHE B N 1
ATOM 2715 C CA . PHE B 1 26 ? 8.047 -13.641 -6.617 1 93.31 26 PHE B CA 1
ATOM 2716 C C . PHE B 1 26 ? 9.289 -12.891 -6.16 1 93.31 26 PHE B C 1
ATOM 2718 O O . PHE B 1 26 ? 10.18 -13.469 -5.535 1 93.31 26 PHE B O 1
ATOM 2725 N N . ALA B 1 27 ? 9.383 -11.578 -6.453 1 91.56 27 ALA B N 1
ATOM 2726 C CA . ALA B 1 27 ? 10.617 -10.867 -6.102 1 91.56 27 ALA B CA 1
ATOM 2727 C C . ALA B 1 27 ? 10.312 -9.641 -5.25 1 91.56 27 ALA B C 1
ATOM 2729 O O . ALA B 1 27 ? 11.109 -8.695 -5.199 1 91.56 27 ALA B O 1
ATOM 2730 N N . ASN B 1 28 ? 9.102 -9.477 -4.699 1 89.19 28 ASN B N 1
ATOM 2731 C CA . ASN B 1 28 ? 8.711 -8.484 -3.699 1 89.19 28 ASN B CA 1
ATOM 2732 C C . ASN B 1 28 ? 8.789 -7.066 -4.254 1 89.19 28 ASN B C 1
ATOM 2734 O O . ASN B 1 28 ? 9.125 -6.133 -3.527 1 89.19 28 ASN B O 1
ATOM 2738 N N . TYR B 1 29 ? 8.586 -6.961 -5.562 1 88.75 29 TYR B N 1
ATOM 2739 C CA . TYR B 1 29 ? 8.414 -5.637 -6.148 1 88.75 29 TYR B CA 1
ATOM 2740 C C . TYR B 1 29 ? 7.02 -5.09 -5.852 1 88.75 29 TYR B C 1
ATOM 2742 O O . TYR B 1 29 ? 6.043 -5.84 -5.832 1 88.75 29 TYR B O 1
ATOM 2750 N N . ILE B 1 30 ? 7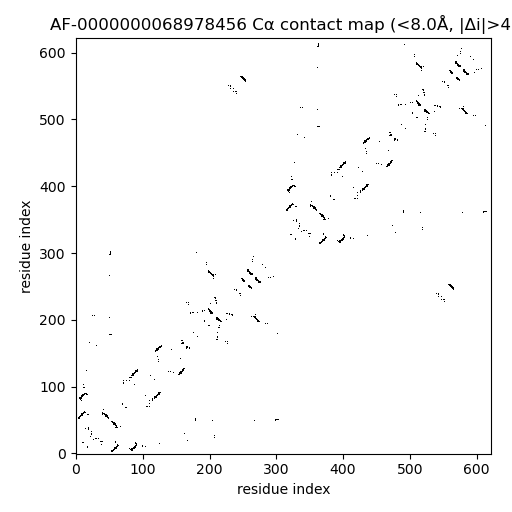.059 -3.799 -5.625 1 84.62 30 ILE B N 1
ATOM 2751 C CA . ILE B 1 30 ? 5.758 -3.139 -5.641 1 84.62 30 ILE B CA 1
ATOM 2752 C C . ILE B 1 30 ? 5.484 -2.568 -7.027 1 84.62 30 ILE B C 1
ATOM 2754 O O . ILE B 1 30 ? 6.41 -2.387 -7.824 1 84.62 30 ILE B O 1
ATOM 2758 N N . ALA B 1 31 ? 4.246 -2.309 -7.328 1 84.25 31 ALA B N 1
ATOM 2759 C CA . ALA B 1 31 ? 3.824 -1.919 -8.672 1 84.25 31 ALA B CA 1
ATOM 2760 C C . ALA B 1 31 ? 4.633 -0.729 -9.18 1 84.25 31 ALA B C 1
ATOM 2762 O O . ALA B 1 31 ? 5.148 -0.752 -10.297 1 84.25 31 ALA B O 1
ATOM 2763 N N . ARG B 1 32 ? 4.832 0.263 -8.406 1 79.62 32 ARG B N 1
ATOM 2764 C CA . ARG B 1 32 ? 5.531 1.482 -8.797 1 79.62 32 ARG B CA 1
ATOM 2765 C C . ARG B 1 32 ? 6.977 1.185 -9.18 1 79.62 32 ARG B C 1
ATOM 2767 O O . ARG B 1 32 ? 7.516 1.791 -10.109 1 79.62 32 ARG B O 1
ATOM 2774 N N . ASP B 1 33 ? 7.551 0.27 -8.516 1 84.75 33 ASP B N 1
ATOM 2775 C CA . ASP B 1 33 ? 8.969 -0.032 -8.711 1 84.75 33 ASP B CA 1
ATOM 2776 C C . ASP B 1 33 ? 9.188 -0.819 -10 1 84.75 33 ASP B C 1
ATOM 2778 O O . ASP B 1 33 ? 10.312 -0.891 -10.5 1 84.75 33 ASP B O 1
ATOM 2782 N N . THR B 1 34 ? 8.156 -1.386 -10.531 1 89.62 34 THR B N 1
ATOM 2783 C CA . THR B 1 34 ? 8.312 -2.186 -11.742 1 89.62 34 THR B CA 1
ATOM 2784 C C . THR B 1 34 ? 8.586 -1.293 -12.953 1 89.62 34 THR B C 1
ATOM 2786 O O . THR B 1 34 ? 9.016 -1.773 -14 1 89.62 34 THR B O 1
ATOM 2789 N N . ARG B 1 35 ? 8.352 -0.04 -12.836 1 83.19 35 ARG B N 1
ATOM 2790 C CA . ARG B 1 35 ? 8.586 0.899 -13.922 1 83.19 35 ARG B CA 1
ATOM 2791 C C . ARG B 1 35 ? 10.07 0.992 -14.258 1 83.19 35 ARG B C 1
ATOM 2793 O O . ARG B 1 35 ? 10.445 1.43 -15.352 1 83.19 35 ARG B O 1
ATOM 2800 N N . THR B 1 36 ? 10.867 0.617 -13.32 1 85.81 36 THR B N 1
ATOM 2801 C CA . THR B 1 36 ? 12.312 0.698 -13.516 1 85.81 36 THR B CA 1
ATOM 2802 C C . THR B 1 36 ? 12.82 -0.518 -14.281 1 85.81 36 THR B C 1
ATOM 2804 O O . THR B 1 36 ? 13.953 -0.523 -14.766 1 85.81 36 THR B O 1
ATOM 2807 N N . LEU B 1 37 ? 11.93 -1.512 -14.461 1 89.19 37 LEU B N 1
ATOM 2808 C CA . LEU B 1 37 ? 12.336 -2.744 -15.125 1 89.19 37 LEU B CA 1
ATOM 2809 C C . LEU B 1 37 ? 12.383 -2.559 -16.641 1 89.19 37 LEU B C 1
ATOM 2811 O O . LEU B 1 37 ? 11.445 -2.014 -17.234 1 89.19 37 LEU B O 1
ATOM 2815 N N . GLY B 1 38 ? 13.43 -2.977 -17.234 1 87.44 38 GLY B N 1
ATOM 2816 C CA . GLY B 1 38 ? 13.562 -2.922 -18.688 1 87.44 38 GLY B CA 1
ATOM 2817 C C . GLY B 1 38 ? 13.008 -4.152 -19.375 1 87.44 38 GLY B C 1
ATOM 2818 O O . GLY B 1 38 ? 12.633 -5.125 -18.719 1 87.44 38 GLY B O 1
ATOM 2819 N N . PRO B 1 39 ? 12.977 -4.09 -20.688 1 90.06 39 PRO B N 1
ATOM 2820 C CA . PRO B 1 39 ? 12.516 -5.254 -21.453 1 90.06 39 PRO B CA 1
ATOM 2821 C C . PRO B 1 39 ? 13.391 -6.484 -21.234 1 90.06 39 PRO B C 1
ATOM 2823 O O . PRO B 1 39 ? 14.609 -6.355 -21.047 1 90.06 39 PRO B O 1
ATOM 2826 N N . THR B 1 40 ? 12.766 -7.594 -21.109 1 87.81 40 THR B N 1
ATOM 2827 C CA . THR B 1 40 ? 13.492 -8.852 -20.984 1 87.81 40 THR B CA 1
ATOM 2828 C C . THR B 1 40 ? 14.156 -9.227 -22.297 1 87.81 40 THR B C 1
ATOM 2830 O O . THR B 1 40 ? 13.492 -9.305 -23.328 1 87.81 40 THR B O 1
ATOM 2833 N N . MET B 1 41 ? 15.438 -9.344 -22.078 1 87.38 41 MET B N 1
ATOM 2834 C CA . MET B 1 41 ? 16.203 -9.773 -23.25 1 87.38 41 MET B CA 1
ATOM 2835 C C . MET B 1 41 ? 16.422 -11.281 -23.219 1 87.38 41 MET B C 1
ATOM 2837 O O . MET B 1 41 ? 16.875 -11.836 -22.219 1 87.38 41 MET B O 1
ATOM 2841 N N . GLU B 1 42 ? 16 -12.023 -24.281 1 88.31 42 GLU B N 1
ATOM 2842 C CA . GLU B 1 42 ? 16.109 -13.477 -24.375 1 88.31 42 GLU B CA 1
ATOM 2843 C C . GLU B 1 42 ? 15.219 -14.164 -23.344 1 88.31 42 GLU B C 1
ATOM 2845 O O . GLU B 1 42 ? 14.016 -13.891 -23.281 1 88.31 42 GLU B O 1
ATOM 2850 N N . VAL B 1 43 ? 15.773 -15.242 -22.703 1 93.12 43 VAL B N 1
ATOM 2851 C CA . VAL B 1 43 ? 14.992 -15.977 -21.703 1 93.12 43 VAL B CA 1
ATOM 2852 C C . VAL B 1 43 ? 15.648 -15.844 -20.328 1 93.12 43 VAL B C 1
ATOM 2854 O O . VAL B 1 43 ? 16.828 -16.141 -20.172 1 93.12 43 VAL B O 1
ATOM 2857 N N . GLU B 1 44 ? 14.859 -15.32 -19.359 1 94.06 44 GLU B N 1
ATOM 2858 C CA . GLU B 1 44 ? 15.328 -15.258 -17.984 1 94.06 44 GLU B CA 1
ATOM 2859 C C . GLU B 1 44 ? 14.742 -16.391 -17.141 1 94.06 44 GLU B C 1
ATOM 2861 O O . GLU B 1 44 ? 13.531 -16.609 -17.156 1 94.06 44 GLU B O 1
ATOM 2866 N N . HIS B 1 45 ? 15.656 -17.078 -16.375 1 92.81 45 HIS B N 1
ATOM 2867 C CA . HIS B 1 45 ? 15.242 -18.219 -15.578 1 92.81 45 HIS B CA 1
ATOM 2868 C C . HIS B 1 45 ? 15.195 -17.859 -14.094 1 92.81 45 HIS B C 1
ATOM 2870 O O . HIS B 1 45 ? 16.094 -17.203 -13.578 1 92.81 45 HIS B O 1
ATOM 2876 N N . THR B 1 46 ? 14.062 -18.203 -13.484 1 92.62 46 THR B N 1
ATOM 2877 C CA . THR B 1 46 ? 13.93 -18.031 -12.039 1 92.62 46 THR B CA 1
ATOM 2878 C C . THR B 1 46 ? 13.328 -19.297 -11.406 1 9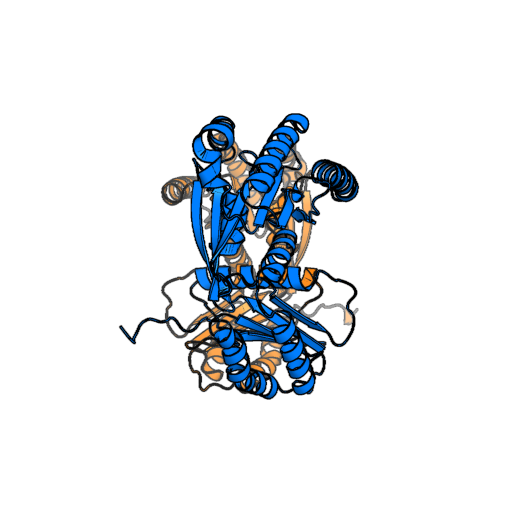2.62 46 THR B C 1
ATOM 2880 O O . THR B 1 46 ? 12.406 -19.891 -11.961 1 92.62 46 THR B O 1
ATOM 2883 N N . HIS B 1 47 ? 13.938 -19.719 -10.297 1 92.81 47 HIS B N 1
ATOM 2884 C CA . HIS B 1 47 ? 13.414 -20.844 -9.531 1 92.81 47 HIS B CA 1
ATOM 2885 C C . HIS B 1 47 ? 12.703 -20.359 -8.266 1 92.81 47 HIS B C 1
ATOM 2887 O O . HIS B 1 47 ? 13.266 -19.594 -7.492 1 92.81 47 HIS B O 1
ATOM 2893 N N . VAL B 1 48 ? 11.5 -20.844 -8.156 1 91.12 48 VAL B N 1
ATOM 2894 C CA . VAL B 1 48 ? 10.703 -20.453 -7 1 91.12 48 VAL B CA 1
ATOM 2895 C C . VAL B 1 48 ? 10.273 -21.703 -6.23 1 91.12 48 VAL B C 1
ATOM 2897 O O . VAL B 1 48 ? 9.625 -22.594 -6.789 1 91.12 48 VAL B O 1
ATOM 2900 N N . ARG B 1 49 ? 10.656 -21.734 -5.008 1 88.31 49 ARG B N 1
ATOM 2901 C CA . ARG B 1 49 ? 10.25 -22.844 -4.156 1 88.31 49 ARG B CA 1
ATOM 2902 C C . ARG B 1 49 ? 8.938 -22.531 -3.441 1 88.31 49 ARG B C 1
ATOM 2904 O O . ARG B 1 49 ? 8.789 -21.453 -2.846 1 88.31 49 ARG B O 1
ATOM 2911 N N . LEU B 1 50 ? 8.062 -23.406 -3.605 1 86.25 50 LEU B N 1
ATOM 2912 C CA . LEU B 1 50 ? 6.754 -23.25 -2.984 1 86.25 50 LEU B CA 1
ATOM 2913 C C . LEU B 1 50 ? 6.48 -24.391 -2 1 86.25 50 LEU B C 1
ATOM 2915 O O . LEU B 1 50 ? 7.391 -25.141 -1.646 1 86.25 50 LEU B O 1
ATOM 2919 N N . LEU B 1 51 ? 5.34 -24.5 -1.547 1 80.06 51 LEU B N 1
ATOM 2920 C CA . LEU B 1 51 ? 4.926 -25.484 -0.56 1 80.06 51 LEU B CA 1
ATOM 2921 C C . LEU B 1 51 ? 4.98 -26.891 -1.147 1 80.06 51 LEU B C 1
ATOM 2923 O O . LEU B 1 51 ? 4.805 -27.078 -2.355 1 80.06 51 LEU B O 1
ATOM 2927 N N . GLY B 1 52 ? 5.293 -27.906 -0.329 1 73.62 52 GLY B N 1
ATOM 2928 C CA . GLY B 1 52 ? 5.25 -29.312 -0.724 1 73.62 52 GLY B CA 1
ATOM 2929 C C . GLY B 1 52 ? 6.426 -29.719 -1.592 1 73.62 52 GLY B C 1
ATOM 2930 O O . GLY B 1 52 ? 6.316 -30.656 -2.389 1 73.62 52 GLY B O 1
ATOM 2931 N N . GLY B 1 53 ? 7.391 -28.859 -1.587 1 78.62 53 GLY B N 1
ATOM 2932 C CA . GLY B 1 53 ? 8.555 -29.188 -2.391 1 78.62 53 GLY B CA 1
ATOM 2933 C C . GLY B 1 53 ? 8.422 -28.75 -3.84 1 78.62 53 GLY B C 1
ATOM 2934 O O . GLY B 1 53 ? 9.32 -28.984 -4.648 1 78.62 53 GLY B O 1
ATOM 2935 N N . LEU B 1 54 ? 7.34 -28.172 -4.078 1 85.81 54 LEU B N 1
ATOM 2936 C CA . LEU B 1 54 ? 7.105 -27.703 -5.441 1 85.81 54 LEU B CA 1
ATOM 2937 C C . LEU B 1 54 ? 8.094 -26.594 -5.812 1 85.81 54 LEU B C 1
ATOM 2939 O O . LEU B 1 54 ? 8.305 -25.656 -5.039 1 85.81 54 LEU B O 1
ATOM 2943 N N . VAL B 1 55 ? 8.734 -26.828 -6.918 1 91.81 55 VAL B N 1
ATOM 2944 C CA . VAL B 1 55 ? 9.625 -25.812 -7.453 1 91.81 55 VAL B CA 1
ATOM 2945 C C . VAL B 1 55 ? 9.156 -25.375 -8.836 1 91.81 55 VAL B C 1
ATOM 2947 O O . VAL B 1 55 ? 9.031 -26.203 -9.742 1 91.81 55 VAL B O 1
ATOM 2950 N N . LEU B 1 56 ? 8.898 -24.109 -8.938 1 93.19 56 LEU B N 1
ATOM 2951 C CA . LEU B 1 56 ? 8.555 -23.562 -10.242 1 93.19 56 LEU B CA 1
ATOM 2952 C C . LEU B 1 56 ? 9.797 -23.031 -10.961 1 93.19 56 LEU B C 1
ATOM 2954 O O . LEU B 1 56 ? 10.516 -22.188 -10.422 1 93.19 56 LEU B O 1
ATOM 2958 N N . ASN B 1 57 ? 9.992 -23.641 -12.086 1 95.81 57 ASN B N 1
ATOM 2959 C CA . ASN B 1 57 ? 10.992 -23.094 -12.984 1 95.81 57 ASN B CA 1
ATOM 2960 C C . ASN B 1 57 ? 10.383 -22.109 -13.977 1 95.81 57 ASN B C 1
ATOM 2962 O O . ASN B 1 57 ? 9.836 -22.516 -15.008 1 95.81 57 ASN B O 1
ATOM 2966 N N . LEU B 1 58 ? 10.562 -20.859 -13.688 1 96.06 58 LEU B N 1
ATOM 2967 C CA . LEU B 1 58 ? 9.93 -19.812 -14.5 1 96.06 58 LEU B CA 1
ATOM 2968 C C . LEU B 1 58 ? 10.836 -19.391 -15.641 1 96.06 58 LEU B C 1
ATOM 2970 O O . LEU B 1 58 ? 11.977 -18.984 -15.406 1 96.06 58 LEU B O 1
ATOM 2974 N N . TRP B 1 59 ? 10.289 -19.547 -16.797 1 97 59 TRP B N 1
ATOM 2975 C CA . TRP B 1 59 ? 10.969 -19.062 -18 1 97 59 TRP B CA 1
ATOM 2976 C C . TRP B 1 59 ? 10.336 -17.766 -18.5 1 97 59 TRP B C 1
ATOM 2978 O O . TRP B 1 59 ? 9.297 -17.797 -19.156 1 97 59 TRP B O 1
ATOM 2988 N N . ASP B 1 60 ? 10.922 -16.688 -18.156 1 96.75 60 ASP B N 1
ATOM 2989 C CA . ASP B 1 60 ? 10.461 -15.391 -18.641 1 96.75 60 ASP B CA 1
ATOM 2990 C C . ASP B 1 60 ? 11.047 -15.07 -20.016 1 96.75 60 ASP B C 1
ATOM 2992 O O . ASP B 1 60 ? 12.203 -14.656 -20.109 1 96.75 60 ASP B O 1
ATOM 2996 N N . CYS B 1 61 ? 10.258 -15.18 -21.031 1 96.06 61 CYS B N 1
ATOM 2997 C CA . CYS B 1 61 ? 10.75 -15.086 -22.406 1 96.06 61 CYS B CA 1
ATOM 2998 C C . CYS B 1 61 ? 10.57 -13.672 -22.953 1 96.06 61 CYS B C 1
ATOM 3000 O O . CYS B 1 61 ? 9.469 -13.117 -22.891 1 96.06 61 CYS B O 1
ATOM 3002 N N . GLY B 1 62 ? 11.609 -13.188 -23.484 1 93.38 62 GLY B N 1
ATOM 3003 C CA . GLY B 1 62 ? 11.484 -11.906 -24.156 1 93.38 62 GLY B CA 1
ATOM 3004 C C . GLY B 1 62 ? 10.445 -11.914 -25.266 1 93.38 62 GLY B C 1
ATOM 3005 O O . GLY B 1 62 ? 10.312 -12.906 -25.984 1 93.38 62 GLY B O 1
ATOM 3006 N N . GLY B 1 63 ? 9.773 -10.812 -25.453 1 91.75 63 GLY B N 1
ATOM 3007 C CA . GLY B 1 63 ? 8.648 -10.773 -26.375 1 91.75 63 GLY B CA 1
ATOM 3008 C C . GLY B 1 63 ? 8.945 -9.977 -27.625 1 91.75 63 GLY B C 1
ATOM 3009 O O . GLY B 1 63 ? 8.039 -9.719 -28.422 1 91.75 63 GLY B O 1
ATOM 3010 N N . GLN B 1 64 ? 10.188 -9.562 -27.734 1 90.19 64 GLN B N 1
ATOM 3011 C CA . GLN B 1 64 ? 10.547 -8.852 -28.969 1 90.19 64 GLN B CA 1
ATOM 3012 C C . GLN B 1 64 ? 10.461 -9.781 -30.172 1 90.19 64 GLN B C 1
ATOM 3014 O O . GLN B 1 64 ? 10.781 -10.969 -30.078 1 90.19 64 GLN B O 1
ATOM 3019 N N . GLU B 1 65 ? 10.164 -9.219 -31.25 1 89.69 65 GLU B N 1
ATOM 3020 C CA . GLU B 1 65 ? 9.875 -10 -32.438 1 89.69 65 GLU B CA 1
ATOM 3021 C C . GLU B 1 65 ? 11.055 -10.891 -32.812 1 89.69 65 GLU B C 1
ATOM 3023 O O . GLU B 1 65 ? 10.875 -12.07 -33.125 1 89.69 65 GLU B O 1
ATOM 3028 N N . GLY B 1 66 ? 12.188 -10.352 -32.781 1 87.81 66 GLY B N 1
ATOM 3029 C CA . GLY B 1 66 ? 13.367 -11.133 -33.094 1 87.81 66 GLY B CA 1
ATOM 3030 C C . GLY B 1 66 ? 13.562 -12.344 -32.219 1 87.81 66 GLY B C 1
ATOM 3031 O O . GLY B 1 66 ? 13.898 -13.43 -32.688 1 87.81 66 GLY B O 1
ATOM 3032 N N . PHE B 1 67 ? 13.352 -12.164 -31.016 1 86.56 67 PHE B N 1
ATOM 3033 C CA . PHE B 1 67 ? 13.477 -13.266 -30.062 1 86.56 67 PHE B CA 1
ATOM 3034 C C . PHE B 1 67 ? 12.359 -14.289 -30.266 1 86.56 67 PHE B C 1
ATOM 3036 O O . PHE B 1 67 ? 12.609 -15.492 -30.266 1 86.56 67 PHE B O 1
ATOM 3043 N N . MET B 1 68 ? 11.219 -13.859 -30.438 1 89.38 68 MET B N 1
ATOM 3044 C CA . MET B 1 68 ? 10.078 -14.758 -30.625 1 89.38 68 MET B CA 1
ATOM 3045 C C . MET B 1 68 ? 10.297 -15.664 -31.828 1 89.38 68 MET B C 1
ATOM 3047 O O . MET B 1 68 ? 10.07 -16.875 -31.75 1 89.38 68 MET B O 1
ATOM 3051 N N . GLU B 1 69 ? 10.805 -15.031 -32.844 1 89.5 69 GLU B N 1
ATOM 3052 C CA . GLU B 1 69 ? 11.102 -15.82 -34.031 1 89.5 69 GLU B CA 1
ATOM 3053 C C . GLU B 1 69 ? 12.188 -16.859 -33.75 1 89.5 69 GLU B C 1
ATOM 3055 O O . GLU B 1 69 ? 12.086 -18 -34.219 1 89.5 69 GLU B O 1
ATOM 3060 N N . SER B 1 70 ? 13.094 -16.422 -33.062 1 90.94 70 SER B N 1
ATOM 3061 C CA . SER B 1 70 ? 14.188 -17.328 -32.719 1 90.94 70 SER B CA 1
ATOM 3062 C C . SER B 1 70 ? 13.703 -18.484 -31.859 1 90.94 70 SER B C 1
ATOM 3064 O O . SER B 1 70 ? 14.188 -19.609 -32 1 90.94 70 SER B O 1
ATOM 3066 N N . TYR B 1 71 ? 12.766 -18.25 -30.969 1 91.25 71 TYR B N 1
ATOM 3067 C CA . TYR B 1 71 ? 12.203 -19.297 -30.125 1 91.25 71 TYR B CA 1
ATOM 3068 C C . TYR B 1 71 ? 11.547 -20.391 -30.969 1 91.25 71 TYR B C 1
ATOM 3070 O O . TYR B 1 71 ? 11.727 -21.578 -30.719 1 91.25 71 TYR B O 1
ATOM 3078 N N . PHE B 1 72 ? 10.906 -20 -32 1 90 72 PHE B N 1
ATOM 3079 C CA . PHE B 1 72 ? 10.078 -20.906 -32.781 1 90 72 PHE B CA 1
ATOM 3080 C C . PHE B 1 72 ? 10.906 -21.641 -33.812 1 90 72 PHE B C 1
ATOM 3082 O O . PHE B 1 72 ? 10.57 -22.75 -34.219 1 90 72 PHE B O 1
ATOM 3089 N N . VAL B 1 73 ? 11.977 -20.984 -34.188 1 89.56 73 VAL B N 1
ATOM 3090 C CA . VAL B 1 73 ? 12.727 -21.531 -35.312 1 89.56 73 VAL B CA 1
ATOM 3091 C C . VAL B 1 73 ? 13.969 -22.266 -34.781 1 89.56 73 VAL B C 1
ATOM 3093 O O . VAL B 1 73 ? 14.195 -23.438 -35.125 1 89.56 73 VAL B O 1
ATOM 3096 N N . ASN B 1 74 ? 14.711 -21.609 -33.938 1 90.12 74 ASN B N 1
ATOM 3097 C CA . ASN B 1 74 ? 16.031 -22.109 -33.562 1 90.12 74 ASN B CA 1
ATOM 3098 C C . ASN B 1 74 ? 16 -22.812 -32.219 1 90.12 74 ASN B C 1
ATOM 3100 O O . ASN B 1 74 ? 16.812 -23.703 -31.969 1 90.12 74 ASN B O 1
ATOM 3104 N N . GLN B 1 75 ? 15.094 -22.422 -31.359 1 90.88 75 GLN B N 1
ATOM 3105 C CA . GLN B 1 75 ? 15.156 -22.906 -29.984 1 90.88 75 GLN B CA 1
ATOM 3106 C C . GLN B 1 75 ? 13.867 -23.594 -29.594 1 90.88 75 GLN B C 1
ATOM 3108 O O . GLN B 1 75 ? 13.555 -23.719 -28.406 1 90.88 75 GLN B O 1
ATOM 3113 N N . ARG B 1 76 ? 13.156 -24.016 -30.516 1 91.25 76 ARG B N 1
ATOM 3114 C CA . ARG B 1 76 ? 11.805 -24.516 -30.312 1 91.25 76 ARG B CA 1
ATOM 3115 C C . ARG B 1 76 ? 11.797 -25.703 -29.344 1 91.25 76 ARG B C 1
ATOM 3117 O O . ARG B 1 76 ? 11.047 -25.703 -28.359 1 91.25 76 ARG B O 1
ATOM 3124 N N . GLU B 1 77 ? 12.594 -26.656 -29.594 1 90.19 77 GLU B N 1
ATOM 3125 C CA . GLU B 1 77 ? 12.609 -27.844 -28.75 1 90.19 77 GLU B CA 1
ATOM 3126 C C . GLU B 1 77 ? 13.062 -27.516 -27.328 1 90.19 77 GLU B C 1
ATOM 3128 O O . GLU B 1 77 ? 12.484 -28 -26.359 1 90.19 77 GLU B O 1
ATOM 3133 N N . SER B 1 78 ? 14.016 -26.688 -27.25 1 92.75 78 SER B N 1
ATOM 3134 C CA . SER B 1 78 ? 14.555 -26.344 -25.938 1 92.75 78 SER B CA 1
ATOM 3135 C C . SER B 1 78 ? 13.539 -25.547 -25.109 1 92.75 78 SER B C 1
ATOM 3137 O O . SER B 1 78 ? 13.312 -25.859 -23.938 1 92.75 78 SER B O 1
ATOM 3139 N N . ILE B 1 79 ? 12.906 -24.625 -25.672 1 95.25 79 ILE B N 1
ATOM 3140 C CA . ILE B 1 79 ? 12.016 -23.703 -24.969 1 95.25 79 ILE B CA 1
ATOM 3141 C C . ILE B 1 79 ? 10.711 -24.406 -24.609 1 95.25 79 ILE B C 1
ATOM 3143 O O . ILE B 1 79 ? 10.211 -24.281 -23.484 1 95.25 79 ILE B O 1
ATOM 3147 N N . PHE B 1 80 ? 10.211 -25.234 -25.5 1 97.25 80 PHE B N 1
ATOM 3148 C CA . PHE B 1 80 ? 8.844 -25.703 -25.344 1 97.25 80 PHE B CA 1
ATOM 3149 C C . PHE B 1 80 ? 8.812 -27.156 -24.875 1 97.25 80 PHE B C 1
ATOM 3151 O O . PHE B 1 80 ? 7.75 -27.766 -24.781 1 97.25 80 PHE B O 1
ATOM 3158 N N . ARG B 1 81 ? 9.977 -27.688 -24.516 1 95.69 81 ARG B N 1
ATOM 3159 C CA . ARG B 1 81 ? 10.031 -29.047 -24 1 95.69 81 ARG B CA 1
ATOM 3160 C C . ARG B 1 81 ? 9.711 -29.078 -22.5 1 95.69 81 ARG B C 1
ATOM 3162 O O . ARG B 1 81 ? 10.148 -28.188 -21.75 1 95.69 81 ARG B O 1
ATOM 3169 N N . ASN B 1 82 ? 8.922 -30.078 -22.078 1 95.44 82 ASN B N 1
ATOM 3170 C CA . ASN B 1 82 ? 8.609 -30.375 -20.688 1 95.44 82 ASN B CA 1
ATOM 3171 C C . ASN B 1 82 ? 7.918 -29.188 -20.016 1 95.44 82 ASN B C 1
ATOM 3173 O O . ASN B 1 82 ? 8.195 -28.891 -18.844 1 95.44 82 ASN B O 1
ATOM 3177 N N . VAL B 1 83 ? 7.156 -28.5 -20.781 1 97.06 83 VAL B N 1
ATOM 3178 C CA . VAL B 1 83 ? 6.383 -27.391 -20.234 1 97.06 83 VAL B CA 1
ATOM 3179 C C . VAL B 1 83 ? 5.164 -27.922 -19.484 1 97.06 83 VAL B C 1
ATOM 3181 O O . VAL B 1 83 ? 4.383 -28.703 -20.031 1 97.06 83 VAL B O 1
ATOM 3184 N N . GLU B 1 84 ? 5.055 -27.547 -18.219 1 96.19 84 GLU B N 1
ATOM 3185 C CA . GLU B 1 84 ? 3.879 -27.922 -17.438 1 96.19 84 GLU B CA 1
ATOM 3186 C C . GLU B 1 84 ? 2.764 -26.891 -17.594 1 96.19 84 GLU B C 1
ATOM 3188 O O . GLU B 1 84 ? 1.583 -27.25 -17.609 1 96.19 84 GLU B O 1
ATOM 3193 N N . VAL B 1 85 ? 3.16 -25.656 -17.609 1 97.31 85 VAL B N 1
ATOM 3194 C CA . VAL B 1 85 ? 2.193 -24.562 -17.703 1 97.31 85 VAL B CA 1
ATOM 3195 C C . VAL B 1 85 ? 2.699 -23.516 -18.688 1 97.31 85 VAL B C 1
ATOM 3197 O O . VAL B 1 85 ? 3.863 -23.109 -18.625 1 97.31 85 VAL B O 1
ATOM 3200 N N . LEU B 1 86 ? 1.869 -23.141 -19.562 1 98.38 86 LEU B N 1
ATOM 3201 C CA . LEU B 1 86 ? 2.088 -21.953 -20.391 1 98.38 86 LEU B CA 1
ATOM 3202 C C . LEU B 1 86 ? 1.222 -20.781 -19.906 1 98.38 86 LEU B C 1
ATOM 3204 O O . LEU B 1 86 ? -0.002 -20.922 -19.828 1 98.38 86 LEU B O 1
ATOM 3208 N N . ILE B 1 87 ? 1.848 -19.734 -19.531 1 98.5 87 ILE B N 1
ATOM 3209 C CA . ILE B 1 87 ? 1.15 -18.484 -19.25 1 98.5 87 ILE B CA 1
ATOM 3210 C C . ILE B 1 87 ? 1.421 -17.484 -20.391 1 98.5 87 ILE B C 1
ATOM 3212 O O . ILE B 1 87 ? 2.549 -17.016 -20.547 1 98.5 87 ILE B O 1
ATOM 3216 N N . TYR B 1 88 ? 0.419 -17.219 -21.188 1 98.75 88 TYR B N 1
ATOM 3217 C CA . TYR B 1 88 ? 0.565 -16.25 -22.266 1 98.75 88 TYR B CA 1
ATOM 3218 C C . TYR B 1 88 ? -0.096 -14.922 -21.891 1 98.75 88 TYR B C 1
ATOM 3220 O O . TYR B 1 88 ? -1.268 -14.891 -21.5 1 98.75 88 TYR B O 1
ATOM 3228 N N . VAL B 1 89 ? 0.612 -13.836 -22 1 98.62 89 VAL B N 1
ATOM 3229 C CA . VAL B 1 89 ? 0.141 -12.531 -21.547 1 98.62 89 VAL B CA 1
ATOM 3230 C C . VAL B 1 89 ? -0.217 -11.672 -22.75 1 98.62 89 VAL B C 1
ATOM 3232 O O . VAL B 1 89 ? 0.637 -11.383 -23.594 1 98.62 89 VAL B O 1
ATOM 3235 N N . PHE B 1 90 ? -1.461 -11.289 -22.844 1 98.38 90 PHE B N 1
ATOM 3236 C CA . PHE B 1 90 ? -1.947 -10.344 -23.844 1 98.38 90 PHE B CA 1
ATOM 3237 C C . PHE B 1 90 ? -2.035 -8.938 -23.266 1 98.38 90 PHE B C 1
ATOM 3239 O O . PHE B 1 90 ? -2.486 -8.758 -22.125 1 98.38 90 PHE B O 1
ATOM 3246 N N . ASP B 1 91 ? -1.604 -8.008 -24.016 1 97.56 91 ASP B N 1
ATOM 3247 C CA . ASP B 1 91 ? -1.783 -6.602 -23.672 1 97.56 91 ASP B CA 1
ATOM 3248 C C . ASP B 1 91 ? -3.154 -6.094 -24.109 1 97.56 91 ASP B C 1
ATOM 3250 O O . ASP B 1 91 ? -3.453 -6.074 -25.312 1 97.56 91 ASP B O 1
ATOM 3254 N N . ILE B 1 92 ? -3.871 -5.652 -23.188 1 96.81 92 ILE B N 1
ATOM 3255 C CA . ILE B 1 92 ? -5.25 -5.289 -23.5 1 96.81 92 ILE B CA 1
ATOM 3256 C C . ILE B 1 92 ? -5.27 -4.074 -24.422 1 96.81 92 ILE B C 1
ATOM 3258 O O . ILE B 1 92 ? -6.25 -3.846 -25.125 1 96.81 92 ILE B O 1
ATOM 3262 N N . GLU B 1 93 ? -4.188 -3.332 -24.406 1 93.81 93 GLU B N 1
ATOM 3263 C CA . GLU B 1 93 ? -4.113 -2.111 -25.203 1 93.81 93 GLU B CA 1
ATOM 3264 C C . GLU B 1 93 ? -3.479 -2.381 -26.562 1 93.81 93 GLU B C 1
ATOM 3266 O O . GLU B 1 93 ? -3.266 -1.455 -27.359 1 93.81 93 GLU B O 1
ATOM 3271 N N . SER B 1 94 ? -3.166 -3.598 -26.828 1 93.69 94 SER B N 1
ATOM 3272 C CA . SER B 1 94 ? -2.482 -3.918 -28.078 1 93.69 94 SER B CA 1
ATOM 3273 C C . SER B 1 94 ? -3.264 -3.408 -29.281 1 93.69 94 SER B C 1
ATOM 3275 O O . SER B 1 94 ? -4.488 -3.529 -29.328 1 93.69 94 SER B O 1
ATOM 3277 N N . ARG B 1 95 ? -2.574 -2.855 -30.234 1 92.25 95 ARG B N 1
ATOM 3278 C CA . ARG B 1 95 ? -3.158 -2.369 -31.484 1 92.25 95 ARG B CA 1
ATOM 3279 C C . ARG B 1 95 ? -2.875 -3.33 -32.625 1 92.25 95 ARG B C 1
ATOM 3281 O O . ARG B 1 95 ? -3.342 -3.119 -33.75 1 92.25 95 ARG B O 1
ATOM 3288 N N . GLU B 1 96 ? -2.162 -4.305 -32.375 1 93.75 96 GLU B N 1
ATOM 3289 C CA . GLU B 1 96 ? -1.819 -5.32 -33.375 1 93.75 96 GLU B CA 1
ATOM 3290 C C . GLU B 1 96 ? -2.363 -6.691 -32.969 1 93.75 96 GLU B C 1
ATOM 3292 O O . GLU B 1 96 ? -1.61 -7.664 -32.906 1 93.75 96 GLU B O 1
ATOM 3297 N N . ILE B 1 97 ? -3.594 -6.832 -32.969 1 93.88 97 ILE B N 1
ATOM 3298 C CA . ILE B 1 97 ? -4.273 -7.988 -32.375 1 93.88 97 ILE B CA 1
ATOM 3299 C C . ILE B 1 97 ? -4.008 -9.227 -33.25 1 93.88 97 ILE B C 1
ATOM 3301 O O . ILE B 1 97 ? -3.719 -10.305 -32.719 1 93.88 97 ILE B O 1
ATOM 3305 N N . GLU B 1 98 ? -4.051 -9.047 -34.5 1 94.31 98 GLU B N 1
ATOM 3306 C CA . GLU B 1 98 ? -3.838 -10.172 -35.406 1 94.31 98 GLU B CA 1
ATOM 3307 C C . GLU B 1 98 ? -2.432 -10.75 -35.25 1 94.31 98 GLU B C 1
ATOM 3309 O O . GLU B 1 98 ? -2.254 -11.969 -35.219 1 94.31 98 GLU B O 1
ATOM 3314 N N . LYS B 1 99 ? -1.541 -9.875 -35.156 1 94.25 99 LYS B N 1
ATOM 3315 C CA . LYS B 1 99 ? -0.159 -10.297 -34.969 1 94.25 99 LYS B CA 1
ATOM 3316 C C . LYS B 1 99 ? 0.017 -10.984 -33.625 1 94.25 99 LYS B C 1
ATOM 3318 O O . LYS B 1 99 ? 0.714 -12 -33.531 1 94.25 99 LYS B O 1
ATOM 3323 N N . ASP B 1 100 ? -0.566 -10.445 -32.625 1 95.25 100 ASP B N 1
ATOM 3324 C CA . ASP B 1 100 ? -0.512 -11.031 -31.297 1 95.25 100 ASP B CA 1
ATOM 3325 C C . ASP B 1 100 ? -1.058 -12.461 -31.297 1 95.25 100 ASP B C 1
ATOM 3327 O O . ASP B 1 100 ? -0.459 -13.359 -30.703 1 95.25 100 ASP B O 1
ATOM 3331 N N . PHE B 1 101 ? -2.123 -12.648 -32 1 96.75 101 PHE B N 1
ATOM 3332 C CA . PHE B 1 101 ? -2.746 -13.969 -32.031 1 96.75 101 PHE B CA 1
ATOM 3333 C C . PHE B 1 101 ? -1.938 -14.938 -32.875 1 96.75 101 PHE B C 1
ATOM 3335 O O . PHE B 1 101 ? -1.898 -16.141 -32.594 1 96.75 101 PHE B O 1
ATOM 3342 N N . ALA B 1 102 ? -1.286 -14.406 -33.875 1 95.38 102 ALA B N 1
ATOM 3343 C CA . ALA B 1 102 ? -0.413 -15.266 -34.688 1 95.38 102 ALA B CA 1
ATOM 3344 C C . ALA B 1 102 ? 0.714 -15.844 -33.812 1 95.38 102 ALA B C 1
ATOM 3346 O O . ALA B 1 102 ? 1.016 -17.031 -33.906 1 95.38 102 ALA B O 1
ATOM 3347 N N . TYR B 1 103 ? 1.291 -15 -33.031 1 95.31 103 TYR B N 1
ATOM 3348 C CA . TYR B 1 103 ? 2.344 -15.461 -32.156 1 95.31 103 TYR B CA 1
ATOM 3349 C C . TYR B 1 103 ? 1.794 -16.453 -31.125 1 95.31 103 TYR B C 1
ATOM 3351 O O . TYR B 1 103 ? 2.43 -17.469 -30.828 1 95.31 103 TYR B O 1
ATOM 3359 N N . TYR B 1 104 ? 0.631 -16.172 -30.609 1 97.75 104 TYR B N 1
ATOM 3360 C CA . TYR B 1 104 ? -0.021 -17.047 -29.656 1 97.75 104 TYR B CA 1
ATOM 3361 C C . TYR B 1 104 ? -0.266 -18.422 -30.266 1 97.75 104 TYR B C 1
ATOM 3363 O O . TYR B 1 104 ? 0.034 -19.453 -29.641 1 97.75 104 TYR B O 1
ATOM 3371 N N . GLU B 1 105 ? -0.697 -18.438 -31.453 1 97 105 GLU B N 1
ATOM 3372 C CA . GLU B 1 105 ? -0.952 -19.703 -32.156 1 97 105 GLU B CA 1
ATOM 3373 C C . GLU B 1 105 ? 0.337 -20.5 -32.344 1 97 105 GLU B C 1
ATOM 3375 O O . GLU B 1 105 ? 0.35 -21.719 -32.188 1 97 105 GLU B O 1
ATOM 3380 N N . SER B 1 106 ? 1.341 -19.75 -32.688 1 95.38 106 SER B N 1
ATOM 3381 C CA . SER B 1 106 ? 2.637 -20.406 -32.844 1 95.38 106 SER B CA 1
ATOM 3382 C C . SER B 1 106 ? 3.104 -21.016 -31.547 1 95.38 106 SER B C 1
ATOM 3384 O O . SER B 1 106 ? 3.652 -22.125 -31.531 1 95.38 106 SER B O 1
ATOM 3386 N N . CYS B 1 107 ? 2.869 -20.297 -30.469 1 96.25 107 CYS B N 1
ATOM 3387 C CA . CYS B 1 107 ? 3.221 -20.797 -29.141 1 96.25 107 CYS B CA 1
ATOM 3388 C C . CYS B 1 107 ? 2.436 -22.062 -28.812 1 96.25 107 CYS B C 1
ATOM 3390 O O . CYS B 1 107 ? 3.002 -23.047 -28.328 1 96.25 107 CYS B O 1
ATOM 3392 N N . LEU B 1 108 ? 1.188 -22.031 -29.109 1 97.25 108 LEU B N 1
ATOM 3393 C CA . LEU B 1 108 ? 0.32 -23.172 -28.828 1 97.25 108 LEU B CA 1
ATOM 3394 C C . LEU B 1 108 ? 0.771 -24.391 -29.625 1 97.25 108 LEU B C 1
ATOM 3396 O O . LEU B 1 108 ? 0.821 -25.5 -29.078 1 97.25 108 LEU B O 1
ATOM 3400 N N . GLU B 1 109 ? 1.076 -24.141 -30.828 1 95.81 109 GLU B N 1
ATOM 3401 C CA . GLU B 1 109 ? 1.536 -25.234 -31.688 1 95.81 109 GLU B CA 1
ATOM 3402 C C . GLU B 1 109 ? 2.814 -25.859 -31.125 1 95.81 109 GLU B C 1
ATOM 3404 O O . GLU B 1 109 ? 2.936 -27.094 -31.078 1 95.81 109 GLU B O 1
ATOM 3409 N N . ALA B 1 110 ? 3.701 -25.031 -30.781 1 96.25 110 ALA B N 1
ATOM 3410 C CA . ALA B 1 110 ? 4.977 -25.5 -30.25 1 96.25 110 ALA B CA 1
ATOM 3411 C C . ALA B 1 110 ? 4.781 -26.266 -28.938 1 96.25 110 ALA B C 1
ATOM 3413 O O . ALA B 1 110 ? 5.375 -27.328 -28.734 1 96.25 110 ALA B O 1
ATOM 3414 N N . VAL B 1 111 ? 3.934 -25.797 -28.031 1 96.75 111 VAL B N 1
ATOM 3415 C CA . VAL B 1 111 ? 3.68 -26.438 -26.75 1 96.75 111 VAL B CA 1
ATOM 3416 C C . VAL B 1 111 ? 2.961 -27.766 -26.969 1 96.75 111 VAL B C 1
ATOM 3418 O O . VAL B 1 111 ? 3.303 -28.766 -26.328 1 96.75 111 VAL B O 1
ATOM 3421 N N . ASN B 1 112 ? 1.985 -27.734 -27.891 1 95.25 112 ASN B N 1
ATOM 3422 C CA . ASN B 1 112 ? 1.238 -28.953 -28.156 1 95.25 112 ASN B CA 1
ATOM 3423 C C . ASN B 1 112 ? 2.137 -30.047 -28.719 1 95.25 112 ASN B C 1
ATOM 3425 O O . ASN B 1 112 ? 1.943 -31.234 -28.438 1 95.25 112 ASN B O 1
ATOM 3429 N N . GLN B 1 113 ? 3.084 -29.656 -29.469 1 95.19 113 GLN B N 1
ATOM 3430 C CA . GLN B 1 113 ? 4 -30.594 -30.125 1 95.19 113 GLN B CA 1
ATOM 3431 C C . GLN B 1 113 ? 5.027 -31.141 -29.125 1 95.19 113 GLN B C 1
ATOM 3433 O O . GLN B 1 113 ? 5.359 -32.312 -29.156 1 95.19 113 GLN B O 1
ATOM 3438 N N . ASN B 1 114 ? 5.512 -30.297 -28.281 1 96.31 114 ASN B N 1
ATOM 3439 C CA . ASN B 1 114 ? 6.676 -30.656 -27.484 1 96.31 114 ASN B CA 1
ATOM 3440 C C . ASN B 1 114 ? 6.293 -30.969 -26.047 1 96.31 114 ASN B C 1
ATOM 3442 O O . ASN B 1 114 ? 7.07 -31.578 -25.312 1 96.31 114 ASN B O 1
ATOM 3446 N N . SER B 1 115 ? 5.125 -30.594 -25.5 1 96.5 115 SER B N 1
ATOM 3447 C CA . SER B 1 115 ? 4.641 -30.812 -24.141 1 96.5 115 SER B CA 1
ATOM 3448 C C . SER B 1 115 ? 3.129 -31 -24.109 1 96.5 115 SER B C 1
ATOM 3450 O O . SER B 1 115 ? 2.4 -30.203 -23.516 1 96.5 115 SER B O 1
ATOM 3452 N N . PRO B 1 116 ? 2.773 -32.125 -24.719 1 94.62 116 PRO B N 1
ATOM 3453 C CA . PRO B 1 116 ? 1.329 -32.375 -24.703 1 94.62 116 PRO B CA 1
ATOM 3454 C C . PRO B 1 116 ? 0.754 -32.469 -23.297 1 94.62 116 PRO B C 1
ATOM 3456 O O . PRO B 1 116 ? 1.363 -33.125 -22.422 1 94.62 116 PRO B O 1
ATOM 3459 N N . GLY B 1 117 ? -0.345 -31.828 -23 1 94.38 117 GLY B N 1
ATOM 3460 C CA . GLY B 1 117 ? -0.983 -31.891 -21.703 1 94.38 117 GLY B CA 1
ATOM 3461 C C . GLY B 1 117 ? -0.707 -30.656 -20.844 1 94.38 117 GLY B C 1
ATOM 3462 O O . GLY B 1 117 ? -1.253 -30.516 -19.75 1 94.38 117 GLY B O 1
ATOM 3463 N N . ALA B 1 118 ? 0.22 -29.781 -21.375 1 96.5 118 ALA B N 1
ATOM 3464 C CA . ALA B 1 118 ? 0.506 -28.531 -20.656 1 96.5 118 ALA B CA 1
ATOM 3465 C C . ALA B 1 118 ? -0.772 -27.75 -20.391 1 96.5 118 ALA B C 1
ATOM 3467 O O . ALA B 1 118 ? -1.654 -27.688 -21.25 1 96.5 118 ALA B O 1
ATOM 3468 N N . LYS B 1 119 ? -0.861 -27.219 -19.219 1 97.12 119 LYS B N 1
ATOM 3469 C CA . LYS B 1 119 ? -1.985 -26.344 -18.906 1 97.12 119 LYS B CA 1
ATOM 3470 C C . LYS B 1 119 ? -1.763 -24.938 -19.484 1 97.12 119 LYS B C 1
ATOM 3472 O O . LYS B 1 119 ? -0.646 -24.422 -19.453 1 97.12 119 LYS B O 1
ATOM 3477 N N . ILE B 1 120 ? -2.83 -24.391 -20.047 1 98.38 120 ILE B N 1
ATOM 3478 C CA . ILE B 1 120 ? -2.705 -23.125 -20.734 1 98.38 120 ILE B CA 1
ATOM 3479 C C . ILE B 1 120 ? -3.482 -22.047 -19.984 1 98.38 120 ILE B C 1
ATOM 3481 O O . ILE B 1 120 ? -4.684 -22.188 -19.75 1 98.38 120 ILE B O 1
ATOM 3485 N N . PHE B 1 121 ? -2.818 -21.016 -19.594 1 98.56 121 PHE B N 1
ATOM 3486 C CA . PHE B 1 121 ? -3.416 -19.828 -18.969 1 98.56 121 PHE B CA 1
ATOM 3487 C C . PHE B 1 121 ? -3.131 -18.594 -19.797 1 98.56 121 PHE B C 1
ATOM 3489 O O . PHE B 1 121 ? -2.012 -18.406 -20.281 1 98.56 121 PHE B O 1
ATOM 3496 N N . CYS B 1 122 ? -4.141 -17.797 -20 1 98.75 122 CYS B N 1
ATOM 3497 C CA . CYS B 1 122 ? -3.986 -16.531 -20.719 1 98.75 122 CYS B CA 1
ATOM 3498 C C . CYS B 1 122 ? -4.352 -15.352 -19.828 1 98.75 122 CYS B C 1
ATOM 3500 O O . CYS B 1 122 ? -5.441 -15.312 -19.25 1 98.75 122 CYS B O 1
ATOM 3502 N N . LEU B 1 123 ? -3.428 -14.477 -19.672 1 98.75 123 LEU B N 1
ATOM 3503 C CA . LEU B 1 123 ? -3.666 -13.266 -18.906 1 98.75 123 LEU B CA 1
ATOM 3504 C C . LEU B 1 123 ? -3.844 -12.062 -19.828 1 98.75 123 LEU B C 1
ATOM 3506 O O . LEU B 1 123 ? -2.922 -11.688 -20.547 1 98.75 123 LEU B O 1
ATOM 3510 N N . ILE B 1 124 ? -5.035 -11.555 -19.844 1 98.69 124 ILE B N 1
ATOM 3511 C CA . ILE B 1 124 ? -5.266 -10.258 -20.469 1 98.69 124 ILE B CA 1
ATOM 3512 C C . ILE B 1 124 ? -4.898 -9.141 -19.5 1 98.69 124 ILE B C 1
ATOM 3514 O O . ILE B 1 124 ? -5.648 -8.852 -18.562 1 98.69 124 ILE B O 1
ATOM 3518 N N . HIS B 1 125 ? -3.814 -8.5 -19.766 1 98.12 125 HIS B N 1
ATOM 3519 C CA . HIS B 1 125 ? -3.121 -7.719 -18.734 1 98.12 125 HIS B CA 1
ATOM 3520 C C . HIS B 1 125 ? -3.26 -6.223 -19 1 98.12 125 HIS B C 1
ATOM 3522 O O . HIS B 1 125 ? -3.691 -5.812 -20.078 1 98.12 125 HIS B O 1
ATOM 3528 N N . LYS B 1 126 ? -3.018 -5.398 -17.984 1 96.75 126 LYS B N 1
ATOM 3529 C CA . LYS B 1 126 ? -3.062 -3.939 -17.953 1 96.75 126 LYS B CA 1
ATOM 3530 C C . LYS B 1 126 ? -4.5 -3.434 -18.062 1 96.75 126 LYS B C 1
ATOM 3532 O O . LYS B 1 126 ? -4.773 -2.484 -18.797 1 96.75 126 LYS B O 1
ATOM 3537 N N . THR B 1 127 ? -5.336 -4.113 -17.422 1 96.56 127 THR B N 1
ATOM 3538 C CA . THR B 1 127 ? -6.758 -3.791 -17.5 1 96.56 127 THR B CA 1
ATOM 3539 C C . THR B 1 127 ? -7.051 -2.453 -16.812 1 96.56 127 THR B C 1
ATOM 3541 O O . THR B 1 127 ? -8.109 -1.866 -17.031 1 96.56 127 THR B O 1
ATOM 3544 N N . ASP B 1 128 ? -6.148 -2.008 -16.016 1 90.56 128 ASP B N 1
ATOM 3545 C CA . ASP B 1 128 ? -6.305 -0.717 -15.352 1 90.56 128 ASP B CA 1
ATOM 3546 C C . ASP B 1 128 ? -6.352 0.422 -16.375 1 90.56 128 ASP B C 1
ATOM 3548 O O . ASP B 1 128 ? -6.789 1.529 -16.047 1 90.56 128 ASP B O 1
ATOM 3552 N N . LEU B 1 129 ? -5.941 0.123 -17.562 1 92.44 129 LEU B N 1
ATOM 3553 C CA . LEU B 1 129 ? -5.867 1.161 -18.578 1 92.44 129 LEU B CA 1
ATOM 3554 C C . LEU B 1 129 ? -7.191 1.283 -19.328 1 92.44 129 LEU B C 1
ATOM 3556 O O . LEU B 1 129 ? -7.348 2.162 -20.188 1 92.44 129 LEU B O 1
ATOM 3560 N N . VAL B 1 130 ? -8.094 0.404 -19.016 1 93.5 130 VAL B N 1
ATOM 3561 C CA . VAL B 1 130 ? -9.406 0.416 -19.656 1 93.5 130 VAL B CA 1
ATOM 3562 C C . VAL B 1 130 ? -10.469 0.837 -18.656 1 93.5 130 VAL B C 1
ATOM 3564 O O . VAL B 1 130 ? -10.422 0.44 -17.484 1 93.5 130 VAL B O 1
ATOM 3567 N N . SER B 1 131 ? -11.445 1.603 -19.078 1 90.81 131 SER B N 1
ATOM 3568 C CA . SER B 1 131 ? -12.523 2.025 -18.188 1 90.81 131 SER B CA 1
ATOM 3569 C C . SER B 1 131 ? -13.336 0.833 -17.703 1 90.81 131 SER B C 1
ATOM 3571 O O . SER B 1 131 ? -13.5 -0.154 -18.422 1 90.81 131 SER B O 1
ATOM 3573 N N . GLU B 1 132 ? -13.898 0.967 -16.531 1 87.38 132 GLU B N 1
ATOM 3574 C CA . GLU B 1 132 ? -14.68 -0.108 -15.93 1 87.38 132 GLU B CA 1
ATOM 3575 C C . GLU B 1 132 ? -15.883 -0.469 -16.797 1 87.38 132 GLU B C 1
ATOM 3577 O O . GLU B 1 132 ? -16.25 -1.643 -16.906 1 87.38 132 GLU B O 1
ATOM 3582 N N . LYS B 1 133 ? -16.422 0.559 -17.391 1 90.62 133 LYS B N 1
ATOM 3583 C CA . LYS B 1 133 ? -17.609 0.354 -18.203 1 90.62 133 LYS B CA 1
ATOM 3584 C C . LYS B 1 133 ? -17.297 -0.523 -19.422 1 90.62 133 LYS B C 1
ATOM 3586 O O . LYS B 1 133 ? -18.109 -1.363 -19.812 1 90.62 133 LYS B O 1
ATOM 3591 N N . ASP B 1 134 ? -16.109 -0.411 -19.906 1 94.69 134 ASP B N 1
ATOM 3592 C CA . ASP B 1 134 ? -15.734 -1.099 -21.141 1 94.69 134 ASP B CA 1
ATOM 3593 C C . ASP B 1 134 ? -15.016 -2.412 -20.844 1 94.69 134 ASP B C 1
ATOM 3595 O O . ASP B 1 134 ? -14.906 -3.279 -21.719 1 94.69 134 ASP B O 1
ATOM 3599 N N . LEU B 1 135 ? -14.539 -2.545 -19.672 1 95.56 135 LEU B N 1
ATOM 3600 C CA . LEU B 1 135 ? -13.641 -3.645 -19.344 1 95.56 135 LEU B CA 1
ATOM 3601 C C . LEU B 1 135 ? -14.336 -4.988 -19.531 1 95.56 135 LEU B C 1
ATOM 3603 O O . LEU B 1 135 ? -13.758 -5.91 -20.125 1 95.56 135 LEU B O 1
ATOM 3607 N N . VAL B 1 136 ? -15.562 -5.121 -19.109 1 94.69 136 VAL B N 1
ATOM 3608 C CA . VAL B 1 136 ? -16.281 -6.391 -19.172 1 94.69 136 VAL B CA 1
ATOM 3609 C C . VAL B 1 136 ? -16.453 -6.809 -20.641 1 94.69 136 VAL B C 1
ATOM 3611 O O . VAL B 1 136 ? -16.156 -7.949 -21 1 94.69 136 VAL B O 1
ATOM 3614 N N . ARG B 1 137 ? -16.812 -5.859 -21.406 1 96.25 137 ARG B N 1
ATOM 3615 C CA . ARG B 1 137 ? -17.047 -6.137 -22.828 1 96.25 137 ARG B CA 1
ATOM 3616 C C . ARG B 1 137 ? -15.742 -6.52 -23.531 1 96.25 137 ARG B C 1
ATOM 3618 O O . ARG B 1 137 ? -15.688 -7.535 -24.219 1 96.25 137 ARG B O 1
ATOM 3625 N N . ILE B 1 138 ? -14.75 -5.738 -23.359 1 96.56 138 ILE B N 1
ATOM 3626 C CA . ILE B 1 138 ? -13.477 -5.957 -24.031 1 96.56 138 ILE B CA 1
ATOM 3627 C C . ILE B 1 138 ? -12.875 -7.285 -23.594 1 96.56 138 ILE B C 1
ATOM 3629 O O . ILE B 1 138 ? -12.367 -8.055 -24.406 1 96.56 138 ILE B O 1
ATOM 3633 N N . PHE B 1 139 ? -13 -7.586 -22.344 1 97.44 139 PHE B N 1
ATOM 3634 C CA . PHE B 1 139 ? -12.477 -8.836 -21.812 1 97.44 139 PHE B CA 1
ATOM 3635 C C . PHE B 1 139 ? -13.203 -10.031 -22.422 1 97.44 139 PHE B C 1
ATOM 3637 O O . PHE B 1 139 ? -12.562 -10.992 -22.859 1 97.44 139 PHE B O 1
ATOM 3644 N N . GLU B 1 140 ? -14.445 -9.992 -22.438 1 97.44 140 GLU B N 1
ATOM 3645 C CA . GLU B 1 140 ? -15.227 -11.109 -22.953 1 97.44 140 GLU B CA 1
ATOM 3646 C C . GLU B 1 140 ? -14.93 -11.352 -24.438 1 97.44 140 GLU B C 1
ATOM 3648 O O . GLU B 1 140 ? -14.82 -12.5 -24.875 1 97.44 140 GLU B O 1
ATOM 3653 N N . GLU B 1 141 ? -14.805 -10.305 -25.141 1 96.94 141 GLU B N 1
ATOM 3654 C CA . GLU B 1 141 ? -14.461 -10.422 -26.547 1 96.94 141 GLU B CA 1
ATOM 3655 C C . GLU B 1 141 ? -13.109 -11.094 -26.734 1 96.94 141 GLU B C 1
ATOM 3657 O O . GLU B 1 141 ? -12.961 -12 -27.562 1 96.94 141 GLU B O 1
ATOM 3662 N N . ARG B 1 142 ? -12.156 -10.656 -25.969 1 97.19 142 ARG B N 1
ATOM 3663 C CA . ARG B 1 142 ? -10.812 -11.219 -26.062 1 97.19 142 ARG B CA 1
ATOM 3664 C C . ARG B 1 142 ? -10.789 -12.672 -25.594 1 97.19 142 ARG B C 1
ATOM 3666 O O . ARG B 1 142 ? -10.164 -13.523 -26.234 1 97.19 142 ARG B O 1
ATOM 3673 N N . ARG B 1 143 ? -11.445 -12.922 -24.5 1 97.75 143 ARG B N 1
ATOM 3674 C CA . ARG B 1 143 ? -11.523 -14.266 -23.953 1 97.75 143 ARG B CA 1
ATOM 3675 C C . ARG B 1 143 ? -12.109 -15.242 -24.969 1 97.75 143 ARG B C 1
ATOM 3677 O O . ARG B 1 143 ? -11.578 -16.328 -25.172 1 97.75 143 ARG B O 1
ATOM 3684 N N . GLU B 1 144 ? -13.164 -14.859 -25.594 1 97.81 144 GLU B N 1
ATOM 3685 C CA . GLU B 1 144 ? -13.812 -15.719 -26.594 1 97.81 144 GLU B CA 1
ATOM 3686 C C . GLU B 1 144 ? -12.867 -16.031 -27.75 1 97.81 144 GLU B C 1
ATOM 3688 O O . GLU B 1 144 ? -12.805 -17.156 -28.219 1 97.81 144 GLU B O 1
ATOM 3693 N N . HIS B 1 145 ? -12.234 -15 -28.219 1 97.5 145 HIS B N 1
ATOM 3694 C CA . HIS B 1 145 ? -11.281 -15.188 -29.297 1 97.5 145 HIS B CA 1
ATOM 3695 C C . HIS B 1 145 ? -10.164 -16.141 -28.891 1 97.5 145 HIS B C 1
ATOM 3697 O O . HIS B 1 145 ? -9.805 -17.047 -29.641 1 97.5 145 HIS B O 1
ATOM 3703 N N . ILE B 1 146 ? -9.641 -15.977 -27.703 1 98.38 146 ILE B N 1
ATOM 3704 C CA . ILE B 1 146 ? -8.562 -16.812 -27.172 1 98.38 146 ILE B CA 1
ATOM 3705 C C . ILE B 1 146 ? -9.031 -18.25 -27.078 1 98.38 146 ILE B C 1
ATOM 3707 O O . ILE B 1 146 ? -8.328 -19.172 -27.5 1 98.38 146 ILE B O 1
ATOM 3711 N N . GLU B 1 147 ? -10.156 -18.422 -26.531 1 98.12 147 GLU B N 1
ATOM 3712 C CA . GLU B 1 147 ? -10.688 -19.766 -26.344 1 98.12 147 GLU B CA 1
ATOM 3713 C C . GLU B 1 147 ? -10.906 -20.469 -27.688 1 98.12 147 GLU B C 1
ATOM 3715 O O . GLU B 1 147 ? -10.641 -21.656 -27.828 1 98.12 147 GLU B O 1
ATOM 3720 N N . ARG B 1 148 ? -11.367 -19.703 -28.656 1 97.25 148 ARG B N 1
ATOM 3721 C CA . ARG B 1 148 ? -11.586 -20.25 -29.984 1 97.25 148 ARG B CA 1
ATOM 3722 C C . ARG B 1 148 ? -10.273 -20.734 -30.609 1 97.25 148 ARG B C 1
ATOM 3724 O O . ARG B 1 148 ? -10.203 -21.828 -31.156 1 97.25 148 ARG B O 1
ATOM 3731 N N . VAL B 1 149 ? -9.297 -19.938 -30.453 1 97.12 149 VAL B N 1
ATOM 3732 C CA . VAL B 1 149 ? -8 -20.25 -31.047 1 97.12 149 VAL B CA 1
ATOM 3733 C C . VAL B 1 149 ? -7.352 -21.406 -30.312 1 97.12 149 VAL B C 1
ATOM 3735 O O . VAL B 1 149 ? -6.609 -22.203 -30.906 1 97.12 149 VAL B O 1
ATOM 3738 N N . THR B 1 150 ? -7.609 -21.578 -29.031 1 97.81 150 THR B N 1
ATOM 3739 C CA . THR B 1 150 ? -6.945 -22.562 -28.172 1 97.81 150 THR B CA 1
ATOM 3740 C C . THR B 1 150 ? -7.586 -23.938 -28.344 1 97.81 150 THR B C 1
ATOM 3742 O O . THR B 1 150 ? -6.961 -24.953 -28.031 1 97.81 150 THR B O 1
ATOM 3745 N N . ARG B 1 151 ? -8.797 -24.031 -28.844 1 94.81 151 ARG B N 1
ATOM 3746 C CA . ARG B 1 151 ? -9.484 -25.297 -29.031 1 94.81 151 ARG B CA 1
ATOM 3747 C C . ARG B 1 151 ? -8.656 -26.234 -29.906 1 94.81 151 ARG B C 1
ATOM 3749 O O . ARG B 1 151 ? -7.984 -25.797 -30.844 1 94.81 151 ARG B O 1
ATOM 3756 N N . PRO B 1 152 ? -8.641 -27.484 -29.422 1 93.81 152 PRO B N 1
ATOM 3757 C CA . PRO B 1 152 ? -9.516 -28.203 -28.5 1 93.81 152 PRO B CA 1
ATOM 3758 C C . PRO B 1 152 ? -8.977 -28.219 -27.078 1 93.81 152 PRO B C 1
ATOM 3760 O O . PRO B 1 152 ? -9.625 -28.75 -26.172 1 93.81 152 PRO B O 1
ATOM 3763 N N . VAL B 1 153 ? -7.809 -27.734 -26.938 1 93.75 153 VAL B N 1
ATOM 3764 C CA . VAL B 1 153 ? -7.242 -27.656 -25.594 1 93.75 153 VAL B CA 1
ATOM 3765 C C . VAL B 1 153 ? -7.988 -26.594 -24.781 1 93.75 153 VAL B C 1
ATOM 3767 O O . VAL B 1 153 ? -8.414 -25.578 -25.312 1 93.75 153 VAL B O 1
ATOM 3770 N N . ALA B 1 154 ? -8.172 -26.891 -23.516 1 94.25 154 ALA B N 1
ATOM 3771 C CA . ALA B 1 154 ? -8.812 -25.922 -22.641 1 94.25 154 ALA B CA 1
ATOM 3772 C C . ALA B 1 154 ? -7.805 -24.906 -22.125 1 94.25 154 ALA B C 1
ATOM 3774 O O . ALA B 1 154 ? -6.625 -25.219 -21.953 1 94.25 154 ALA B O 1
ATOM 3775 N N . CYS B 1 155 ? -8.289 -23.672 -22 1 96.69 155 CYS B N 1
ATOM 3776 C CA . CYS B 1 155 ? -7.449 -22.641 -21.391 1 96.69 155 CYS B CA 1
ATOM 3777 C C . CYS B 1 155 ? -8.242 -21.812 -20.375 1 96.69 155 CYS B C 1
ATOM 3779 O O . CYS B 1 155 ? -9.477 -21.828 -20.391 1 96.69 155 CYS B O 1
ATOM 3781 N N . SER B 1 156 ? -7.609 -21.234 -19.422 1 97.56 156 SER B N 1
ATOM 3782 C CA . SER B 1 156 ? -8.195 -20.297 -18.469 1 97.56 156 SER B CA 1
ATOM 3783 C C . SER B 1 156 ? -7.727 -18.875 -18.734 1 97.56 156 SER B C 1
ATOM 3785 O O . SER B 1 156 ? -6.527 -18.625 -18.891 1 97.56 156 SER B O 1
ATOM 3787 N N . CYS B 1 157 ? -8.688 -17.984 -18.781 1 98.12 157 CYS B N 1
ATOM 3788 C CA . CYS B 1 157 ? -8.375 -16.578 -19.078 1 98.12 157 CYS B CA 1
ATOM 3789 C C . CYS B 1 157 ? -8.633 -15.703 -17.859 1 98.12 157 CYS B C 1
ATOM 3791 O O . CYS B 1 157 ? -9.633 -15.883 -17.156 1 98.12 157 CYS B O 1
ATOM 3793 N N . PHE B 1 158 ? -7.734 -14.758 -17.609 1 97.94 158 PHE B N 1
ATOM 3794 C CA . PHE B 1 158 ? -7.867 -13.836 -16.5 1 97.94 158 PHE B CA 1
ATOM 3795 C C . PHE B 1 158 ? -7.617 -12.398 -16.953 1 97.94 158 PHE B C 1
ATOM 3797 O O . PHE B 1 158 ? -6.746 -12.148 -17.781 1 97.94 158 PHE B O 1
ATOM 3804 N N . ALA B 1 159 ? -8.422 -11.516 -16.422 1 97.75 159 ALA B N 1
ATOM 3805 C CA . ALA B 1 159 ? -8.094 -10.102 -16.5 1 97.75 159 ALA B CA 1
ATOM 3806 C C . ALA B 1 159 ? -7.16 -9.688 -15.367 1 97.75 159 ALA B C 1
ATOM 3808 O O . ALA B 1 159 ? -7.469 -9.906 -14.188 1 97.75 159 ALA B O 1
ATOM 3809 N N . THR B 1 160 ? -6.02 -9.07 -15.703 1 97.75 160 THR B N 1
ATOM 3810 C CA . THR B 1 160 ? -5.07 -8.82 -14.625 1 97.75 160 THR B CA 1
ATOM 3811 C C . THR B 1 160 ? -4.484 -7.41 -14.734 1 97.75 160 THR B C 1
ATOM 3813 O O . THR B 1 160 ? -4.473 -6.82 -15.812 1 97.75 160 THR B O 1
ATOM 3816 N N . SER B 1 161 ? -4.074 -6.914 -13.617 1 95.62 161 SER B N 1
ATOM 3817 C CA . SER B 1 161 ? -3.318 -5.672 -13.477 1 95.62 161 SER B CA 1
ATOM 3818 C C . SER B 1 161 ? -2.373 -5.73 -12.289 1 95.62 161 SER B C 1
ATOM 3820 O O . SER B 1 161 ? -2.701 -6.32 -11.258 1 95.62 161 SER B O 1
ATOM 3822 N N . ILE B 1 162 ? -1.251 -5.102 -12.391 1 93.31 162 ILE B N 1
ATOM 3823 C CA . ILE B 1 162 ? -0.31 -5.102 -11.281 1 93.31 162 ILE B CA 1
ATOM 3824 C C . ILE B 1 162 ? -0.769 -4.102 -10.219 1 93.31 162 ILE B C 1
ATOM 3826 O O . ILE B 1 162 ? -0.215 -4.059 -9.117 1 93.31 162 ILE B O 1
ATOM 3830 N N . TRP B 1 163 ? -1.798 -3.375 -10.531 1 88.19 163 TRP B N 1
ATOM 3831 C CA . TRP B 1 163 ? -2.211 -2.299 -9.633 1 88.19 163 TRP B CA 1
ATOM 3832 C C . TRP B 1 163 ? -3.33 -2.76 -8.711 1 88.19 163 TRP B C 1
ATOM 3834 O O . TRP B 1 163 ? -3.754 -2.02 -7.816 1 88.19 163 TRP B O 1
ATOM 3844 N N . ASP B 1 164 ? -3.834 -4.004 -8.992 1 88.25 164 ASP B N 1
ATOM 3845 C CA . ASP B 1 164 ? -4.902 -4.469 -8.117 1 88.25 164 ASP B CA 1
ATOM 3846 C C . ASP B 1 164 ? -4.766 -5.961 -7.824 1 88.25 164 ASP B C 1
ATOM 3848 O O . ASP B 1 164 ? -3.705 -6.547 -8.047 1 88.25 164 ASP B O 1
ATOM 3852 N N . GLU B 1 165 ? -5.816 -6.559 -7.203 1 90.56 165 GLU B N 1
ATOM 3853 C CA . GLU B 1 165 ? -5.758 -7.918 -6.672 1 90.56 165 GLU B CA 1
ATOM 3854 C C . GLU B 1 165 ? -5.914 -8.953 -7.781 1 90.56 165 GLU B C 1
ATOM 3856 O O . GLU B 1 165 ? -5.727 -10.148 -7.551 1 90.56 165 GLU B O 1
ATOM 3861 N N . SER B 1 166 ? -6.223 -8.539 -8.953 1 94.06 166 SER B N 1
ATOM 3862 C CA . SER B 1 166 ? -6.531 -9.477 -10.023 1 94.06 166 SER B CA 1
ATOM 3863 C C . SER B 1 166 ? -5.328 -10.344 -10.359 1 94.06 166 SER B C 1
ATOM 3865 O O . SER B 1 166 ? -5.48 -11.516 -10.711 1 94.06 166 SER B O 1
ATOM 3867 N N . LEU B 1 167 ? -4.172 -9.742 -10.25 1 95.75 167 LEU B N 1
ATOM 3868 C CA . LEU B 1 167 ? -2.955 -10.508 -10.508 1 95.75 167 LEU B CA 1
ATOM 3869 C C . LEU B 1 167 ? -2.807 -11.648 -9.508 1 95.75 167 LEU B C 1
ATOM 3871 O O . LEU B 1 167 ? -2.469 -12.773 -9.883 1 95.75 167 LEU B O 1
ATOM 3875 N N . PHE B 1 168 ? -3.078 -11.398 -8.281 1 93.88 168 PHE B N 1
ATOM 3876 C CA . PHE B 1 168 ? -2.98 -12.398 -7.23 1 93.88 168 PHE B CA 1
ATOM 3877 C C . PHE B 1 168 ? -4.023 -13.492 -7.43 1 93.88 168 PHE B C 1
ATOM 3879 O O . PHE B 1 168 ? -3.75 -14.672 -7.188 1 93.88 168 PHE B O 1
ATOM 3886 N N . LYS B 1 169 ? -5.152 -13.086 -7.875 1 94.38 169 LYS B N 1
ATOM 3887 C CA . LYS B 1 169 ? -6.188 -14.07 -8.18 1 94.38 169 LYS B CA 1
ATOM 3888 C C . LYS B 1 169 ? -5.723 -15.047 -9.258 1 94.38 169 LYS B C 1
ATOM 3890 O O . LYS B 1 169 ? -5.836 -16.266 -9.086 1 94.38 169 LYS B O 1
ATOM 3895 N N . ALA B 1 170 ? -5.188 -14.516 -10.266 1 96.75 170 ALA B N 1
ATOM 3896 C CA . ALA B 1 170 ? -4.742 -15.336 -11.383 1 96.75 170 ALA B CA 1
ATOM 3897 C C . ALA B 1 170 ? -3.631 -16.297 -10.953 1 96.75 170 ALA B C 1
ATOM 3899 O O . ALA B 1 170 ? -3.707 -17.5 -11.203 1 96.75 170 ALA B O 1
ATOM 3900 N N . TRP B 1 171 ? -2.674 -15.805 -10.281 1 95.62 171 TRP B N 1
ATOM 3901 C C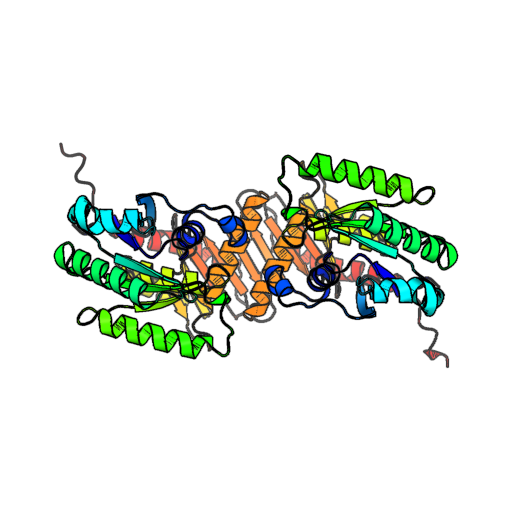A . TRP B 1 171 ? -1.519 -16.609 -9.906 1 95.62 171 TRP B CA 1
ATOM 3902 C C . TRP B 1 171 ? -1.888 -17.625 -8.828 1 95.62 171 TRP B C 1
ATOM 3904 O O . TRP B 1 171 ? -1.339 -18.719 -8.781 1 95.62 171 TRP B O 1
ATOM 3914 N N . SER B 1 172 ? -2.76 -17.25 -7.938 1 93.62 172 SER B N 1
ATOM 3915 C CA . SER B 1 172 ? -3.24 -18.219 -6.953 1 93.62 172 SER B CA 1
ATOM 3916 C C . SER B 1 172 ? -3.9 -19.422 -7.629 1 93.62 172 SER B C 1
ATOM 3918 O O . SER B 1 172 ? -3.686 -20.562 -7.223 1 93.62 172 SER B O 1
ATOM 3920 N N . LYS B 1 173 ? -4.66 -19.141 -8.648 1 93.5 173 LYS B N 1
ATOM 3921 C CA . LYS B 1 173 ? -5.324 -20.219 -9.375 1 93.5 173 LYS B CA 1
ATOM 3922 C C . LYS B 1 173 ? -4.309 -21.094 -10.109 1 93.5 173 LYS B C 1
ATOM 3924 O O . LYS B 1 173 ? -4.441 -22.312 -10.148 1 93.5 173 LYS B O 1
ATOM 3929 N N . ILE B 1 174 ? -3.375 -20.5 -10.664 1 94.31 174 ILE B N 1
ATOM 3930 C CA . ILE B 1 174 ? -2.342 -21.219 -11.391 1 94.31 174 ILE B CA 1
ATOM 3931 C C . ILE B 1 174 ? -1.563 -22.125 -10.438 1 94.31 174 ILE B C 1
ATOM 3933 O O . ILE B 1 174 ? -1.396 -23.312 -10.688 1 94.31 174 ILE B O 1
ATOM 3937 N N . VAL B 1 175 ? -1.145 -21.578 -9.344 1 91.5 175 VAL B N 1
ATOM 3938 C CA . VAL B 1 175 ? -0.351 -22.328 -8.367 1 91.5 175 VAL B CA 1
ATOM 3939 C C . VAL B 1 175 ? -1.205 -23.422 -7.727 1 91.5 175 VAL B C 1
ATOM 3941 O O . VAL B 1 175 ? -0.72 -24.516 -7.461 1 91.5 175 VAL B O 1
ATOM 3944 N N . TYR B 1 176 ? -2.455 -23.062 -7.535 1 89.44 176 TYR B N 1
ATOM 3945 C CA . TYR B 1 176 ? -3.387 -24.047 -6.977 1 89.44 176 TYR B CA 1
ATOM 3946 C C . TYR B 1 176 ? -3.4 -25.312 -7.805 1 89.44 176 TYR B C 1
ATOM 3948 O O . TYR B 1 176 ? -3.41 -26.422 -7.25 1 89.44 176 TYR B O 1
ATOM 3956 N N . GLU B 1 177 ? -3.34 -25.172 -9.086 1 90.25 177 GLU B N 1
ATOM 3957 C CA . GLU B 1 177 ? -3.414 -26.312 -9.992 1 90.25 177 GLU B CA 1
ATOM 3958 C C . GLU B 1 177 ? -2.109 -27.109 -9.984 1 90.25 177 GLU B C 1
ATOM 3960 O O . GLU B 1 177 ? -2.066 -28.25 -10.453 1 90.25 177 GLU B O 1
ATOM 3965 N N . LEU B 1 178 ? -1.074 -26.516 -9.477 1 89.31 178 LEU B N 1
ATOM 3966 C CA . LEU B 1 178 ? 0.236 -27.156 -9.539 1 89.31 178 LEU B CA 1
ATOM 3967 C C . LEU B 1 178 ? 0.597 -27.797 -8.195 1 89.31 178 LEU B C 1
ATOM 3969 O O . LEU B 1 178 ? 1.501 -28.625 -8.125 1 89.31 178 LEU B O 1
ATOM 3973 N N . ILE B 1 179 ? -0.015 -27.297 -7.148 1 85.56 179 ILE B N 1
ATOM 3974 C CA . ILE B 1 179 ? 0.288 -27.812 -5.816 1 85.56 179 ILE B CA 1
ATOM 3975 C C . ILE B 1 179 ? -0.296 -29.219 -5.656 1 85.56 179 ILE B C 1
ATOM 3977 O O . ILE B 1 179 ? -1.507 -29.406 -5.789 1 85.56 179 ILE B O 1
ATOM 3981 N N . PRO B 1 180 ? 0.597 -30.078 -5.293 1 80.81 180 PRO B N 1
ATOM 3982 C CA . PRO B 1 180 ? 0.091 -31.438 -5.078 1 80.81 180 PRO B CA 1
ATOM 3983 C C . PRO B 1 180 ? -0.752 -31.562 -3.809 1 80.81 180 PRO B C 1
ATOM 3985 O O . PRO B 1 180 ? -0.512 -30.844 -2.834 1 80.81 180 PRO B O 1
ATOM 3988 N N . ASN B 1 181 ? -1.745 -32.312 -3.697 1 80.88 181 ASN B N 1
ATOM 3989 C CA . ASN B 1 181 ? -2.52 -32.688 -2.518 1 80.88 181 ASN B CA 1
ATOM 3990 C C . ASN B 1 181 ? -3.256 -31.484 -1.933 1 80.88 181 ASN B C 1
ATOM 3992 O O . ASN B 1 181 ? -3.377 -31.359 -0.713 1 80.88 181 ASN B O 1
ATOM 3996 N N . VAL B 1 182 ? -3.562 -30.5 -2.73 1 87.19 182 VAL B N 1
ATOM 3997 C CA . VAL B 1 182 ? -4.246 -29.297 -2.277 1 87.19 182 VAL B CA 1
ATOM 3998 C C . VAL B 1 182 ? -5.566 -29.672 -1.607 1 87.19 182 VAL B C 1
ATOM 4000 O O . VAL B 1 182 ? -5.996 -29.016 -0.654 1 87.19 182 VAL B O 1
ATOM 4003 N N . LYS B 1 183 ? -6.121 -30.781 -1.981 1 90.06 183 LYS B N 1
ATOM 4004 C CA . LYS B 1 183 ? -7.391 -31.219 -1.406 1 90.06 183 LYS B CA 1
ATOM 4005 C C . LYS B 1 183 ? -7.211 -31.672 0.04 1 90.06 183 LYS B C 1
ATOM 4007 O O . LYS B 1 183 ? -8.086 -31.453 0.879 1 90.06 183 LYS B O 1
ATOM 4012 N N . VAL B 1 184 ? -6.117 -32.281 0.26 1 90.62 184 VAL B N 1
ATOM 4013 C CA . VAL B 1 184 ? -5.82 -32.719 1.622 1 90.62 184 VAL B CA 1
ATOM 4014 C C . VAL B 1 184 ? -5.625 -31.5 2.518 1 90.62 184 VAL B C 1
ATOM 4016 O O . VAL B 1 184 ? -6.102 -31.469 3.656 1 90.62 184 VAL B O 1
ATOM 4019 N N . LEU B 1 185 ? -4.953 -30.484 2.002 1 90.12 185 LEU B N 1
ATOM 4020 C CA . LEU B 1 185 ? -4.762 -29.25 2.748 1 90.12 185 LEU B CA 1
ATOM 4021 C C . LEU B 1 185 ? -6.098 -28.578 3.051 1 90.12 185 LEU B C 1
ATOM 4023 O O . LEU B 1 185 ? -6.32 -28.109 4.164 1 90.12 185 LEU B O 1
ATOM 4027 N N . GLU B 1 186 ? -6.957 -28.641 2.098 1 92.81 186 GLU B N 1
ATOM 4028 C CA . GLU B 1 186 ? -8.273 -28.031 2.25 1 92.81 186 GLU B CA 1
ATOM 4029 C C . GLU B 1 186 ? -9.086 -28.734 3.332 1 92.81 186 GLU B C 1
ATOM 4031 O O . GLU B 1 186 ? -9.758 -28.094 4.133 1 92.81 186 GLU B O 1
ATOM 4036 N N . ARG B 1 187 ? -9 -29.984 3.346 1 94.81 187 ARG B N 1
ATOM 4037 C CA . ARG B 1 187 ? -9.719 -30.766 4.355 1 94.81 187 ARG B CA 1
ATOM 4038 C C . ARG B 1 187 ? -9.172 -30.469 5.754 1 94.81 187 ARG B C 1
ATOM 4040 O O . ARG B 1 187 ? -9.945 -30.312 6.703 1 94.81 187 ARG B O 1
ATOM 4047 N N . SER B 1 188 ? -7.859 -30.438 5.824 1 94.44 188 SER B N 1
ATOM 4048 C CA . SER B 1 188 ? -7.238 -30.141 7.105 1 94.44 188 SER B CA 1
ATOM 4049 C C . SER B 1 188 ? -7.594 -28.719 7.574 1 94.44 188 SER B C 1
ATOM 4051 O O . SER B 1 188 ? -7.793 -28.5 8.766 1 94.44 188 SER B O 1
ATOM 4053 N N . LEU B 1 189 ? -7.676 -27.844 6.66 1 95 189 LEU B N 1
ATOM 4054 C CA . LEU B 1 189 ? -8.031 -26.453 6.98 1 95 189 LEU B CA 1
ATOM 4055 C C . LEU B 1 189 ? -9.469 -26.375 7.48 1 95 189 LEU B C 1
ATOM 4057 O O . LEU B 1 189 ? -9.766 -25.609 8.398 1 95 189 LEU B O 1
ATOM 4061 N N . LYS B 1 190 ? -10.289 -27.141 6.828 1 95.88 190 LYS B N 1
ATOM 4062 C CA . LYS B 1 190 ? -11.68 -27.203 7.273 1 95.88 190 LYS B CA 1
ATOM 4063 C C . LYS B 1 190 ? -11.773 -27.703 8.711 1 95.88 190 LYS B C 1
ATOM 4065 O O . LYS B 1 190 ? -12.508 -27.141 9.523 1 95.88 190 LYS B O 1
ATOM 4070 N N . GLN B 1 191 ? -11.062 -28.719 9.023 1 95.94 191 GLN B N 1
ATOM 4071 C CA . GLN B 1 191 ? -11.039 -29.266 10.375 1 95.94 191 GLN B CA 1
ATOM 4072 C C . GLN B 1 191 ? -10.516 -28.234 11.375 1 95.94 191 GLN B C 1
ATOM 4074 O O . GLN B 1 191 ? -11.07 -28.094 12.469 1 95.94 191 GLN B O 1
ATOM 4079 N N . LEU B 1 192 ? -9.5 -27.594 10.969 1 95.5 192 LEU B N 1
ATOM 4080 C CA . LEU B 1 192 ? -8.938 -26.562 11.836 1 95.5 192 LEU B CA 1
ATOM 4081 C C . LEU B 1 192 ? -9.945 -25.438 12.078 1 95.5 192 LEU B C 1
ATOM 4083 O O . LEU B 1 192 ? -10.07 -24.953 13.203 1 95.5 192 LEU B O 1
ATOM 4087 N N . CYS B 1 193 ? -10.617 -25.031 11.07 1 95.81 193 CYS B N 1
ATOM 4088 C CA . CYS B 1 193 ? -11.633 -24 11.18 1 95.81 193 CYS B CA 1
ATOM 4089 C C . CYS B 1 193 ? -12.711 -24.391 12.188 1 95.81 193 CYS B C 1
ATOM 4091 O O . CYS B 1 193 ? -13.148 -23.547 12.984 1 95.81 193 CYS B O 1
ATOM 4093 N N . GLU B 1 194 ? -13.047 -25.609 12.203 1 94.5 194 GLU B N 1
ATOM 4094 C CA . GLU B 1 194 ? -14.055 -26.125 13.125 1 94.5 194 GLU B CA 1
ATOM 4095 C C . GLU B 1 194 ? -13.523 -26.156 14.555 1 94.5 194 GLU B C 1
ATOM 4097 O O . GLU B 1 194 ? -14.219 -25.734 15.492 1 94.5 194 GLU B O 1
ATOM 4102 N N . VAL B 1 195 ? -12.344 -26.578 14.703 1 92.75 195 VAL B N 1
ATOM 4103 C CA . VAL B 1 195 ? -11.719 -26.672 16.016 1 92.75 195 VAL B CA 1
ATOM 4104 C C . VAL B 1 195 ? -11.594 -25.281 16.641 1 92.75 195 VAL B C 1
ATOM 4106 O O . VAL B 1 195 ? -11.797 -25.109 17.844 1 92.75 195 VAL B O 1
ATOM 4109 N N . LEU B 1 196 ? -11.305 -24.344 15.789 1 92.44 196 LEU B N 1
ATOM 4110 C CA . LEU B 1 196 ? -11.102 -22.969 16.25 1 92.44 196 LEU B CA 1
ATOM 4111 C C . LEU B 1 196 ? -12.438 -22.266 16.438 1 92.44 196 LEU B C 1
ATOM 4113 O O . LEU B 1 196 ? -12.5 -21.172 17.016 1 92.44 196 LEU B O 1
ATOM 4117 N N . GLU B 1 197 ? -13.477 -22.797 15.938 1 92.25 197 GLU B N 1
ATOM 4118 C CA . GLU B 1 197 ? -14.781 -22.141 15.852 1 92.25 197 GLU B CA 1
ATOM 4119 C C . GLU B 1 197 ? -14.672 -20.797 15.141 1 92.25 197 GLU B C 1
ATOM 4121 O O . GLU B 1 197 ? -15.258 -19.797 15.586 1 92.25 197 GLU B O 1
ATOM 4126 N N . ALA B 1 198 ? -13.82 -20.828 14.141 1 94.62 198 ALA B N 1
ATOM 4127 C CA . ALA B 1 198 ? -13.617 -19.609 13.352 1 94.62 198 ALA B CA 1
ATOM 4128 C C . ALA B 1 198 ? -14.641 -19.5 12.227 1 94.62 198 ALA B C 1
ATOM 4130 O O . ALA B 1 198 ? -15.289 -20.5 11.875 1 94.62 198 ALA B O 1
ATOM 4131 N N . ASP B 1 199 ? -14.836 -18.312 11.727 1 94.12 199 ASP B N 1
ATOM 4132 C CA . ASP B 1 199 ? -15.727 -18.109 10.594 1 94.12 199 ASP B CA 1
ATOM 4133 C C . ASP B 1 199 ? -15.039 -18.484 9.281 1 94.12 199 ASP B C 1
ATOM 4135 O O . ASP B 1 199 ? -15.672 -19.047 8.383 1 94.12 199 ASP B O 1
ATOM 4139 N N . GLU B 1 200 ? -13.711 -18.125 9.219 1 93.81 200 GLU B N 1
ATOM 4140 C CA . GLU B 1 200 ? -12.953 -18.375 7.996 1 93.81 200 GLU B CA 1
ATOM 4141 C C . GLU B 1 200 ? -11.477 -18.609 8.305 1 93.81 200 GLU B C 1
ATOM 4143 O O . GLU B 1 200 ? -10.938 -18.062 9.258 1 93.81 200 GLU B O 1
ATOM 4148 N N . VAL B 1 201 ? -10.914 -19.469 7.5 1 95.5 201 VAL B N 1
ATOM 4149 C CA . VAL B 1 201 ? -9.469 -19.703 7.543 1 95.5 201 VAL B CA 1
ATOM 4150 C C . VAL B 1 201 ? -8.898 -19.688 6.125 1 95.5 201 VAL B C 1
ATOM 4152 O O . VAL B 1 201 ? -9.531 -20.188 5.195 1 95.5 201 VAL B O 1
ATOM 4155 N N . ILE B 1 202 ? -7.754 -19.078 6.016 1 95.19 202 ILE B N 1
ATOM 4156 C CA . ILE B 1 202 ? -7.098 -19 4.715 1 95.19 202 ILE B CA 1
ATOM 4157 C C . ILE B 1 202 ? -5.621 -19.359 4.859 1 95.19 202 ILE B C 1
ATOM 4159 O O . ILE B 1 202 ? -4.945 -18.891 5.777 1 95.19 202 ILE B O 1
ATOM 4163 N N . LEU B 1 203 ? -5.176 -20.141 3.947 1 94.88 203 LEU B N 1
ATOM 4164 C CA . LEU B 1 203 ? -3.773 -20.547 3.896 1 94.88 203 LEU B CA 1
ATOM 4165 C C . LEU B 1 203 ? -3.041 -19.828 2.768 1 94.88 203 LEU B C 1
ATOM 4167 O O . LEU B 1 203 ? -3.475 -19.875 1.614 1 94.88 203 LEU B O 1
ATOM 4171 N N . PHE B 1 204 ? -1.96 -19.156 3.16 1 94.38 204 PHE B N 1
ATOM 4172 C CA . PHE B 1 204 ? -1.166 -18.422 2.182 1 94.38 204 PHE B CA 1
ATOM 4173 C C . PHE B 1 204 ? 0.23 -19.016 2.059 1 94.38 204 PHE B C 1
ATOM 4175 O O . PHE B 1 204 ? 0.794 -19.5 3.043 1 94.38 204 PHE B O 1
ATOM 4182 N N . GLU B 1 205 ? 0.776 -18.953 0.862 1 92.81 205 GLU B N 1
ATOM 4183 C CA . GLU B 1 205 ? 2.203 -19.219 0.703 1 92.81 205 GLU B CA 1
ATOM 4184 C C . GLU B 1 205 ? 3.041 -18.109 1.344 1 92.81 205 GLU B C 1
ATOM 4186 O O . GLU B 1 205 ? 2.754 -16.922 1.167 1 92.81 205 GLU B O 1
ATOM 4191 N N . ARG B 1 206 ? 4.016 -18.453 2.029 1 92.06 206 ARG B N 1
ATOM 4192 C CA . ARG B 1 206 ? 4.703 -17.547 2.943 1 92.06 206 ARG B CA 1
ATOM 4193 C C . ARG B 1 206 ? 5.352 -16.391 2.188 1 92.06 206 ARG B C 1
ATOM 4195 O O . ARG B 1 206 ? 5.168 -15.227 2.545 1 92.06 206 ARG B O 1
ATOM 4202 N N . ASP B 1 207 ? 6.051 -16.625 1.158 1 90 207 ASP B N 1
ATOM 4203 C CA . ASP B 1 207 ? 6.875 -15.609 0.526 1 90 207 ASP B CA 1
ATOM 4204 C C . ASP B 1 207 ? 6.059 -14.773 -0.457 1 90 207 ASP B C 1
ATOM 4206 O O . ASP B 1 207 ? 6.285 -13.57 -0.593 1 90 207 ASP B O 1
ATOM 4210 N N . THR B 1 208 ? 5.078 -15.367 -1.072 1 91.31 208 THR B N 1
ATOM 4211 C CA . THR B 1 208 ? 4.332 -14.695 -2.129 1 91.31 208 THR B CA 1
ATOM 4212 C C . THR B 1 208 ? 2.982 -14.203 -1.611 1 91.31 208 THR B C 1
ATOM 4214 O O . THR B 1 208 ? 2.344 -13.352 -2.234 1 91.31 208 THR B O 1
ATOM 4217 N N . PHE B 1 209 ? 2.475 -14.859 -0.559 1 92.5 209 PHE B N 1
ATOM 4218 C CA . PHE B 1 209 ? 1.156 -14.633 0.022 1 92.5 209 PHE B CA 1
ATOM 4219 C C . PHE B 1 209 ? 0.057 -14.984 -0.974 1 92.5 209 PHE B C 1
ATOM 4221 O O . PHE B 1 209 ? -1.042 -14.43 -0.917 1 92.5 209 PHE B O 1
ATOM 4228 N N . LEU B 1 210 ? 0.406 -15.789 -1.929 1 93.31 210 LEU B N 1
ATOM 4229 C CA . LEU B 1 210 ? -0.653 -16.359 -2.756 1 93.31 210 LEU B CA 1
ATOM 4230 C C . LEU B 1 210 ? -1.561 -17.266 -1.929 1 93.31 210 LEU B C 1
ATOM 4232 O O . LEU B 1 210 ? -1.085 -18.016 -1.076 1 93.31 210 LEU B O 1
ATOM 4236 N N . GLU B 1 211 ? -2.82 -17.172 -2.186 1 93.5 211 GLU B N 1
ATOM 4237 C CA . GLU B 1 211 ? -3.773 -18.047 -1.501 1 93.5 211 GLU B CA 1
ATOM 4238 C C . GLU B 1 211 ? -3.648 -19.484 -1.979 1 93.5 211 GLU B C 1
ATOM 4240 O O . GLU B 1 211 ? -3.711 -19.75 -3.182 1 93.5 211 GLU B O 1
ATOM 4245 N N . ILE B 1 212 ? -3.486 -20.375 -1.071 1 91.38 212 ILE B N 1
ATOM 4246 C CA . ILE B 1 212 ? -3.348 -21.781 -1.399 1 91.38 212 ILE B CA 1
ATOM 4247 C C . ILE B 1 212 ? -4.691 -22.484 -1.223 1 91.38 212 ILE B C 1
ATOM 4249 O O . ILE B 1 212 ? -5.125 -23.234 -2.1 1 91.38 212 ILE B O 1
ATOM 4253 N N . ALA B 1 213 ? -5.258 -22.234 -0.109 1 91.81 213 ALA B N 1
ATOM 4254 C CA . ALA B 1 213 ? -6.535 -22.859 0.23 1 91.81 213 ALA B CA 1
ATOM 4255 C C . ALA B 1 213 ? -7.305 -22 1.237 1 91.81 213 ALA B C 1
ATOM 4257 O O . ALA B 1 213 ? -6.719 -21.188 1.947 1 91.81 213 ALA B O 1
ATOM 4258 N N . CYS B 1 214 ? -8.625 -22.203 1.216 1 92.19 214 CYS B N 1
ATOM 4259 C CA . CYS B 1 214 ? -9.445 -21.453 2.162 1 92.19 214 CYS B CA 1
ATOM 4260 C C . CYS B 1 214 ? -10.711 -22.219 2.516 1 92.19 214 CYS B C 1
ATOM 4262 O O . CYS B 1 214 ? -11.078 -23.172 1.824 1 92.19 214 CYS B O 1
ATOM 4264 N N . HIS B 1 215 ? -11.25 -21.953 3.625 1 93.12 215 HIS B N 1
ATOM 4265 C CA . HIS B 1 215 ? -12.547 -22.469 4.059 1 93.12 215 HIS B CA 1
ATOM 4266 C C . HIS B 1 215 ? -13.352 -21.406 4.789 1 93.12 215 HIS B C 1
ATOM 4268 O O . HIS B 1 215 ? -12.812 -20.688 5.641 1 93.12 215 HIS B O 1
ATOM 4274 N N . SER B 1 216 ? -14.57 -21.25 4.367 1 92.56 216 SER B N 1
ATOM 4275 C CA . SER B 1 216 ? -15.516 -20.344 5.008 1 92.56 216 SER B CA 1
ATOM 4276 C C . SER B 1 216 ? -16.766 -21.078 5.484 1 92.56 216 SER B C 1
ATOM 4278 O O . SER B 1 216 ? -17.344 -21.859 4.738 1 92.56 216 SER B O 1
ATOM 4280 N N . ARG B 1 217 ? -17.172 -20.812 6.695 1 90.94 217 ARG B N 1
ATOM 4281 C CA . ARG B 1 217 ? -18.359 -21.453 7.234 1 90.94 217 ARG B CA 1
ATOM 4282 C C . ARG B 1 217 ? -19.625 -20.922 6.574 1 90.94 217 ARG B C 1
ATOM 4284 O O . ARG B 1 217 ? -20.594 -21.656 6.395 1 90.94 217 ARG B O 1
ATOM 4291 N N . SER B 1 218 ? -19.562 -19.625 6.324 1 86.38 218 SER B N 1
ATOM 4292 C CA . SER B 1 218 ? -20.703 -19 5.656 1 86.38 218 SER B CA 1
ATOM 4293 C C . SER B 1 218 ? -20.266 -18.312 4.363 1 86.38 218 SER B C 1
ATOM 4295 O O . SER B 1 218 ? -19.141 -17.812 4.266 1 86.38 218 SER B O 1
ATOM 4297 N N . PRO B 1 219 ? -21.188 -18.328 3.477 1 82.38 219 PRO B N 1
ATOM 4298 C CA . PRO B 1 219 ? -20.844 -17.672 2.213 1 82.38 219 PRO B CA 1
ATOM 4299 C C . PRO B 1 219 ? -20.719 -16.156 2.357 1 82.38 219 PRO B C 1
ATOM 4301 O O . PRO B 1 219 ? -21.375 -15.555 3.213 1 82.38 219 PRO B O 1
ATOM 4304 N N . TYR B 1 220 ? -19.797 -15.633 1.649 1 79.25 220 TYR B N 1
ATOM 4305 C CA . TYR B 1 220 ? -19.625 -14.18 1.561 1 79.25 220 TYR B CA 1
ATOM 4306 C C . TYR B 1 220 ? -19.891 -13.688 0.146 1 79.25 220 TYR B C 1
ATOM 4308 O O . TYR B 1 220 ? -19.578 -14.367 -0.831 1 79.25 220 TYR B O 1
ATOM 4316 N N . PRO B 1 221 ? -20.469 -12.523 0.103 1 76.69 221 PRO B N 1
ATOM 4317 C CA . PRO B 1 221 ? -20.859 -12.023 -1.216 1 76.69 221 PRO B CA 1
ATOM 4318 C C . PRO B 1 221 ? -19.656 -11.789 -2.137 1 76.69 221 PRO B C 1
ATOM 4320 O O . PRO B 1 221 ? -19.719 -12.109 -3.328 1 76.69 221 PRO B O 1
ATOM 4323 N N . ASP B 1 222 ? -18.625 -11.266 -1.625 1 80.12 222 ASP B N 1
ATOM 4324 C CA . ASP B 1 222 ? -17.453 -11 -2.455 1 80.12 222 ASP B CA 1
ATOM 4325 C C . ASP B 1 222 ? -16.547 -12.227 -2.527 1 80.12 222 ASP B C 1
ATOM 4327 O O . ASP B 1 222 ? -15.773 -12.492 -1.604 1 80.12 222 ASP B O 1
ATOM 4331 N N . GLU B 1 223 ? -16.547 -12.836 -3.688 1 76.75 223 GLU B N 1
ATOM 4332 C CA . GLU B 1 223 ? -15.789 -14.07 -3.863 1 76.75 223 GLU B CA 1
ATOM 4333 C C . GLU B 1 223 ? -14.297 -13.773 -4.035 1 76.75 223 GLU B C 1
ATOM 4335 O O . GLU B 1 223 ? -13.461 -14.672 -3.91 1 76.75 223 GLU B O 1
ATOM 4340 N N . HIS B 1 224 ? -13.992 -12.531 -4.234 1 78.31 224 HIS B N 1
ATOM 4341 C CA . HIS B 1 224 ? -12.602 -12.18 -4.492 1 78.31 224 HIS B CA 1
ATOM 4342 C C . HIS B 1 224 ? -11.961 -11.547 -3.268 1 78.31 224 HIS B C 1
ATOM 4344 O O . HIS B 1 224 ? -10.852 -11.008 -3.352 1 78.31 224 HIS B O 1
ATOM 4350 N N . ARG B 1 225 ? -12.609 -11.648 -2.203 1 82.81 225 ARG B N 1
ATOM 4351 C CA . ARG B 1 225 ? -12.164 -10.953 -1 1 82.81 225 ARG B CA 1
ATOM 4352 C C . ARG B 1 225 ? -10.797 -11.445 -0.553 1 82.81 225 ARG B C 1
ATOM 4354 O O . ARG B 1 225 ? -9.969 -10.656 -0.086 1 82.81 225 ARG B O 1
ATOM 4361 N N . PHE B 1 226 ? -10.508 -12.711 -0.84 1 80.69 226 PHE B N 1
ATOM 4362 C CA . PHE B 1 226 ? -9.25 -13.234 -0.322 1 80.69 226 PHE B CA 1
ATOM 4363 C C . PHE B 1 226 ? -8.078 -12.828 -1.214 1 80.69 226 PHE B C 1
ATOM 4365 O O . PHE B 1 226 ? -6.953 -12.68 -0.739 1 80.69 226 PHE B O 1
ATOM 4372 N N . ASP B 1 227 ? -8.383 -12.625 -2.436 1 86.5 227 ASP B N 1
ATOM 4373 C CA . ASP B 1 227 ? -7.359 -12.086 -3.324 1 86.5 227 ASP B CA 1
ATOM 4374 C C . ASP B 1 227 ? -6.977 -10.664 -2.926 1 86.5 227 ASP B C 1
ATOM 4376 O O . ASP B 1 227 ? -5.805 -10.281 -2.994 1 86.5 227 ASP B O 1
ATOM 4380 N N . LYS B 1 228 ? -7.996 -10.039 -2.551 1 87.5 228 LYS B N 1
ATOM 4381 C CA . LYS B 1 228 ? -7.77 -8.68 -2.07 1 87.5 228 LYS B CA 1
ATOM 4382 C C . LYS B 1 228 ? -6.926 -8.68 -0.799 1 87.5 228 LYS B C 1
ATOM 4384 O O . LYS B 1 228 ? -5.977 -7.902 -0.676 1 87.5 228 LYS B O 1
ATOM 4389 N N . ILE B 1 229 ? -7.234 -9.57 0.045 1 85.75 229 ILE B N 1
ATOM 4390 C CA . ILE B 1 229 ? -6.516 -9.672 1.311 1 85.75 229 ILE B CA 1
ATOM 4391 C C . ILE B 1 229 ? -5.059 -10.039 1.045 1 85.75 229 ILE B C 1
ATOM 4393 O O . ILE B 1 229 ? -4.148 -9.469 1.652 1 85.75 229 ILE B O 1
ATOM 4397 N N . SER B 1 230 ? -4.836 -10.906 0.11 1 87.62 230 SER B N 1
ATOM 4398 C CA . SER B 1 230 ? -3.48 -11.289 -0.274 1 87.62 230 SER B CA 1
ATOM 4399 C C . SER B 1 230 ? -2.67 -10.078 -0.724 1 87.62 230 SER B C 1
ATOM 4401 O O . SER B 1 230 ? -1.558 -9.852 -0.242 1 87.62 230 SER B O 1
ATOM 4403 N N . ASN B 1 231 ? -3.256 -9.398 -1.556 1 88.12 231 ASN B N 1
ATOM 4404 C CA . ASN B 1 231 ? -2.602 -8.203 -2.092 1 88.12 231 ASN B CA 1
ATOM 4405 C C . ASN B 1 231 ? -2.314 -7.18 -0.999 1 88.12 231 ASN B C 1
ATOM 4407 O O . ASN B 1 231 ? -1.203 -6.66 -0.907 1 88.12 231 ASN B O 1
ATOM 4411 N N . ILE B 1 232 ? -3.252 -6.938 -0.157 1 90.12 232 ILE B N 1
ATOM 4412 C CA . ILE B 1 232 ? -3.172 -5.922 0.888 1 90.12 232 ILE B CA 1
ATOM 4413 C C . ILE B 1 232 ? -2.113 -6.32 1.913 1 90.12 232 ILE B C 1
ATOM 4415 O O . ILE B 1 232 ? -1.245 -5.516 2.264 1 90.12 232 ILE B O 1
ATOM 4419 N N . ILE B 1 233 ? -2.129 -7.512 2.35 1 90.62 233 ILE B N 1
ATOM 4420 C CA . ILE B 1 233 ? -1.223 -7.965 3.398 1 90.62 233 ILE B CA 1
ATOM 4421 C C . ILE B 1 233 ? 0.199 -8.055 2.848 1 90.62 233 ILE B C 1
ATOM 4423 O O . ILE B 1 233 ? 1.16 -7.691 3.531 1 90.62 233 ILE B O 1
ATOM 4427 N N . LYS B 1 234 ? 0.306 -8.562 1.679 1 90.12 234 LYS B N 1
ATOM 4428 C CA . LYS B 1 234 ? 1.63 -8.625 1.064 1 90.12 234 LYS B CA 1
ATOM 4429 C C . LYS B 1 234 ? 2.258 -7.234 0.982 1 90.12 234 LYS B C 1
ATOM 4431 O O . LYS B 1 234 ? 3.414 -7.047 1.37 1 90.12 234 LYS B O 1
ATOM 4436 N N . HIS B 1 235 ? 1.477 -6.344 0.484 1 88.69 235 HIS B N 1
ATOM 4437 C CA . HIS B 1 235 ? 1.979 -4.98 0.354 1 88.69 235 HIS B CA 1
ATOM 4438 C C . HIS B 1 235 ? 2.318 -4.387 1.717 1 88.69 235 HIS B C 1
ATOM 4440 O O . HIS B 1 235 ? 3.33 -3.697 1.863 1 88.69 235 HIS B O 1
ATOM 4446 N N . PHE B 1 236 ? 1.473 -4.621 2.674 1 92.12 236 PHE B N 1
ATOM 4447 C CA . PHE B 1 236 ? 1.718 -4.137 4.027 1 92.12 236 PHE B CA 1
ATOM 4448 C C . PHE B 1 236 ? 2.996 -4.742 4.594 1 92.12 236 PHE B C 1
ATOM 4450 O O . PHE B 1 236 ? 3.83 -4.027 5.156 1 92.12 236 PHE B O 1
ATOM 4457 N N . LYS B 1 237 ? 3.164 -5.957 4.41 1 90.62 237 LYS B N 1
ATOM 4458 C CA . LYS B 1 237 ? 4.352 -6.652 4.898 1 90.62 237 LYS B CA 1
ATOM 4459 C C . LYS B 1 237 ? 5.617 -6.113 4.234 1 90.62 237 LYS B C 1
ATOM 4461 O O . LYS B 1 237 ? 6.621 -5.875 4.906 1 90.62 237 LYS B O 1
ATOM 4466 N N . LEU B 1 238 ? 5.508 -5.941 2.99 1 88.88 238 LEU B N 1
ATOM 4467 C CA . LEU B 1 238 ? 6.652 -5.434 2.242 1 88.88 238 LEU B CA 1
ATOM 4468 C C . LEU B 1 238 ? 7.004 -4.016 2.686 1 88.88 238 LEU B C 1
ATOM 4470 O O . LEU B 1 238 ? 8.18 -3.691 2.857 1 88.88 238 LEU B O 1
ATOM 4474 N N . SER B 1 239 ? 6.02 -3.197 2.887 1 87.5 239 SER B N 1
ATOM 4475 C CA . SER B 1 239 ? 6.246 -1.824 3.33 1 87.5 239 SER B CA 1
ATOM 4476 C C . SER B 1 239 ? 6.875 -1.789 4.719 1 87.5 239 SER B C 1
ATOM 4478 O O . SER B 1 239 ? 7.773 -0.986 4.977 1 87.5 239 SER B O 1
ATOM 4480 N N . CYS B 1 240 ? 6.41 -2.623 5.559 1 88.81 240 CYS B N 1
ATOM 4481 C CA . CYS B 1 240 ? 6.957 -2.697 6.906 1 88.81 240 CYS B CA 1
ATOM 4482 C C . CYS B 1 240 ? 8.398 -3.189 6.887 1 88.81 240 CYS B C 1
ATOM 4484 O O . CYS B 1 240 ? 9.242 -2.672 7.617 1 88.81 240 CYS B O 1
ATOM 4486 N N . ALA B 1 241 ? 8.617 -4.137 6.074 1 86.44 241 ALA B N 1
ATOM 4487 C CA . ALA B 1 241 ? 9.969 -4.688 5.973 1 86.44 241 ALA B CA 1
ATOM 4488 C C . ALA B 1 241 ? 10.961 -3.623 5.512 1 86.44 241 ALA B C 1
ATOM 4490 O O . ALA B 1 241 ? 12.094 -3.576 5.992 1 86.44 241 ALA B O 1
ATOM 4491 N N . LYS B 1 242 ? 10.594 -2.807 4.688 1 82.31 242 LYS B N 1
ATOM 4492 C CA . LYS B 1 242 ? 11.445 -1.772 4.117 1 82.31 242 LYS B CA 1
ATOM 4493 C C . LYS B 1 242 ? 11.898 -0.781 5.184 1 82.31 242 LYS B C 1
ATOM 4495 O O . LYS B 1 242 ? 12.953 -0.154 5.055 1 82.31 242 LYS B O 1
ATOM 4500 N N . VAL B 1 243 ? 11.109 -0.712 6.273 1 81.75 243 VAL B N 1
ATOM 4501 C CA . VAL B 1 243 ? 11.461 0.26 7.305 1 81.75 243 VAL B CA 1
ATOM 4502 C C . VAL B 1 243 ? 11.969 -0.465 8.547 1 81.75 243 VAL B C 1
ATOM 4504 O O . VAL B 1 243 ? 12.008 0.112 9.641 1 81.75 243 VAL B O 1
ATOM 4507 N N . GLY B 1 244 ? 12.25 -1.759 8.383 1 79.5 244 GLY B N 1
ATOM 4508 C CA . GLY B 1 244 ? 12.828 -2.539 9.461 1 79.5 244 GLY B CA 1
ATOM 4509 C C . GLY B 1 244 ? 11.805 -3.02 10.469 1 79.5 244 GLY B C 1
ATOM 4510 O O . GLY B 1 244 ? 12.156 -3.355 11.602 1 79.5 244 GLY B O 1
ATOM 4511 N N . ALA B 1 245 ? 10.539 -2.969 10.094 1 82.12 245 ALA B N 1
ATOM 4512 C CA . ALA B 1 245 ? 9.461 -3.396 10.984 1 82.12 245 ALA B CA 1
ATOM 4513 C C . ALA B 1 245 ? 8.852 -4.715 10.516 1 82.12 245 ALA B C 1
ATOM 4515 O O . ALA B 1 245 ? 7.629 -4.84 10.414 1 82.12 245 ALA B O 1
ATOM 4516 N N . ASN B 1 246 ? 9.758 -5.668 10.344 1 87.06 246 ASN B N 1
ATOM 4517 C CA . ASN B 1 246 ? 9.266 -6.984 9.953 1 87.06 246 ASN B CA 1
ATOM 4518 C C . ASN B 1 246 ? 8.422 -7.617 11.062 1 87.06 246 ASN B C 1
ATOM 4520 O O . ASN B 1 246 ? 8.781 -7.555 12.234 1 87.06 246 ASN B O 1
ATOM 4524 N N . PHE B 1 247 ? 7.301 -8.141 10.664 1 88.44 247 PHE B N 1
ATOM 4525 C CA . PHE B 1 247 ? 6.465 -8.812 11.656 1 88.44 247 PHE B CA 1
ATOM 4526 C C . PHE B 1 247 ? 6.152 -10.234 11.219 1 88.44 247 PHE B C 1
ATOM 4528 O O . PHE B 1 247 ? 6.219 -10.562 10.031 1 88.44 247 PHE B O 1
ATOM 4535 N N . THR B 1 248 ? 5.793 -11.086 12.203 1 90.31 248 THR B N 1
ATOM 4536 C CA . THR B 1 248 ? 5.406 -12.469 11.938 1 90.31 248 THR B CA 1
ATOM 4537 C C . THR B 1 248 ? 3.922 -12.68 12.227 1 90.31 248 THR B C 1
ATOM 4539 O O . THR B 1 248 ? 3.299 -13.586 11.68 1 90.31 248 THR B O 1
ATOM 4542 N N . LYS B 1 249 ? 3.463 -11.852 13.094 1 92.56 249 LYS B N 1
ATOM 4543 C CA . LYS B 1 249 ? 2.062 -11.953 13.492 1 92.56 249 LYS B CA 1
ATOM 4544 C C . LYS B 1 249 ? 1.369 -10.602 13.438 1 92.56 249 LYS B C 1
ATOM 4546 O O . LYS B 1 249 ? 1.952 -9.578 13.82 1 92.56 249 LYS B O 1
ATOM 4551 N N . ILE B 1 250 ? 0.204 -10.648 12.969 1 93.88 250 ILE B N 1
ATOM 4552 C CA . ILE B 1 250 ? -0.621 -9.445 12.969 1 93.88 250 ILE B CA 1
ATOM 4553 C C . ILE B 1 250 ? -2.027 -9.781 13.461 1 93.88 250 ILE B C 1
ATOM 4555 O O . ILE B 1 250 ? -2.572 -10.836 13.125 1 93.88 250 ILE B O 1
ATOM 4559 N N . GLU B 1 251 ? -2.518 -8.953 14.289 1 93.19 251 GLU B N 1
ATOM 4560 C CA . GLU B 1 251 ? -3.898 -9.047 14.758 1 93.19 251 GLU B CA 1
ATOM 4561 C C . GLU B 1 251 ? -4.676 -7.773 14.438 1 93.19 251 GLU B C 1
ATOM 4563 O O . GLU B 1 251 ? -4.191 -6.668 14.688 1 93.19 251 GLU B O 1
ATOM 4568 N N . LEU B 1 252 ? -5.789 -7.984 13.859 1 92.81 252 LEU B N 1
ATOM 4569 C CA . LEU B 1 252 ? -6.703 -6.883 13.57 1 92.81 252 LEU B CA 1
ATOM 4570 C C . LEU B 1 252 ? -8.016 -7.062 14.32 1 92.81 252 LEU B C 1
ATOM 4572 O O . LEU B 1 252 ? -8.562 -8.164 14.375 1 92.81 252 LEU B O 1
ATOM 4576 N N . HIS B 1 253 ? -8.461 -5.965 14.906 1 91.44 253 HIS B N 1
ATOM 4577 C CA . HIS B 1 253 ? -9.703 -6.047 15.664 1 91.44 253 HIS B CA 1
ATOM 4578 C C . HIS B 1 253 ? -10.625 -4.879 15.328 1 91.44 253 HIS B C 1
ATOM 4580 O O . HIS B 1 253 ? -10.164 -3.756 15.117 1 91.44 253 HIS B O 1
ATOM 4586 N N . ASN B 1 254 ? -11.828 -5.145 15.172 1 87.5 254 ASN B N 1
ATOM 4587 C CA . ASN B 1 254 ? -12.891 -4.148 15.289 1 87.5 254 ASN B CA 1
ATOM 4588 C C . ASN B 1 254 ? -14.055 -4.66 16.125 1 87.5 254 ASN B C 1
ATOM 4590 O O . ASN B 1 254 ? -13.938 -5.68 16.812 1 87.5 254 ASN B O 1
ATOM 4594 N N . GLN B 1 255 ? -15.156 -3.922 16.172 1 85.12 255 GLN B N 1
ATOM 4595 C CA . GLN B 1 255 ? -16.281 -4.301 17 1 85.12 255 GLN B CA 1
ATOM 4596 C C . GLN B 1 255 ? -16.969 -5.555 16.469 1 85.12 255 GLN B C 1
ATOM 4598 O O . GLN B 1 255 ? -17.656 -6.266 17.219 1 85.12 255 GLN B O 1
ATOM 4603 N N . HIS B 1 256 ? -16.672 -5.949 15.203 1 87 256 HIS B N 1
ATOM 4604 C CA . HIS B 1 256 ? -17.469 -6.988 14.562 1 87 256 HIS B CA 1
ATOM 4605 C C . HIS B 1 256 ? -16.641 -8.242 14.32 1 87 256 HIS B C 1
ATOM 4607 O O . HIS B 1 256 ? -17.188 -9.336 14.172 1 87 256 HIS B O 1
ATOM 4613 N N . PHE B 1 257 ? -15.32 -8.078 14.266 1 89.31 257 PHE B N 1
ATOM 4614 C CA . PHE B 1 257 ? -14.523 -9.266 13.961 1 89.31 257 PHE B CA 1
ATOM 4615 C C . PHE B 1 257 ? -13.094 -9.094 14.453 1 89.31 257 PHE B C 1
ATOM 4617 O O . PHE B 1 257 ? -12.672 -7.988 14.797 1 89.31 257 PHE B O 1
ATOM 4624 N N . SER B 1 258 ? -12.43 -10.219 14.57 1 93.06 258 SER B N 1
ATOM 4625 C CA . SER B 1 258 ? -10.984 -10.297 14.766 1 93.06 258 SER B CA 1
ATOM 4626 C C . SER B 1 258 ? -10.328 -11.148 13.688 1 93.06 258 SER B C 1
ATOM 4628 O O . SER B 1 258 ? -10.883 -12.164 13.266 1 93.06 258 SER B O 1
ATOM 4630 N N . ALA B 1 259 ? -9.25 -10.672 13.219 1 93.56 259 ALA B N 1
ATOM 4631 C CA . ALA B 1 259 ? -8.461 -11.414 12.242 1 93.56 259 ALA B CA 1
ATOM 4632 C C . ALA B 1 259 ? -7.035 -11.641 12.734 1 93.56 259 ALA B C 1
ATOM 4634 O O . ALA B 1 259 ? -6.418 -10.727 13.297 1 93.56 259 ALA B O 1
ATOM 4635 N N . PHE B 1 260 ? -6.59 -12.82 12.594 1 94.62 260 PHE B N 1
ATOM 4636 C CA . PHE B 1 260 ? -5.25 -13.211 13.016 1 94.62 260 PHE B CA 1
ATOM 4637 C C . PHE B 1 260 ? -4.445 -13.75 11.836 1 94.62 260 PHE B C 1
ATOM 4639 O O . PHE B 1 260 ? -4.91 -14.633 11.117 1 94.62 260 PHE B O 1
ATOM 4646 N N . ILE B 1 261 ? -3.354 -13.227 11.625 1 94.88 261 ILE B N 1
ATOM 4647 C CA . ILE B 1 261 ? -2.424 -13.766 10.641 1 94.88 261 ILE B CA 1
ATOM 4648 C C . ILE B 1 261 ? -1.119 -14.172 11.328 1 94.88 261 ILE B C 1
ATOM 4650 O O . ILE B 1 261 ? -0.513 -13.367 12.031 1 94.88 261 ILE B O 1
ATOM 4654 N N . ASP B 1 262 ? -0.732 -15.391 11.125 1 95.38 262 ASP B N 1
ATOM 4655 C CA . ASP B 1 262 ? 0.454 -15.93 11.789 1 95.38 262 ASP B CA 1
ATOM 4656 C C . ASP B 1 262 ? 1.137 -16.984 10.914 1 95.38 262 ASP B C 1
ATOM 4658 O O . ASP B 1 262 ? 0.532 -17.5 9.977 1 95.38 262 ASP B O 1
ATOM 4662 N N . LEU B 1 263 ? 2.377 -17.172 11.25 1 93.88 263 LEU B N 1
ATOM 4663 C CA . LEU B 1 263 ? 3.107 -18.266 10.602 1 93.88 263 LEU B CA 1
ATOM 4664 C C . LEU B 1 263 ? 2.547 -19.625 11.016 1 93.88 263 LEU B C 1
ATOM 4666 O O . LEU B 1 263 ? 2.385 -19.891 12.203 1 93.88 263 LEU B O 1
ATOM 4670 N N . LEU B 1 264 ? 2.203 -20.438 10.055 1 94.94 264 LEU B N 1
ATOM 4671 C CA . LEU B 1 264 ? 1.713 -21.781 10.359 1 94.94 264 LEU B CA 1
ATOM 4672 C C . LEU B 1 264 ? 2.818 -22.812 10.188 1 94.94 264 LEU B C 1
ATOM 4674 O O . LEU B 1 264 ? 3.061 -23.625 11.078 1 94.94 264 LEU B O 1
ATOM 4678 N N . THR B 1 265 ? 3.438 -22.781 9.039 1 93.44 265 THR B N 1
ATOM 4679 C CA . THR B 1 265 ? 4.602 -23.625 8.789 1 93.44 265 THR B CA 1
ATOM 4680 C C . THR B 1 265 ? 5.77 -22.781 8.266 1 93.44 265 THR B C 1
ATOM 4682 O O . THR B 1 265 ? 5.691 -21.547 8.234 1 93.44 265 THR B O 1
ATOM 4685 N N . SER B 1 266 ? 6.875 -23.453 7.867 1 90.44 266 SER B N 1
ATOM 4686 C CA . SER B 1 266 ? 8.031 -22.734 7.336 1 90.44 266 SER B CA 1
ATOM 4687 C C . SER B 1 266 ? 7.73 -22.125 5.973 1 90.44 266 SER B C 1
ATOM 4689 O O . SER B 1 266 ? 8.461 -21.25 5.5 1 90.44 266 SER B O 1
ATOM 4691 N N . LYS B 1 267 ? 6.574 -22.5 5.391 1 91.56 267 LYS B N 1
ATOM 4692 C CA . LYS B 1 267 ? 6.316 -22.031 4.031 1 91.56 267 LYS B CA 1
ATOM 4693 C C . LYS B 1 267 ? 4.914 -21.453 3.908 1 91.56 267 LYS B C 1
ATOM 4695 O O . LYS B 1 267 ? 4.496 -21.047 2.818 1 91.56 267 LYS B O 1
ATOM 4700 N N . THR B 1 268 ? 4.207 -21.422 5.07 1 94.25 268 THR B N 1
ATOM 4701 C CA . THR B 1 268 ? 2.834 -20.953 4.938 1 94.25 268 THR B CA 1
ATOM 4702 C C . THR B 1 268 ? 2.473 -20 6.078 1 94.25 268 THR B C 1
ATOM 4704 O O . THR B 1 268 ? 3.002 -20.125 7.188 1 94.25 268 THR B O 1
ATOM 4707 N N . TYR B 1 269 ? 1.638 -19.078 5.773 1 95.31 269 TYR B N 1
ATOM 4708 C CA . TYR B 1 269 ? 0.896 -18.266 6.73 1 95.31 269 TYR B CA 1
ATOM 4709 C C . TYR B 1 269 ? -0.565 -18.688 6.793 1 95.31 269 TYR B C 1
ATOM 4711 O O . TYR B 1 269 ? -1.103 -19.234 5.82 1 95.31 269 TYR B O 1
ATOM 4719 N N . ILE B 1 270 ? -1.157 -18.484 7.918 1 96.88 270 ILE B N 1
ATOM 4720 C CA . ILE B 1 270 ? -2.59 -18.734 8.047 1 96.88 270 ILE B CA 1
ATOM 4721 C C . ILE B 1 270 ? -3.281 -17.469 8.547 1 96.88 270 ILE B C 1
ATOM 4723 O O . ILE B 1 270 ? -2.732 -16.734 9.367 1 96.88 270 ILE B O 1
ATOM 4727 N N . MET B 1 271 ? -4.414 -17.188 8.023 1 96.06 271 MET B N 1
ATOM 4728 C CA . MET B 1 271 ? -5.293 -16.125 8.516 1 96.06 271 MET B CA 1
ATOM 4729 C C . MET B 1 271 ? -6.574 -16.719 9.094 1 96.06 271 MET B C 1
ATOM 4731 O O . MET B 1 271 ? -7.223 -17.547 8.461 1 96.06 271 MET B O 1
ATOM 4735 N N . VAL B 1 272 ? -6.914 -16.344 10.25 1 95.88 272 VAL B N 1
ATOM 4736 C CA . VAL B 1 272 ? -8.125 -16.797 10.93 1 95.88 272 VAL B CA 1
ATOM 4737 C C . VAL B 1 272 ? -9.031 -15.602 11.219 1 95.88 272 VAL B C 1
ATOM 4739 O O . VAL B 1 272 ? -8.586 -14.602 11.789 1 95.88 272 VAL B O 1
ATOM 4742 N N . ILE B 1 273 ? -10.227 -15.672 10.844 1 93.44 273 ILE B N 1
ATOM 4743 C CA . ILE B 1 273 ? -11.203 -14.609 11.07 1 93.44 273 ILE B CA 1
ATOM 4744 C C . ILE B 1 273 ? -12.305 -15.109 12.008 1 93.44 273 ILE B C 1
ATOM 4746 O O . ILE B 1 273 ? -12.891 -16.172 11.766 1 93.44 273 ILE B O 1
ATOM 4750 N N . CYS B 1 274 ? -12.547 -14.352 13.016 1 94.12 274 CYS B N 1
ATOM 4751 C CA . CYS B 1 274 ? -13.555 -14.703 14.016 1 94.12 274 CYS B CA 1
ATOM 4752 C C . CYS B 1 274 ? -14.5 -13.531 14.266 1 94.12 274 CYS B C 1
ATOM 4754 O O . CYS B 1 274 ? -14.062 -12.398 14.461 1 94.12 274 CYS B O 1
ATOM 4756 N N . SER B 1 275 ? -15.758 -13.75 14.281 1 89.75 275 SER B N 1
ATOM 4757 C CA . SER B 1 275 ? -16.75 -12.719 14.578 1 89.75 275 SER B CA 1
ATOM 4758 C C . SER B 1 275 ? -17.172 -12.758 16.047 1 89.75 275 SER B C 1
ATOM 4760 O O . SER B 1 275 ? -17.797 -11.812 16.531 1 89.75 275 SER B O 1
ATOM 4762 N N . ASP B 1 276 ? -16.781 -13.758 16.75 1 84 276 ASP B N 1
ATOM 4763 C CA . ASP B 1 276 ? -17.141 -13.891 18.172 1 84 276 ASP B CA 1
ATOM 4764 C C . ASP B 1 276 ? -16.172 -13.133 19.062 1 84 276 ASP B C 1
ATOM 4766 O O . ASP B 1 276 ? -15.008 -13.523 19.203 1 84 276 ASP B O 1
ATOM 4770 N N . PRO B 1 277 ? -16.625 -12.07 19.594 1 75.31 277 PRO B N 1
ATOM 4771 C CA . PRO B 1 277 ? -15.734 -11.258 20.438 1 75.31 277 PRO B CA 1
ATOM 4772 C C . PRO B 1 277 ? -15.273 -11.977 21.703 1 75.31 277 PRO B C 1
ATOM 4774 O O . PRO B 1 277 ? -14.312 -11.555 22.344 1 75.31 277 PRO B O 1
ATOM 4777 N N . SER B 1 278 ? -15.93 -13.008 22.016 1 75.88 278 SER B N 1
ATOM 4778 C CA . SER B 1 278 ? -15.625 -13.727 23.25 1 75.88 278 SER B CA 1
ATOM 4779 C C . SER B 1 278 ? -14.398 -14.617 23.078 1 75.88 278 SER B C 1
ATOM 4781 O O . SER B 1 278 ? -13.812 -15.078 24.062 1 75.88 278 SER B O 1
ATOM 4783 N N . MET B 1 279 ? -14.047 -14.773 21.891 1 78.69 279 MET B N 1
ATOM 4784 C CA . MET B 1 279 ? -12.898 -15.641 21.656 1 78.69 279 MET B CA 1
ATOM 4785 C C . MET B 1 279 ? -11.602 -14.969 22.078 1 78.69 279 MET B C 1
ATOM 4787 O O . MET B 1 279 ? -11.344 -13.82 21.703 1 78.69 279 MET B O 1
ATOM 4791 N N . ALA B 1 280 ? -10.906 -15.719 22.891 1 79.19 280 ALA B N 1
ATOM 4792 C CA . ALA B 1 280 ? -9.625 -15.203 23.359 1 79.19 280 ALA B CA 1
ATOM 4793 C C . ALA B 1 280 ? -8.555 -15.32 22.281 1 79.19 280 ALA B C 1
ATOM 4795 O O . ALA B 1 280 ? -8.32 -16.406 21.75 1 79.19 280 ALA B O 1
ATOM 4796 N N . SER B 1 281 ? -7.938 -14.234 22 1 83.5 281 SER B N 1
ATOM 4797 C CA . SER B 1 281 ? -6.855 -14.219 21.031 1 83.5 281 SER B CA 1
ATOM 4798 C C . SER B 1 281 ? -5.801 -15.273 21.359 1 83.5 281 SER B C 1
ATOM 4800 O O . SER B 1 281 ? -5.297 -15.953 20.469 1 83.5 281 SER B O 1
ATOM 4802 N N . SER B 1 282 ? -5.598 -15.461 22.609 1 84 282 SER B N 1
ATOM 4803 C CA . SER B 1 282 ? -4.578 -16.406 23.062 1 84 282 SER B CA 1
ATOM 4804 C C . SER B 1 282 ? -4.957 -17.828 22.703 1 84 282 SER B C 1
ATOM 4806 O O . SER B 1 282 ? -4.094 -18.641 22.359 1 84 282 SER B O 1
ATOM 4808 N N . ALA B 1 283 ? -6.215 -18.078 22.766 1 87.31 283 ALA B N 1
ATOM 4809 C CA . ALA B 1 283 ? -6.688 -19.406 22.438 1 87.31 283 ALA B CA 1
ATOM 4810 C C . ALA B 1 283 ? -6.508 -19.703 20.938 1 87.31 283 ALA B C 1
ATOM 4812 O O . ALA B 1 283 ? -6.082 -20.797 20.562 1 87.31 283 ALA B O 1
ATOM 4813 N N . ILE B 1 284 ? -6.777 -18.766 20.141 1 90.31 284 ILE B N 1
ATOM 4814 C CA . ILE B 1 284 ? -6.652 -18.922 18.703 1 90.31 284 ILE B CA 1
ATOM 4815 C C . ILE B 1 284 ? -5.184 -19.125 18.328 1 90.31 284 ILE B C 1
ATOM 4817 O O . ILE B 1 284 ? -4.855 -20.062 17.594 1 90.31 284 ILE B O 1
ATOM 4821 N N . LEU B 1 285 ? -4.355 -18.359 18.938 1 88.81 285 LEU B N 1
ATOM 4822 C CA . LEU B 1 285 ? -2.934 -18.422 18.625 1 88.81 285 LEU B CA 1
ATOM 4823 C C . LEU B 1 285 ? -2.33 -19.75 19.109 1 88.81 285 LEU B C 1
ATOM 4825 O O . LEU B 1 285 ? -1.494 -20.344 18.422 1 88.81 285 LEU B O 1
ATOM 4829 N N . LEU B 1 286 ? -2.787 -20.156 20.25 1 89.75 286 LEU B N 1
ATOM 4830 C CA . LEU B 1 286 ? -2.32 -21.438 20.781 1 89.75 286 LEU B CA 1
ATOM 4831 C C . LEU B 1 286 ? -2.746 -22.594 19.875 1 89.75 286 LEU B C 1
ATOM 4833 O O . LEU B 1 286 ? -1.964 -23.5 19.625 1 89.75 286 LEU B O 1
ATOM 4837 N N . ASN B 1 287 ? -3.959 -22.531 19.375 1 90.69 287 ASN B N 1
ATOM 4838 C CA . ASN B 1 287 ? -4.465 -23.594 18.5 1 90.69 287 ASN B CA 1
ATOM 4839 C C . ASN B 1 287 ? -3.74 -23.594 17.156 1 90.69 287 ASN B C 1
ATOM 4841 O O . ASN B 1 287 ? -3.518 -24.641 16.562 1 90.69 287 ASN B O 1
ATOM 4845 N N . ILE B 1 288 ? -3.381 -22.422 16.688 1 92.75 288 ILE B N 1
ATOM 4846 C CA . ILE B 1 288 ? -2.598 -22.344 15.461 1 92.75 288 ILE B CA 1
ATOM 4847 C C . ILE B 1 288 ? -1.239 -23 15.664 1 92.75 288 ILE B C 1
ATOM 4849 O O . ILE B 1 288 ? -0.797 -23.797 14.82 1 92.75 288 ILE B O 1
ATOM 4853 N N . ARG B 1 289 ? -0.659 -22.75 16.781 1 92.44 289 ARG B N 1
ATOM 4854 C CA . ARG B 1 289 ? 0.637 -23.344 17.094 1 92.44 289 ARG B CA 1
ATOM 4855 C C . ARG B 1 289 ? 0.537 -24.859 17.188 1 92.44 289 ARG B C 1
ATOM 4857 O O . ARG B 1 289 ? 1.419 -25.578 16.703 1 92.44 289 ARG B O 1
ATOM 4864 N N . ASN B 1 290 ? -0.574 -25.266 17.734 1 92.69 290 ASN B N 1
ATOM 4865 C CA . ASN B 1 290 ? -0.78 -26.703 17.906 1 92.69 290 ASN B CA 1
ATOM 4866 C C . ASN B 1 290 ? -1.011 -27.391 16.562 1 92.69 290 ASN B C 1
ATOM 4868 O O . ASN B 1 290 ? -0.71 -28.578 16.422 1 92.69 290 ASN B O 1
ATOM 4872 N N . ALA B 1 291 ? -1.513 -26.703 15.664 1 94.19 291 ALA B N 1
ATOM 4873 C CA . ALA B 1 291 ? -1.828 -27.266 14.359 1 94.19 291 ALA B CA 1
ATOM 4874 C C . ALA B 1 291 ? -0.589 -27.328 13.469 1 94.19 291 ALA B C 1
ATOM 4876 O O . ALA B 1 291 ? -0.582 -28.016 12.445 1 94.19 291 ALA B O 1
ATOM 4877 N N . ARG B 1 292 ? 0.429 -26.672 13.812 1 93.44 292 ARG B N 1
ATOM 4878 C CA . ARG B 1 292 ? 1.625 -26.484 13 1 93.44 292 ARG B CA 1
ATOM 4879 C C . ARG B 1 292 ? 2.236 -27.844 12.617 1 93.44 292 ARG B C 1
ATOM 4881 O O . ARG B 1 292 ? 2.537 -28.078 11.453 1 93.44 292 ARG B O 1
ATOM 4888 N N . LYS B 1 293 ? 2.377 -28.672 13.57 1 91.69 293 LYS B N 1
ATOM 4889 C CA . LYS B 1 293 ? 3.02 -29.953 13.328 1 91.69 293 LYS B CA 1
ATOM 4890 C C . LYS B 1 293 ? 2.236 -30.781 12.305 1 91.69 293 LYS B C 1
ATOM 4892 O O . LYS B 1 293 ? 2.826 -31.422 11.43 1 91.69 293 LYS B O 1
ATOM 4897 N N . HIS B 1 294 ? 0.988 -30.734 12.469 1 91.94 294 HIS B N 1
ATOM 4898 C CA . HIS B 1 294 ? 0.128 -31.453 11.539 1 91.94 294 HIS B CA 1
ATOM 4899 C C . HIS B 1 294 ? 0.308 -30.938 10.109 1 91.94 294 HIS B C 1
ATOM 4901 O O . HIS B 1 294 ? 0.496 -31.734 9.18 1 91.94 294 HIS B O 1
ATOM 4907 N N . PHE B 1 295 ? 0.41 -29.719 9.906 1 92.12 295 PHE B N 1
ATOM 4908 C CA . PHE B 1 295 ? 0.503 -29.125 8.578 1 92.12 295 PHE B CA 1
ATOM 4909 C C . PHE B 1 295 ? 1.913 -29.281 8.016 1 92.12 295 PHE B C 1
ATOM 4911 O O . PHE B 1 295 ? 2.096 -29.391 6.805 1 92.12 295 PHE B O 1
ATOM 4918 N N . GLU B 1 296 ? 2.871 -29.328 8.906 1 89.94 296 GLU B N 1
ATOM 4919 C CA . GLU B 1 296 ? 4.238 -29.594 8.461 1 89.94 296 GLU B CA 1
ATOM 4920 C C . GLU B 1 296 ? 4.371 -31 7.891 1 89.94 296 GLU B C 1
ATOM 4922 O O . GLU B 1 296 ? 5.082 -31.203 6.91 1 89.94 296 GLU B O 1
ATOM 4927 N N . ARG B 1 297 ? 3.656 -31.891 8.477 1 86.94 297 ARG B N 1
ATOM 4928 C CA . ARG B 1 297 ? 3.656 -33.281 7.988 1 86.94 297 ARG B CA 1
ATOM 4929 C C . ARG B 1 297 ? 2.971 -33.375 6.629 1 86.94 297 ARG B C 1
ATOM 4931 O O . ARG B 1 297 ? 3.426 -34.094 5.75 1 86.94 297 ARG B O 1
ATOM 4938 N N . LEU B 1 298 ? 1.938 -32.625 6.496 1 84.62 298 LEU B N 1
ATOM 4939 C CA . LEU B 1 298 ? 1.21 -32.625 5.234 1 84.62 298 LEU B CA 1
ATOM 4940 C C . LEU B 1 298 ? 2.08 -32.094 4.102 1 84.62 298 LEU B C 1
ATOM 4942 O O . LEU B 1 298 ? 1.969 -32.562 2.959 1 84.62 298 LEU B O 1
ATOM 4946 N N . GLU B 1 299 ? 2.959 -31.219 4.453 1 81.19 299 GLU B N 1
ATOM 4947 C CA . GLU B 1 299 ? 3.832 -30.609 3.455 1 81.19 299 GLU B CA 1
ATOM 4948 C C . GLU B 1 299 ? 4.961 -31.547 3.051 1 81.19 299 GLU B C 1
ATOM 4950 O O . GLU B 1 299 ? 5.438 -31.5 1.916 1 81.19 299 GLU B O 1
ATOM 4955 N N . LYS B 1 300 ? 5.578 -32.406 4.008 1 72.19 300 LYS B N 1
ATOM 4956 C CA . LYS B 1 300 ? 6.676 -33.344 3.775 1 72.19 300 LYS B CA 1
ATOM 4957 C C . LYS B 1 300 ? 6.195 -34.594 3.012 1 72.19 300 LYS B C 1
ATOM 4959 O O . LYS B 1 300 ? 6.957 -35.188 2.252 1 72.19 300 LYS B O 1
ATOM 4964 N N . LEU B 1 301 ? 5.117 -35.188 3.434 1 58.53 301 LEU B N 1
ATOM 4965 C CA . LEU B 1 301 ? 4.605 -36.344 2.715 1 58.53 301 LEU B CA 1
ATOM 4966 C C . LEU B 1 301 ? 4.668 -36.125 1.207 1 58.53 301 LEU B C 1
ATOM 4968 O O . LEU B 1 301 ? 4.719 -37.094 0.435 1 58.53 301 LEU B O 1
ATOM 4972 N N . GLU B 1 302 ? 4.836 -34.969 0.875 1 54.28 302 GLU B N 1
ATOM 4973 C CA . GLU B 1 302 ? 4.84 -34.656 -0.556 1 54.28 302 GLU B CA 1
ATOM 4974 C C . GLU B 1 302 ? 6.258 -34.688 -1.122 1 54.28 302 GLU B C 1
ATOM 4976 O O . GLU B 1 302 ? 6.445 -34.625 -2.34 1 54.28 302 GLU B O 1
ATOM 4981 N N . GLN B 1 303 ? 7.309 -34.75 -0.168 1 52.25 303 GLN B N 1
ATOM 4982 C CA . GLN B 1 303 ? 8.672 -34.812 -0.677 1 52.25 303 GLN B CA 1
ATOM 4983 C C . GLN B 1 303 ? 9.078 -36.219 -1.059 1 52.25 303 GLN B C 1
ATOM 4985 O O . GLN B 1 303 ? 8.93 -37.156 -0.26 1 52.25 303 GLN B O 1
ATOM 4990 N N . PRO B 1 304 ? 9.297 -36.625 -2.271 1 44.72 304 PRO B N 1
ATOM 4991 C CA . PRO B 1 304 ? 9.875 -37.938 -2.543 1 44.72 304 PRO B CA 1
ATOM 4992 C C . PRO B 1 304 ? 11.164 -38.188 -1.767 1 44.72 304 PRO B C 1
ATOM 4994 O O . PRO B 1 304 ? 11.93 -37.25 -1.505 1 44.72 304 PRO B O 1
ATOM 4997 N N . HIS B 1 305 ? 11.375 -39.281 -0.798 1 39.66 305 HIS B N 1
ATOM 4998 C CA . HIS B 1 305 ? 12.602 -39.75 -0.157 1 39.66 305 HIS B CA 1
ATOM 4999 C C . HIS B 1 305 ? 13.773 -39.688 -1.126 1 39.66 305 HIS B C 1
ATOM 5001 O O . HIS B 1 305 ? 13.711 -40.281 -2.213 1 39.66 305 HIS B O 1
ATOM 5007 N N . SER B 1 306 ? 14.508 -38.719 -1.218 1 39.97 306 SER B N 1
ATOM 5008 C CA . SER B 1 306 ? 15.773 -38.781 -1.94 1 39.97 306 SER B CA 1
ATOM 5009 C C . SER B 1 306 ? 16.516 -40.0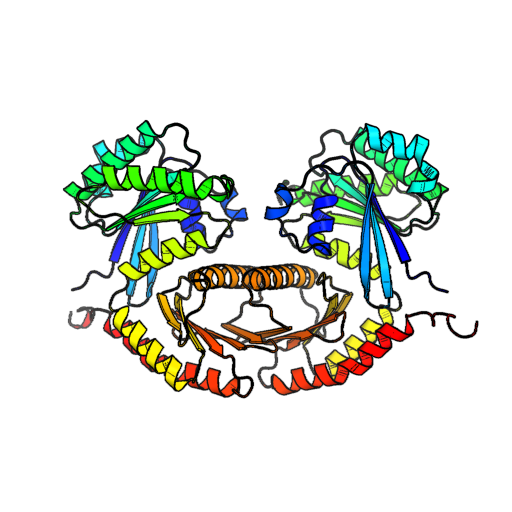94 -1.647 1 39.97 306 SER B C 1
ATOM 5011 O O . SER B 1 306 ? 16.703 -40.438 -0.485 1 39.97 306 SER B O 1
ATOM 5013 N N . ALA B 1 307 ? 16.672 -41.125 -2.584 1 38.22 307 ALA B N 1
ATOM 5014 C CA . ALA B 1 307 ? 17.516 -42.312 -2.709 1 38.22 307 ALA B CA 1
ATOM 5015 C C . ALA B 1 307 ? 18.969 -42 -2.379 1 38.22 307 ALA B C 1
ATOM 5017 O O . ALA B 1 307 ? 19.859 -42.812 -2.594 1 38.22 307 ALA B O 1
ATOM 5018 N N . ILE B 1 308 ? 19.469 -40.938 -1.818 1 34.12 308 ILE B N 1
ATOM 5019 C CA . ILE B 1 308 ? 20.906 -40.781 -1.753 1 34.12 308 ILE B CA 1
ATOM 5020 C C . ILE B 1 308 ? 21.484 -41.688 -0.673 1 34.12 308 ILE B C 1
ATOM 5022 O O . ILE B 1 308 ? 22.703 -41.844 -0.557 1 34.12 308 ILE B O 1
ATOM 5026 N N . ALA B 1 309 ? 20.953 -41.938 0.459 1 41.03 309 ALA B N 1
ATOM 5027 C CA . ALA B 1 309 ? 21.938 -42.375 1.446 1 41.03 309 ALA B CA 1
ATOM 5028 C C . ALA B 1 309 ? 22.516 -43.719 1.086 1 41.03 309 ALA B C 1
ATOM 5030 O O . ALA B 1 309 ? 23.297 -44.312 1.854 1 41.03 309 ALA B O 1
ATOM 5031 N N . ARG B 1 310 ? 21.641 -44.375 0.297 1 34.06 310 ARG B N 1
ATOM 5032 C CA . ARG B 1 310 ? 22.219 -45.719 0.268 1 34.06 310 ARG B CA 1
ATOM 5033 C C . ARG B 1 310 ? 23.375 -45.781 -0.731 1 34.06 310 ARG B C 1
ATOM 5035 O O . ARG B 1 310 ? 23.859 -46.875 -1.038 1 34.06 310 ARG B O 1
ATOM 5042 N N . ARG B 1 311 ? 23.766 -44.562 -1.396 1 25.45 311 ARG B N 1
ATOM 5043 C CA . ARG B 1 311 ? 25.031 -44.875 -2.02 1 25.45 311 ARG B CA 1
ATOM 5044 C C . ARG B 1 311 ? 26.203 -44.656 -1.058 1 25.45 311 ARG B C 1
ATOM 5046 O O . ARG B 1 311 ? 26.188 -43.656 -0.306 1 25.45 311 ARG B O 1
#

Sequence (622 aa):
MTNMRKKVLLMGKSGSGKTSMRSMIFANYIARDTRTLGPTMEVEHTHVRLLGGLVLNLWDCGGQEGFMESYFVNQRESIFRNVEVLIYVFDIESREIEKDFAYYESCLEAVNQNSPGAKIFCLIHKTDLVSEKDLVRIFEERREHIERVTRPVACSCFATSIWDESLFKAWSKIVYELIPNVKVLERSLKQLCEVLEADEVILFERDTFLEIACHSRSPYPDEHRFDKISNIIKHFKLSCAKVGANFTKIELHNQHFSAFIDLLTSKTYIMVICSDPSMASSAILLNIRNARKHFERLEKLEQPHSAIARRMTNMRKKVLLMGKSGSGKTSMRSMIFANYIARDTRTLGPTMEVEHTHVRLLGGLVLNLWDCGGQEGFMESYFVNQRESIFRNVEVLIYVFDIESREIEKDFAYYESCLEAVNQNSPGAKIFCLIHKTDLVSEKDLVRIFEERREHIERVTRPVACSCFATSIWDESLFKAWSKIVYELIPNVKVLERSLKQLCEVLEADEVILFERDTFLEIACHSRSPYPDEHRFDKISNIIKHFKLSCAKVGANFTKIELHNQHFSAFIDLLTSKTYIMVICSDPSMASSAILLNIRNARKHFERLEKLEQPHSAIARR

pLDDT: mean 89.73, std 11.39, range [25.45, 98.75]

InterPro domains:
  IPR006762 Gtr1/RagA G protein [PF04670] (7-233)
  IPR006762 Gtr1/RagA G protein [PTHR11259] (4-306)
  IPR027417 P-loop containing nucleoside triphosphate hydrolase [G3DSA:3.40.50.300] (1-180)
  IPR027417 P-loop containing nucleoside triphosphate hydrolase [SSF52540] (6-183)
  IPR039397 RagA/B [cd11384] (7-290)

Secondary structure (DSSP, 8-state):
----EEEEEEEE-TTSSHHHHHHHHHS---GGGGGGPPPPPSEEEEEEE-GGG-EEEEEEE--SHHHHHHHHHTSHHHHHTTEEEEEEEEETT-S-HHHHHHHHHHHHHHHHHHSTT-EEEEEEE-GGGS-HHHHHHHHHHHHHHHHHHHTTS-EEEEEE-TTSTHHHHHHHHHHHHHSTTHHHHHHHHHHHHHHHT-SEEEEEETTT--EEEEEESS--S-TTHHHHHHHHHHHHHHHHHHTT---SEEEEE-SS-EEEEEE-SSSEEEEEEE--TTS-HHHHHHHHHHHHHHHHHHHHTTS-----TT-/----EEEEEEEE-TTSSHHHHHHHHHS---GGGGGGPPPPPSEEEEEEE-GGG-EEEEEEE--SHHHHHHHHHTSHHHHHTTEEEEEEEEETT-S-HHHHHHHHHHHHHHHHHHSTT-EEEEEEE-GGGS-HHHHHHHHHHHHHHHHHHHTTS-EEEEEE-TTSTHHHHHHHHHHHHHSTTHHHHHHHHHHHHHHHT-SEEEEEETTT--EEEEEESS--S-TTHHHHHHHHHHHHHHHHHHTT---SEEEEE-SS-EEEEEE-SSSEEEEEEE--TTS-HHHHHHHHHHHHHHHHHHHHTTS---GGGG-

Organism: Fasciola gigantica (NCBI:txid46835)

Radius of gyration: 28.07 Å; Cα contacts (8 Å, |Δi|>4): 1079; chains: 2; bounding box: 54×89×68 Å